Protein AF-A0A2E4Y2I3-F1 (afdb_monomer_lite)

Sequence (409 aa):
MLNNDLIQKSRNIIKKSTLSFYDRINLKLTRFQLDRVINIEKSDIIISEHAMLFPWLGIYRLPIMMASEFGENSTVLFIVNDQVHRREQIWTRDPNLYFRGVNSQLQKNPLIMKCDRRKPLFMADPPSKDYLEKFKKRLIGKVEQNIIWHNSINKRKLTKNVKSKILKNTNSLFDDFSLQIDYVTNYSDFLARFNIYIFQKSNPDLYDKVLFVPFTEIMKNSSEFFDIFVNKSVQINQSLNRTINFQKINSLVPYKDNEIELSDLPLWAYCSKCNRRVRPEIKGDSTIFWCCSDETAQIFDDSSDNFRAFDVITIETFTGFLNPTVRVVGNIKNYSLAVDNVLKEVFNFSPPKRIVLSSKPIFKGIATGDTGCEDATLFSSLIEIEPRVLGDQLLTKWNETPKIKSEFI

Secondary structure (DSSP, 8-state):
-HHHHHHHHHHHHHHHHHHHHHHHTT-PPPHHHHHHHHTGGGSEEEEEEE--SS-BHHHHHHHHHHHHHHTTTEEEEEEE----BTTT-GGGG-----BTTB-GGG-SS-------SSSBGGGSPPPPHHHHHHHHHHHHHHHHHHHHHHHHH-SSPPPHHHHHHHHHHHHHHHHHHHHGGGG-SSHHHHHHHHHHHHHHHH-HHHHTTEEEEEHHHHHHT-HHHHHHHHHHHHHHHHHHHHHHHHHHHTTPPPS-SSPPPTT--SEEEE-TTT--EE--EEETTEEEEE-TTT--EEE-STTSSSEEEE-HHHHHHHHHHT--SEEEESS--TTHHHHHHIIIIIS-PPPPEEEE-----EEE-TTS-TT-BS--BHHHHTTTS-HHHHHHHH-S-TTS--EEE-TT-

Structure (mmCIF, N/CA/C/O backbone):
data_AF-A0A2E4Y2I3-F1
#
_entry.id   AF-A0A2E4Y2I3-F1
#
loop_
_atom_site.group_PDB
_atom_site.id
_atom_site.type_symbol
_atom_site.label_atom_id
_atom_site.label_alt_id
_atom_site.label_comp_id
_atom_site.label_asym_id
_atom_site.label_entity_id
_atom_site.label_seq_id
_atom_site.pdbx_PDB_ins_code
_atom_site.Cartn_x
_atom_site.Cartn_y
_atom_site.Cartn_z
_atom_site.occupancy
_atom_site.B_iso_or_equiv
_atom_site.auth_seq_id
_atom_site.auth_comp_id
_atom_site.auth_asym_id
_atom_site.auth_atom_id
_atom_site.pdbx_PDB_model_num
ATOM 1 N N . MET A 1 1 ? 3.052 3.609 -32.322 1.00 49.75 1 MET A N 1
ATOM 2 C CA . MET A 1 1 ? 2.911 2.143 -32.173 1.00 49.75 1 MET A CA 1
ATOM 3 C C . MET A 1 1 ? 3.464 1.623 -30.843 1.00 49.75 1 MET A C 1
ATOM 5 O O . MET A 1 1 ? 2.754 0.843 -30.233 1.00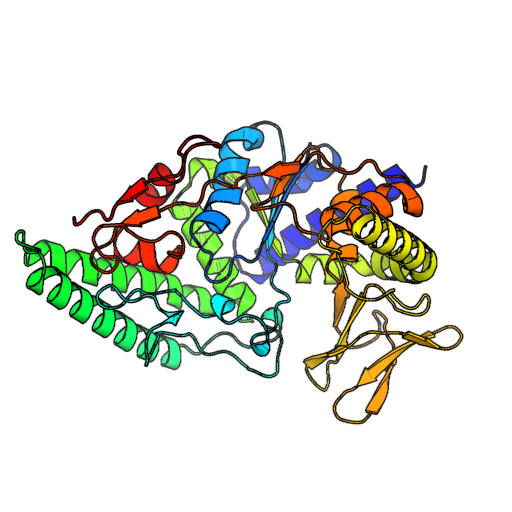 49.75 1 MET A O 1
ATOM 9 N N . LEU A 1 2 ? 4.621 2.086 -30.330 1.00 62.47 2 LEU A N 1
ATOM 10 C CA . LEU A 1 2 ? 5.165 1.620 -29.033 1.00 62.47 2 LEU A CA 1
ATOM 11 C C . LEU A 1 2 ? 4.269 1.877 -27.799 1.00 62.47 2 LEU A C 1
ATOM 13 O O . LEU A 1 2 ? 4.180 1.014 -26.934 1.00 62.47 2 LEU A O 1
ATOM 17 N N . ASN A 1 3 ? 3.577 3.020 -27.708 1.00 81.62 3 ASN A N 1
ATOM 18 C CA . ASN A 1 3 ? 2.829 3.358 -2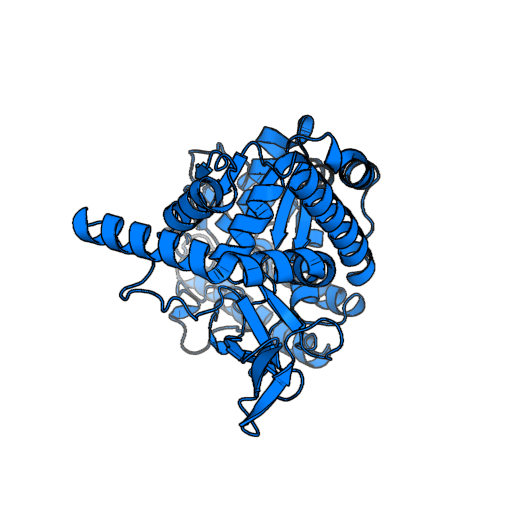6.486 1.00 81.62 3 ASN A CA 1
ATOM 19 C C . ASN A 1 3 ? 1.622 2.440 -26.237 1.00 81.62 3 ASN A C 1
ATOM 21 O O . ASN A 1 3 ? 1.393 2.037 -25.104 1.00 81.62 3 ASN A O 1
ATOM 25 N N . ASN A 1 4 ? 0.878 2.064 -27.283 1.00 88.50 4 ASN A N 1
ATOM 26 C CA . ASN A 1 4 ? -0.284 1.181 -27.127 1.00 88.50 4 ASN A CA 1
ATOM 27 C C . ASN A 1 4 ? 0.125 -0.232 -26.685 1.00 88.50 4 ASN A C 1
ATOM 29 O O . ASN A 1 4 ? -0.597 -0.844 -25.904 1.00 88.50 4 ASN A O 1
ATOM 33 N N . ASP A 1 5 ? 1.286 -0.722 -27.135 1.00 93.62 5 ASP A N 1
ATOM 34 C CA . ASP A 1 5 ? 1.832 -2.013 -26.695 1.00 93.62 5 ASP A CA 1
ATOM 35 C C . ASP A 1 5 ? 2.161 -1.994 -25.194 1.00 93.62 5 ASP A C 1
ATOM 37 O O . ASP A 1 5 ? 1.689 -2.846 -24.445 1.00 93.62 5 ASP A O 1
ATOM 41 N N . LEU A 1 6 ? 2.880 -0.966 -24.721 1.00 95.19 6 LEU A N 1
ATOM 42 C CA . LEU A 1 6 ? 3.217 -0.817 -23.298 1.00 95.19 6 LEU A CA 1
ATOM 43 C C . LEU A 1 6 ? 1.974 -0.644 -22.411 1.00 95.19 6 LEU A C 1
ATOM 45 O O . LEU A 1 6 ? 1.930 -1.187 -21.303 1.00 95.19 6 LEU A O 1
ATOM 49 N N . ILE A 1 7 ? 0.945 0.060 -22.897 1.00 95.88 7 ILE A N 1
ATOM 50 C CA . ILE A 1 7 ? -0.343 0.175 -22.198 1.00 95.88 7 ILE A CA 1
ATOM 51 C C . ILE A 1 7 ? -1.002 -1.195 -22.066 1.00 95.88 7 ILE A C 1
ATOM 53 O O . ILE A 1 7 ? -1.366 -1.602 -20.963 1.00 95.88 7 ILE A O 1
ATOM 57 N N . GLN A 1 8 ? -1.122 -1.932 -23.167 1.00 95.56 8 GLN A N 1
ATOM 58 C CA . GLN A 1 8 ? -1.775 -3.236 -23.159 1.00 95.56 8 GLN A CA 1
ATOM 59 C C . GLN A 1 8 ? -1.041 -4.231 -22.252 1.00 95.56 8 GLN A C 1
ATOM 61 O O . GLN A 1 8 ? -1.658 -4.918 -21.435 1.00 95.56 8 GLN A O 1
ATOM 66 N N . LYS A 1 9 ? 0.289 -4.271 -22.346 1.00 96.50 9 LYS A N 1
ATOM 67 C CA . LYS A 1 9 ? 1.146 -5.130 -21.524 1.00 96.50 9 LYS A CA 1
ATOM 68 C C . LYS A 1 9 ? 1.056 -4.798 -20.041 1.00 96.50 9 LYS A C 1
ATOM 70 O O . LYS A 1 9 ? 0.804 -5.689 -19.232 1.00 96.50 9 LYS A O 1
ATOM 75 N N . SER A 1 10 ? 1.177 -3.522 -19.673 1.00 97.06 10 SER A N 1
ATOM 76 C CA . SER A 1 10 ? 1.069 -3.104 -18.270 1.00 97.06 10 SER A CA 1
ATOM 77 C C . SER A 1 10 ? -0.319 -3.406 -17.687 1.00 97.06 10 SER A C 1
ATOM 79 O O . SER A 1 10 ? -0.413 -3.918 -16.571 1.00 97.06 10 SER A O 1
ATOM 81 N N . ARG A 1 11 ? -1.403 -3.203 -18.449 1.00 97.06 11 ARG A N 1
ATOM 82 C CA . ARG A 1 11 ? -2.769 -3.573 -18.026 1.00 97.06 11 ARG A CA 1
ATOM 83 C C . ARG A 1 11 ? -2.944 -5.088 -17.865 1.00 97.06 11 ARG A C 1
ATOM 85 O O . ARG A 1 11 ? -3.545 -5.525 -16.882 1.00 97.06 11 ARG A O 1
ATOM 92 N N . ASN A 1 12 ? -2.356 -5.892 -18.753 1.00 97.12 12 ASN A N 1
ATOM 93 C CA . ASN A 1 12 ? -2.328 -7.354 -18.626 1.00 97.12 12 ASN A CA 1
ATOM 94 C C . ASN A 1 12 ? -1.572 -7.825 -17.378 1.00 97.12 12 ASN A C 1
ATOM 96 O O . ASN A 1 12 ? -2.022 -8.751 -16.699 1.00 97.12 12 ASN A O 1
ATOM 100 N N . ILE A 1 13 ? -0.464 -7.163 -17.040 1.00 97.69 13 ILE A N 1
ATOM 101 C CA . ILE A 1 13 ? 0.265 -7.420 -15.795 1.00 97.69 13 ILE A CA 1
ATOM 102 C C . ILE A 1 13 ? -0.635 -7.138 -14.599 1.00 97.69 13 ILE A C 1
ATOM 104 O O . ILE A 1 13 ? -0.791 -8.017 -13.760 1.00 97.69 13 ILE A O 1
ATOM 108 N N . ILE A 1 14 ? -1.298 -5.977 -14.542 1.00 97.88 14 ILE A N 1
ATOM 109 C CA . ILE A 1 14 ? -2.215 -5.664 -13.434 1.00 97.88 14 ILE A CA 1
ATOM 110 C C . ILE A 1 14 ? -3.324 -6.709 -13.318 1.00 97.88 14 ILE A C 1
ATOM 112 O O . ILE A 1 14 ? -3.607 -7.170 -12.212 1.00 97.88 14 ILE A O 1
ATOM 116 N N . LYS A 1 15 ? -3.916 -7.138 -14.437 1.00 97.69 15 LYS A N 1
ATOM 117 C CA . LYS A 1 15 ? -4.924 -8.205 -14.456 1.00 97.69 15 LYS A CA 1
ATOM 118 C C . LYS A 1 15 ? -4.393 -9.498 -13.833 1.00 97.69 15 LYS A C 1
ATOM 120 O O . LYS A 1 15 ? -5.000 -10.016 -12.895 1.00 97.69 15 LYS A O 1
ATOM 125 N N . LYS A 1 16 ? -3.246 -9.994 -14.308 1.00 97.56 16 LYS A N 1
ATOM 126 C CA . LYS A 1 16 ? -2.616 -11.222 -13.797 1.00 97.56 16 LYS A CA 1
ATOM 127 C C . LYS A 1 16 ? -2.237 -11.086 -12.322 1.00 97.56 16 LYS A C 1
ATOM 129 O O . LYS A 1 16 ? -2.550 -11.972 -11.530 1.00 97.56 16 LYS A O 1
ATOM 134 N N . SER A 1 17 ? -1.628 -9.964 -11.946 1.00 97.88 17 SER A N 1
ATOM 135 C CA . SER A 1 17 ? -1.203 -9.689 -10.576 1.00 97.88 17 SER A CA 1
ATOM 136 C C . SER A 1 17 ? -2.380 -9.577 -9.614 1.00 97.88 17 SER A C 1
ATOM 138 O O . SER A 1 17 ? -2.285 -10.061 -8.493 1.00 97.88 17 SER A O 1
ATOM 140 N N . THR A 1 18 ? -3.504 -8.992 -10.039 1.00 98.19 18 THR A N 1
ATOM 141 C CA . THR A 1 18 ? -4.715 -8.908 -9.208 1.00 98.19 18 THR A CA 1
ATOM 142 C C . THR A 1 18 ? -5.277 -10.300 -8.936 1.00 98.19 18 THR A C 1
ATOM 144 O O . THR A 1 18 ? -5.504 -10.653 -7.783 1.00 98.19 18 THR A O 1
ATOM 147 N N . LEU A 1 19 ? -5.459 -11.115 -9.981 1.00 97.81 19 LEU A N 1
ATOM 148 C CA . LEU A 1 19 ? -5.995 -12.473 -9.840 1.00 97.81 19 LEU A CA 1
ATOM 149 C C . LEU A 1 19 ? -5.086 -13.349 -8.969 1.00 97.81 19 LEU A C 1
ATOM 151 O O . LEU A 1 19 ? -5.564 -13.975 -8.026 1.00 97.81 19 LEU A O 1
ATOM 155 N N . SER A 1 20 ? -3.778 -13.324 -9.244 1.00 97.31 20 SER A N 1
ATOM 156 C CA . SER A 1 20 ? -2.765 -14.053 -8.473 1.00 97.31 20 SER A CA 1
ATOM 157 C C . SER A 1 20 ? -2.745 -13.623 -7.006 1.00 97.31 20 SER A C 1
ATOM 159 O O . SER A 1 20 ? -2.721 -14.459 -6.109 1.00 97.31 20 SER A O 1
ATOM 161 N N . PHE A 1 21 ? -2.815 -12.316 -6.733 1.00 97.31 21 PHE A N 1
ATOM 162 C CA . PHE A 1 21 ? -2.814 -11.809 -5.366 1.00 97.31 21 PHE A CA 1
ATOM 163 C C . PHE A 1 21 ? -4.033 -12.270 -4.566 1.00 97.31 21 PHE A C 1
ATOM 165 O O . PHE A 1 21 ? -3.868 -12.737 -3.442 1.00 97.31 21 PHE A O 1
ATOM 172 N N . TYR A 1 22 ? -5.239 -12.156 -5.129 1.00 97.75 22 TYR A N 1
ATOM 173 C CA . TYR A 1 22 ? -6.470 -12.541 -4.433 1.00 97.75 22 TYR A CA 1
ATOM 174 C C . TYR A 1 22 ? -6.528 -14.0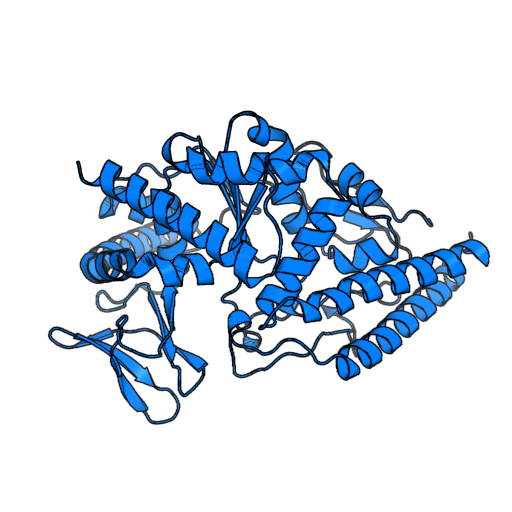49 -4.154 1.00 97.75 22 TYR A C 1
ATOM 176 O O . TYR A 1 22 ? -6.929 -14.445 -3.058 1.00 97.75 22 TYR A O 1
ATOM 184 N N . ASP A 1 23 ? -6.045 -14.874 -5.087 1.00 96.94 23 ASP A N 1
ATOM 185 C CA . ASP A 1 23 ? -5.854 -16.312 -4.866 1.00 96.94 23 ASP A CA 1
ATOM 186 C C . ASP A 1 23 ? -4.830 -16.578 -3.747 1.00 96.94 23 ASP A C 1
ATOM 188 O O . ASP A 1 23 ? -5.139 -17.253 -2.763 1.00 96.94 23 ASP A O 1
ATOM 192 N N . ARG A 1 24 ? -3.653 -15.937 -3.820 1.00 95.62 24 ARG A N 1
ATOM 193 C CA . ARG A 1 24 ? -2.554 -16.067 -2.845 1.00 95.62 24 ARG A CA 1
ATOM 194 C C . ARG A 1 24 ? -2.971 -15.734 -1.418 1.00 95.62 24 ARG A C 1
ATOM 196 O O . ARG A 1 24 ? -2.529 -16.401 -0.486 1.00 95.62 24 ARG A O 1
ATOM 203 N N . ILE A 1 25 ? -3.787 -14.696 -1.237 1.00 95.75 25 ILE A N 1
ATOM 204 C CA . ILE A 1 25 ? -4.283 -14.307 0.088 1.00 95.75 25 ILE A CA 1
ATOM 205 C C . ILE A 1 25 ? -5.600 -14.986 0.446 1.00 95.75 25 ILE A C 1
ATOM 207 O O . ILE A 1 25 ? -6.152 -14.640 1.484 1.00 95.75 25 ILE A O 1
ATOM 211 N N . ASN A 1 26 ? -6.130 -15.893 -0.381 1.00 96.19 26 ASN A N 1
ATOM 212 C CA . ASN A 1 26 ? -7.398 -16.601 -0.186 1.00 96.19 26 ASN A CA 1
ATOM 213 C C . ASN A 1 26 ? -8.604 -15.657 0.047 1.00 96.19 26 ASN A C 1
ATOM 215 O O . ASN A 1 26 ? -9.408 -15.839 0.972 1.00 96.19 26 ASN A O 1
ATOM 219 N N . LEU A 1 27 ? -8.703 -14.581 -0.743 1.00 95.50 27 LEU A N 1
ATOM 220 C CA . LEU A 1 27 ? -9.878 -13.701 -0.811 1.00 95.50 27 LEU A CA 1
ATOM 221 C C . LEU A 1 27 ? -10.544 -13.841 -2.177 1.00 95.50 27 LEU A C 1
ATOM 223 O O . LEU A 1 27 ? -9.895 -13.753 -3.213 1.00 95.50 27 LEU A O 1
ATOM 227 N N . LYS A 1 28 ? -11.869 -13.989 -2.191 1.00 95.12 28 LYS A N 1
ATOM 228 C CA . LYS A 1 28 ? -12.630 -13.991 -3.442 1.00 95.12 28 LYS A CA 1
ATOM 229 C C . LYS A 1 28 ? -12.900 -12.559 -3.887 1.00 95.12 28 LYS A C 1
ATOM 231 O O . LYS A 1 28 ? -13.414 -11.763 -3.105 1.00 95.12 28 LYS A O 1
ATOM 236 N N . LEU A 1 29 ? -12.596 -12.270 -5.149 1.00 97.38 29 LEU A N 1
ATOM 237 C CA . LEU A 1 29 ? -13.115 -11.085 -5.828 1.00 97.38 29 LEU A CA 1
ATOM 238 C C . LEU A 1 29 ? -14.641 -11.177 -5.900 1.00 97.38 29 LEU A C 1
ATOM 240 O O . LEU A 1 29 ? -15.197 -12.259 -6.121 1.00 97.38 29 LEU A O 1
ATOM 244 N N . THR A 1 30 ? -15.322 -10.046 -5.749 1.00 97.06 30 THR A N 1
ATOM 245 C CA . THR A 1 30 ? -16.752 -9.983 -6.065 1.00 97.06 30 THR A CA 1
ATOM 246 C C . THR A 1 30 ? -16.967 -10.030 -7.573 1.00 97.06 30 THR A C 1
ATOM 248 O O . THR A 1 30 ? -16.036 -9.839 -8.360 1.00 97.06 30 THR A O 1
ATOM 251 N N . ARG A 1 31 ? -18.212 -10.267 -7.999 1.00 96.69 31 ARG A N 1
ATOM 252 C CA . ARG A 1 31 ? -18.562 -10.257 -9.426 1.00 96.69 31 ARG A CA 1
ATOM 253 C C . ARG A 1 31 ? -18.165 -8.934 -10.089 1.00 96.69 31 ARG A C 1
ATOM 255 O O . ARG A 1 31 ? -17.546 -8.952 -11.144 1.00 96.69 31 ARG A O 1
ATOM 262 N N . PHE A 1 32 ? -18.444 -7.808 -9.436 1.00 95.94 32 PHE A N 1
ATOM 263 C CA . PHE A 1 32 ? -18.119 -6.482 -9.959 1.00 95.94 32 PHE A CA 1
ATOM 264 C C . PHE A 1 32 ? -16.610 -6.231 -10.045 1.00 95.94 32 PHE A C 1
ATOM 266 O O . PHE A 1 32 ? -16.133 -5.690 -11.041 1.00 95.94 32 PHE A O 1
ATOM 273 N N . GLN A 1 33 ? -15.836 -6.657 -9.044 1.00 97.44 33 GLN A N 1
ATOM 274 C CA . GLN A 1 33 ? -14.375 -6.563 -9.110 1.00 97.44 33 GLN A CA 1
ATOM 275 C C . GLN A 1 33 ? -13.805 -7.437 -10.231 1.00 97.44 33 GLN A C 1
ATOM 277 O O . GLN A 1 33 ? -12.918 -6.994 -10.961 1.00 97.44 33 GLN A O 1
ATOM 282 N N . LEU A 1 34 ? -14.328 -8.653 -10.405 1.00 97.44 34 LEU A N 1
ATOM 283 C CA . LEU A 1 34 ? -13.918 -9.541 -11.489 1.00 97.44 34 LEU A CA 1
ATOM 284 C C . LEU A 1 34 ? -14.220 -8.923 -12.862 1.00 97.44 34 LEU A C 1
ATOM 286 O O . LEU A 1 34 ? -13.347 -8.925 -13.730 1.00 97.44 34 LEU A O 1
ATOM 290 N N . ASP A 1 35 ? -15.400 -8.326 -13.035 1.00 95.56 35 ASP A N 1
ATOM 291 C CA . ASP A 1 35 ? -15.767 -7.620 -14.266 1.00 95.56 35 ASP A CA 1
ATOM 292 C C . ASP A 1 35 ? -14.796 -6.461 -14.558 1.00 95.56 35 ASP A C 1
ATOM 294 O O . ASP A 1 35 ? -14.368 -6.288 -15.703 1.00 95.56 35 ASP A O 1
ATOM 298 N N . ARG A 1 36 ? -14.365 -5.707 -13.535 1.00 95.50 36 ARG A N 1
ATOM 299 C CA . ARG A 1 36 ? -13.345 -4.647 -13.683 1.00 95.50 36 ARG A CA 1
ATOM 300 C C . ARG A 1 36 ? -11.979 -5.201 -14.080 1.00 95.50 36 ARG A C 1
ATOM 302 O O . ARG A 1 36 ? -11.336 -4.640 -14.962 1.00 95.50 36 ARG A O 1
ATOM 309 N N . VAL A 1 37 ? -11.548 -6.306 -13.472 1.00 96.75 37 VAL A N 1
ATOM 310 C CA . VAL A 1 37 ? -10.281 -6.981 -13.807 1.00 96.75 37 VAL A CA 1
ATOM 311 C C . VAL A 1 37 ? -10.292 -7.489 -15.251 1.00 96.75 37 VAL A C 1
ATOM 313 O O . VAL A 1 37 ? -9.307 -7.330 -15.971 1.00 96.75 37 VAL A O 1
ATOM 316 N N . ILE A 1 38 ? -11.402 -8.082 -15.697 1.00 94.81 38 ILE A N 1
ATOM 317 C CA . ILE A 1 38 ? -11.544 -8.605 -17.062 1.00 94.81 38 ILE A CA 1
ATOM 318 C C . ILE A 1 38 ? -11.526 -7.468 -18.088 1.00 94.81 38 ILE A C 1
ATOM 320 O O . ILE A 1 38 ? -10.875 -7.610 -19.124 1.00 94.81 38 ILE A O 1
ATOM 324 N N . ASN A 1 39 ? -12.194 -6.351 -17.789 1.00 93.88 39 ASN A N 1
ATOM 325 C CA . ASN A 1 39 ? -12.367 -5.225 -18.708 1.00 93.88 39 ASN A CA 1
ATOM 326 C C . ASN A 1 39 ? -11.332 -4.101 -18.536 1.00 93.88 39 ASN A C 1
ATOM 328 O O . ASN A 1 39 ? -11.462 -3.056 -19.174 1.00 93.88 39 ASN A O 1
ATOM 332 N N . ILE A 1 40 ? -10.292 -4.300 -17.718 1.00 94.69 40 ILE A N 1
ATOM 333 C CA . ILE A 1 40 ? -9.307 -3.262 -17.369 1.00 94.69 40 ILE A CA 1
ATOM 334 C C . ILE A 1 40 ? -8.649 -2.609 -18.595 1.00 94.69 40 ILE A C 1
ATOM 336 O O . ILE A 1 40 ? -8.315 -1.430 -18.566 1.00 94.69 40 ILE A O 1
ATOM 340 N N . GLU A 1 41 ? -8.523 -3.347 -19.698 1.00 91.00 41 GLU A N 1
ATOM 341 C CA . GLU A 1 41 ? -7.981 -2.876 -20.978 1.00 91.00 41 GLU A CA 1
ATOM 342 C C . GLU A 1 41 ? -8.767 -1.703 -21.574 1.00 91.00 41 GLU A C 1
ATOM 344 O O . GLU A 1 41 ? -8.174 -0.849 -22.228 1.00 91.00 41 GLU A O 1
ATOM 349 N N . LYS A 1 42 ? -10.074 -1.620 -21.307 1.00 89.94 42 LYS A N 1
ATOM 350 C CA . LYS A 1 42 ? -10.981 -0.590 -21.842 1.00 89.94 42 LYS A CA 1
ATOM 351 C C . LYS A 1 42 ? -11.384 0.458 -20.806 1.00 89.94 42 LYS A C 1
ATOM 353 O O . LYS A 1 42 ? -12.039 1.432 -21.157 1.00 89.94 42 LYS A O 1
ATOM 358 N N . SER A 1 43 ? -11.012 0.255 -19.548 1.00 91.69 43 SER A N 1
ATOM 359 C CA . SER A 1 43 ? -11.401 1.128 -18.447 1.00 91.69 43 SER A CA 1
ATOM 360 C C . SER A 1 43 ? -10.514 2.367 -18.355 1.00 91.69 43 SER A C 1
ATOM 362 O O . SER A 1 43 ? -9.301 2.305 -18.592 1.00 91.69 43 SER A O 1
ATOM 364 N N . ASP A 1 44 ? -11.111 3.466 -17.898 1.00 95.50 44 ASP A N 1
ATOM 365 C CA . ASP A 1 44 ? -10.365 4.545 -17.258 1.00 95.50 44 ASP A CA 1
ATOM 366 C C . ASP A 1 44 ? -9.754 4.027 -15.954 1.00 95.50 44 ASP A C 1
ATOM 368 O O . ASP A 1 44 ? -10.405 3.298 -15.196 1.00 95.50 44 ASP A O 1
ATOM 372 N N . ILE A 1 45 ? -8.502 4.397 -15.688 1.00 97.31 45 ILE A N 1
ATOM 373 C CA . ILE A 1 45 ? -7.771 3.960 -14.496 1.00 97.31 45 ILE A CA 1
ATOM 374 C C . ILE A 1 45 ? -7.566 5.147 -13.562 1.00 97.31 45 ILE A C 1
ATOM 376 O O . ILE A 1 45 ? -7.005 6.175 -13.952 1.00 97.31 45 ILE A O 1
ATOM 380 N N . ILE A 1 46 ? -7.976 4.969 -12.308 1.00 98.00 46 ILE A N 1
ATOM 381 C CA . ILE A 1 46 ? -7.686 5.889 -11.208 1.00 98.00 46 ILE A CA 1
ATOM 382 C C . ILE A 1 46 ? -6.776 5.155 -10.245 1.00 98.00 46 ILE A C 1
ATOM 384 O O . ILE A 1 46 ? -7.136 4.092 -9.744 1.00 98.00 46 ILE A O 1
ATOM 388 N N . ILE A 1 47 ? -5.598 5.709 -9.990 1.00 97.69 47 ILE A N 1
ATOM 389 C CA . ILE A 1 47 ? -4.543 4.989 -9.281 1.00 97.69 47 ILE A CA 1
ATOM 390 C C . ILE A 1 47 ? -4.054 5.743 -8.052 1.00 97.69 47 ILE A C 1
ATOM 392 O O . ILE A 1 47 ? -3.958 6.969 -8.059 1.00 97.69 47 ILE A O 1
ATOM 396 N N . SER A 1 48 ? -3.737 5.006 -6.996 1.00 96.50 48 SER A N 1
ATOM 397 C CA . SER A 1 48 ? -2.965 5.501 -5.859 1.00 96.50 48 SER A CA 1
ATOM 398 C C . SER A 1 48 ? -2.036 4.405 -5.367 1.00 96.50 48 SER A C 1
ATOM 400 O O . SER A 1 48 ? -2.398 3.229 -5.393 1.00 96.50 48 SER A O 1
ATOM 402 N N . GLU A 1 49 ? -0.842 4.782 -4.919 1.00 93.31 49 GLU A N 1
ATOM 403 C CA . GLU A 1 49 ? 0.165 3.846 -4.433 1.00 93.31 49 GLU A CA 1
ATOM 404 C C . GLU A 1 49 ? 0.636 4.240 -3.038 1.00 93.31 49 GLU A C 1
ATOM 406 O O . GLU A 1 49 ? 1.242 5.291 -2.838 1.00 93.31 49 GLU A O 1
ATOM 411 N N . HIS A 1 50 ? 0.384 3.386 -2.050 1.00 91.06 50 HIS A N 1
ATOM 412 C CA . HIS A 1 50 ? 0.799 3.634 -0.675 1.00 91.06 50 HIS A CA 1
ATOM 413 C C . HIS A 1 50 ? 0.966 2.325 0.093 1.00 91.06 50 HIS A C 1
ATOM 415 O O . HIS A 1 50 ? 0.484 1.261 -0.290 1.00 91.06 50 HIS A O 1
ATOM 421 N N . ALA A 1 51 ? 1.673 2.391 1.215 1.00 84.38 51 ALA A N 1
ATOM 422 C CA . ALA A 1 51 ? 1.800 1.240 2.088 1.00 84.38 51 ALA A CA 1
ATOM 423 C C . ALA A 1 51 ? 0.568 1.096 2.986 1.00 84.38 51 ALA A C 1
ATOM 425 O O . ALA A 1 51 ? 0.215 2.012 3.727 1.00 84.38 51 ALA A O 1
ATOM 426 N N . MET A 1 52 ? -0.050 -0.081 2.951 1.00 83.56 52 MET A N 1
ATOM 427 C CA . MET A 1 52 ? -1.282 -0.397 3.673 1.00 83.56 52 MET A CA 1
ATOM 428 C C . MET A 1 52 ? -1.032 -1.569 4.625 1.00 83.56 52 MET A C 1
ATOM 430 O O . MET A 1 52 ? -1.598 -2.644 4.469 1.00 83.56 52 MET A O 1
ATOM 434 N N . LEU A 1 53 ? -0.116 -1.361 5.580 1.00 85.69 53 LEU A N 1
ATOM 435 C CA . LEU A 1 53 ? 0.283 -2.357 6.584 1.00 85.69 53 LEU A CA 1
ATOM 436 C C . LEU A 1 53 ? -0.382 -2.074 7.940 1.00 85.69 53 LEU A C 1
ATOM 438 O O . LEU A 1 53 ? -1.385 -2.693 8.271 1.00 85.69 53 LEU A O 1
ATOM 442 N N . PHE A 1 54 ? 0.085 -1.064 8.676 1.00 91.00 54 PHE A N 1
ATOM 443 C CA . PHE A 1 54 ? -0.712 -0.379 9.702 1.00 91.00 54 PHE A CA 1
ATOM 444 C C . PHE A 1 54 ? -1.036 1.026 9.191 1.00 91.00 54 PHE A C 1
ATOM 446 O O . PHE A 1 54 ? -0.366 1.987 9.572 1.00 91.00 54 PHE A O 1
ATOM 453 N N . PRO A 1 55 ? -1.981 1.161 8.243 1.00 92.50 55 PRO A N 1
ATOM 454 C CA . PRO A 1 55 ? -2.198 2.432 7.575 1.00 92.50 55 PRO A CA 1
ATOM 455 C C . PRO A 1 55 ? -2.685 3.478 8.576 1.00 92.50 55 PRO A C 1
ATOM 457 O O . PRO A 1 55 ? -3.624 3.239 9.343 1.00 92.50 55 PRO A O 1
ATOM 460 N N . TRP A 1 56 ? -2.082 4.665 8.526 1.00 93.31 56 TRP A N 1
ATOM 461 C CA . TRP A 1 56 ? -2.717 5.861 9.071 1.00 93.31 56 TRP A CA 1
ATOM 462 C C . TRP A 1 56 ? -4.080 6.059 8.414 1.00 93.31 56 TRP A C 1
ATOM 464 O O . TRP A 1 56 ? -4.253 5.730 7.236 1.00 93.31 56 TRP A O 1
ATOM 474 N N . LEU A 1 57 ? -5.026 6.651 9.140 1.00 94.38 57 LEU A N 1
ATOM 475 C CA . LEU A 1 57 ? -6.365 6.912 8.609 1.00 94.38 57 LEU A CA 1
ATOM 476 C C . LEU A 1 57 ? -6.324 7.710 7.299 1.00 94.38 57 LEU A C 1
ATOM 478 O O . LEU A 1 57 ? -7.118 7.445 6.406 1.00 94.38 57 LEU A O 1
ATOM 482 N N . GLY A 1 58 ? -5.364 8.629 7.139 1.00 92.81 58 GLY A N 1
ATOM 483 C CA . GLY A 1 58 ? -5.180 9.369 5.887 1.00 92.81 58 GLY A CA 1
ATOM 484 C C . GLY A 1 58 ? -4.825 8.480 4.690 1.00 92.81 58 GLY A C 1
ATOM 485 O O . GLY A 1 58 ? -5.338 8.702 3.600 1.00 92.81 58 GLY A O 1
ATOM 486 N N . ILE A 1 59 ? -4.010 7.439 4.893 1.00 93.19 59 ILE A N 1
ATOM 487 C CA . ILE A 1 59 ? -3.697 6.461 3.839 1.00 93.19 59 ILE A CA 1
ATOM 488 C C . ILE A 1 59 ? -4.918 5.585 3.563 1.00 93.19 59 ILE A C 1
ATOM 490 O O . ILE A 1 59 ? -5.274 5.374 2.410 1.00 93.19 59 ILE A O 1
ATOM 494 N N . TYR A 1 60 ? -5.581 5.107 4.618 1.00 95.38 60 TYR A N 1
ATOM 495 C CA . TYR A 1 60 ? -6.774 4.269 4.494 1.00 95.38 60 TYR A CA 1
ATOM 496 C C . TYR A 1 60 ? -7.945 4.988 3.804 1.00 95.38 60 TYR A C 1
ATOM 498 O O . TYR A 1 60 ? -8.755 4.363 3.126 1.00 95.38 60 TYR A O 1
ATOM 506 N N . ARG A 1 61 ? -8.000 6.318 3.928 1.00 95.19 61 ARG A N 1
ATOM 507 C CA . ARG A 1 61 ? -8.995 7.178 3.285 1.00 95.19 61 ARG A CA 1
ATOM 508 C C . ARG A 1 61 ? -8.813 7.306 1.772 1.00 95.19 61 ARG A C 1
ATOM 510 O O . ARG A 1 61 ? -9.798 7.534 1.082 1.00 95.19 61 ARG A O 1
ATOM 517 N N . LEU A 1 62 ? -7.600 7.152 1.240 1.00 95.44 62 LEU A N 1
ATOM 518 C CA . LEU A 1 62 ? -7.341 7.279 -0.202 1.00 95.44 62 LEU A CA 1
ATOM 519 C C . LEU A 1 62 ? -8.244 6.364 -1.053 1.00 95.44 62 LEU A C 1
ATOM 521 O O . LEU A 1 62 ? -8.988 6.899 -1.876 1.00 95.44 62 LEU A O 1
ATOM 525 N N . PRO A 1 63 ? -8.267 5.029 -0.847 1.00 96.19 63 PRO A N 1
ATOM 526 C CA . PRO A 1 63 ? -9.124 4.150 -1.640 1.00 96.19 63 PRO A CA 1
ATOM 527 C C . PRO A 1 63 ? -10.619 4.421 -1.422 1.00 96.19 63 PRO A C 1
ATOM 529 O O . PRO A 1 63 ? -11.389 4.278 -2.366 1.00 96.19 63 PRO A O 1
ATOM 532 N N . ILE A 1 64 ? -11.031 4.873 -0.229 1.00 96.44 64 ILE A N 1
ATOM 533 C CA . ILE A 1 64 ? -12.420 5.278 0.058 1.00 96.44 64 ILE A CA 1
ATOM 534 C C . ILE A 1 64 ? -12.822 6.459 -0.836 1.00 96.44 64 ILE A C 1
ATOM 536 O O . ILE A 1 64 ? -13.813 6.391 -1.561 1.00 96.44 64 ILE A O 1
ATOM 540 N N . MET A 1 65 ? -12.022 7.529 -0.827 1.00 96.19 65 MET A N 1
ATOM 541 C CA . MET A 1 65 ? -12.318 8.744 -1.591 1.00 96.19 65 MET A CA 1
ATOM 542 C C . MET A 1 65 ? -12.260 8.497 -3.098 1.00 96.19 65 MET A C 1
ATOM 544 O O . MET A 1 65 ? -13.109 8.991 -3.833 1.00 96.19 65 MET A O 1
ATOM 548 N N . MET A 1 66 ? -11.298 7.696 -3.564 1.00 96.50 66 MET A N 1
ATOM 549 C CA . MET A 1 66 ? -11.208 7.321 -4.976 1.00 96.50 66 MET A CA 1
ATOM 550 C C . MET A 1 66 ? -12.431 6.521 -5.434 1.00 96.50 66 MET A C 1
ATOM 552 O O . MET A 1 66 ? -12.979 6.797 -6.498 1.00 96.50 66 MET A O 1
ATOM 556 N N . ALA A 1 67 ? -12.867 5.545 -4.634 1.00 96.69 67 ALA A N 1
ATOM 557 C CA . ALA A 1 67 ? -14.043 4.733 -4.929 1.00 96.69 67 ALA A CA 1
ATOM 558 C C . ALA A 1 67 ? -15.331 5.557 -4.943 1.00 96.69 67 ALA A C 1
ATOM 560 O O . ALA A 1 67 ? -16.173 5.358 -5.818 1.00 96.69 67 ALA A O 1
ATOM 561 N N . SER A 1 68 ? -15.474 6.475 -3.987 1.00 95.75 68 SER A N 1
ATOM 562 C CA . SER A 1 68 ? -16.641 7.349 -3.884 1.00 95.75 68 SER A CA 1
ATOM 563 C C . SER A 1 68 ? -16.738 8.322 -5.058 1.00 95.75 68 SER A C 1
ATOM 565 O O . SER A 1 68 ? -17.832 8.536 -5.565 1.00 95.75 68 SER A O 1
ATOM 567 N N . GLU A 1 69 ? -15.616 8.910 -5.480 1.00 94.44 69 GLU A N 1
ATOM 568 C CA . GLU A 1 69 ? -15.604 9.958 -6.508 1.00 94.44 69 GLU A CA 1
ATOM 569 C C . GLU A 1 69 ? -15.607 9.386 -7.933 1.00 94.44 69 GLU A C 1
ATOM 571 O O . GLU A 1 69 ? -16.276 9.913 -8.818 1.00 94.44 69 GLU A O 1
ATOM 576 N N . PHE A 1 70 ? -14.869 8.297 -8.170 1.00 95.38 70 PHE A N 1
ATOM 577 C CA . PHE A 1 70 ? -14.596 7.813 -9.529 1.00 95.38 70 PHE A CA 1
ATOM 578 C C . PHE A 1 70 ? -15.062 6.378 -9.797 1.00 95.38 70 PHE A C 1
ATOM 580 O O . PHE A 1 70 ? -15.049 5.924 -10.942 1.00 95.38 70 PHE A O 1
ATOM 587 N N . GLY A 1 71 ? -15.455 5.633 -8.762 1.00 91.12 71 GLY A N 1
ATOM 588 C CA . GLY A 1 71 ? -15.641 4.187 -8.862 1.00 91.12 71 GLY A CA 1
ATOM 589 C C . GLY A 1 71 ? -16.798 3.733 -9.756 1.00 91.12 71 GLY A C 1
ATOM 590 O O . GLY A 1 71 ? -16.799 2.581 -10.180 1.00 91.12 71 GLY A O 1
ATOM 591 N N . GLU A 1 72 ? -17.757 4.600 -10.089 1.00 90.31 72 GLU A N 1
ATOM 592 C CA . GLU A 1 72 ? -18.854 4.249 -11.009 1.00 90.31 72 GLU A CA 1
ATOM 593 C C . GLU A 1 72 ? -18.353 4.007 -12.441 1.00 90.31 72 GLU A C 1
ATOM 595 O O . GLU A 1 72 ? -18.705 3.005 -13.057 1.00 90.31 72 GLU A O 1
ATOM 600 N N . ASN A 1 73 ? -17.464 4.870 -12.942 1.00 88.38 73 ASN A N 1
ATOM 601 C CA . ASN A 1 73 ? -17.073 4.891 -14.359 1.00 88.38 73 ASN A CA 1
ATOM 602 C C . ASN A 1 73 ? -15.637 4.414 -14.613 1.00 88.38 73 ASN A C 1
ATOM 604 O O . ASN A 1 73 ? -15.221 4.276 -15.761 1.00 88.38 73 ASN A O 1
ATOM 608 N N . SER A 1 74 ? -14.858 4.178 -13.558 1.00 94.38 74 SER A N 1
ATOM 609 C CA . SER A 1 74 ? -13.431 3.881 -13.677 1.00 94.38 74 SER A CA 1
ATOM 610 C C . SER A 1 74 ? -13.023 2.689 -12.823 1.00 94.38 74 SER A C 1
ATOM 612 O O . SER A 1 74 ? -13.648 2.364 -11.815 1.00 94.38 74 SER A O 1
ATOM 614 N N . THR A 1 75 ? -11.933 2.031 -13.203 1.00 96.19 75 THR A N 1
ATOM 615 C CA . THR A 1 75 ? -11.279 1.035 -12.351 1.00 96.19 75 THR A CA 1
ATOM 616 C C . THR A 1 75 ? -10.390 1.757 -11.344 1.00 96.19 75 THR A C 1
ATOM 618 O O . THR A 1 75 ? -9.382 2.362 -11.716 1.00 96.19 75 THR A O 1
ATOM 621 N N . VAL A 1 76 ? -10.771 1.703 -10.065 1.00 98.00 76 VAL A N 1
ATOM 622 C CA . VAL A 1 76 ? -9.975 2.258 -8.966 1.00 98.00 76 VAL A CA 1
ATOM 623 C C . VAL A 1 76 ? -8.953 1.218 -8.527 1.00 98.00 76 VAL A C 1
ATOM 625 O O . VAL A 1 76 ? -9.306 0.159 -8.009 1.00 98.00 76 VAL A O 1
ATOM 628 N N . LEU A 1 77 ? -7.679 1.530 -8.735 1.00 98.00 77 LEU A N 1
ATOM 629 C CA . LEU A 1 77 ? -6.548 0.681 -8.397 1.00 98.00 77 LEU A CA 1
ATOM 630 C C . LEU A 1 77 ? -5.802 1.273 -7.201 1.00 98.00 77 LEU A C 1
ATOM 632 O O . LEU A 1 77 ? -5.237 2.366 -7.282 1.00 98.00 77 LEU A O 1
ATOM 636 N N . PHE A 1 78 ? -5.767 0.534 -6.097 1.00 97.75 78 PHE A N 1
ATOM 637 C CA . PHE A 1 78 ? -4.933 0.873 -4.953 1.00 97.75 78 PHE A CA 1
ATOM 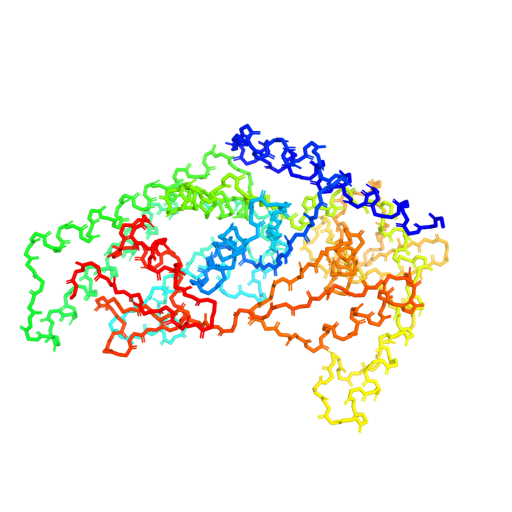638 C C . PHE A 1 78 ? -3.745 -0.082 -4.888 1.00 97.75 78 PHE A C 1
ATOM 640 O O . PHE A 1 78 ? -3.885 -1.259 -4.541 1.00 97.75 78 PHE A O 1
ATOM 647 N N . ILE A 1 79 ? -2.563 0.424 -5.233 1.00 96.25 79 ILE A N 1
ATOM 648 C CA . ILE A 1 79 ? -1.354 -0.385 -5.235 1.00 96.25 79 ILE A CA 1
ATOM 649 C C . ILE A 1 79 ? -0.705 -0.364 -3.852 1.00 96.25 79 ILE A C 1
ATOM 651 O O . ILE A 1 79 ? -0.291 0.679 -3.339 1.00 96.25 79 ILE A O 1
ATOM 655 N N . VAL A 1 80 ? -0.612 -1.544 -3.246 1.00 93.81 80 VAL A N 1
ATOM 656 C CA . VAL A 1 80 ? -0.078 -1.742 -1.902 1.00 93.81 80 VAL A CA 1
ATOM 657 C C . VAL A 1 80 ? 1.441 -1.859 -1.974 1.00 93.81 80 VAL A C 1
ATOM 659 O O . VAL A 1 80 ? 1.985 -2.822 -2.511 1.00 93.81 80 VAL A O 1
ATOM 662 N N . ASN A 1 81 ? 2.148 -0.889 -1.394 1.00 89.62 81 ASN A N 1
ATOM 663 C CA . ASN A 1 81 ? 3.603 -0.959 -1.274 1.00 89.62 81 ASN A CA 1
ATOM 664 C C . ASN A 1 81 ? 4.009 -1.946 -0.166 1.00 89.62 81 ASN A C 1
ATOM 666 O O . ASN A 1 81 ? 4.058 -1.591 1.015 1.00 89.62 81 ASN A O 1
ATOM 670 N N . ASP A 1 82 ? 4.294 -3.182 -0.566 1.00 88.88 82 ASP A N 1
ATOM 671 C CA . ASP A 1 82 ? 4.540 -4.339 0.299 1.00 88.88 82 ASP A CA 1
ATOM 672 C C . ASP A 1 82 ? 6.009 -4.822 0.285 1.00 88.88 82 ASP A C 1
ATOM 674 O O . ASP A 1 82 ? 6.386 -5.704 1.058 1.00 88.88 82 ASP A O 1
ATOM 678 N N . GLN A 1 83 ? 6.861 -4.195 -0.534 1.00 83.00 83 GLN A N 1
ATOM 679 C CA . GLN A 1 83 ? 8.295 -4.501 -0.694 1.00 83.00 83 GLN A CA 1
ATOM 680 C C . GLN A 1 83 ? 9.213 -3.875 0.380 1.00 83.00 83 GLN A C 1
ATOM 682 O O . GLN A 1 83 ? 10.445 -3.913 0.289 1.00 83.00 83 GLN A O 1
ATOM 687 N N . VAL A 1 84 ? 8.625 -3.269 1.411 1.00 75.50 84 VAL A N 1
ATOM 688 C CA . VAL A 1 84 ? 9.333 -2.507 2.444 1.00 75.50 84 VAL A CA 1
ATOM 689 C C . VAL A 1 84 ? 10.227 -3.403 3.313 1.00 75.50 84 VAL A C 1
ATOM 691 O O . VAL A 1 84 ? 9.874 -4.537 3.645 1.00 75.50 84 VAL A O 1
ATOM 694 N N . HIS A 1 85 ? 11.374 -2.871 3.754 1.00 70.75 85 HIS A N 1
ATOM 695 C CA . HIS A 1 85 ? 12.222 -3.515 4.753 1.00 70.75 85 HIS A CA 1
ATOM 696 C C . HIS A 1 85 ? 11.970 -2.962 6.165 1.00 70.75 85 HIS A C 1
ATOM 698 O O . HIS A 1 85 ? 11.968 -1.750 6.396 1.00 70.75 85 HIS A O 1
ATOM 704 N N . ARG A 1 86 ? 11.864 -3.852 7.164 1.00 66.19 86 ARG A N 1
ATOM 705 C CA . ARG A 1 86 ? 11.637 -3.472 8.574 1.00 66.19 86 ARG A CA 1
ATOM 706 C C . ARG A 1 86 ? 12.639 -2.435 9.096 1.00 66.19 86 ARG A C 1
ATOM 708 O O . ARG A 1 86 ? 12.281 -1.607 9.933 1.00 66.19 86 ARG A O 1
ATOM 715 N N . ARG A 1 87 ? 13.915 -2.547 8.703 1.00 59.59 87 ARG A N 1
ATOM 716 C CA . ARG A 1 87 ? 14.992 -1.664 9.203 1.00 59.59 87 ARG A CA 1
ATOM 717 C C . ARG A 1 87 ? 14.789 -0.205 8.809 1.00 59.59 87 ARG A C 1
ATOM 719 O O . ARG A 1 87 ? 15.315 0.660 9.493 1.00 59.59 87 ARG A O 1
ATOM 726 N N . GLU A 1 88 ? 14.030 0.041 7.750 1.00 61.00 88 GLU A N 1
ATOM 727 C CA . GLU A 1 88 ? 13.887 1.365 7.156 1.00 61.00 88 GLU A CA 1
ATOM 728 C C . GLU A 1 88 ? 12.634 2.086 7.683 1.00 61.00 88 GLU A C 1
ATOM 730 O O . GLU A 1 88 ? 12.587 3.311 7.671 1.00 61.00 88 GLU A O 1
ATOM 735 N N . GLN A 1 89 ? 11.604 1.354 8.142 1.00 73.44 89 GLN A N 1
ATOM 736 C CA . GLN A 1 89 ? 10.266 1.927 8.348 1.00 73.44 89 GLN A CA 1
ATOM 737 C C . GLN A 1 89 ? 9.533 1.310 9.556 1.00 73.44 89 GLN A C 1
ATOM 739 O O . GLN A 1 89 ? 8.888 0.266 9.452 1.00 73.44 89 GLN A O 1
ATOM 744 N N . ILE A 1 90 ? 9.609 1.958 10.730 1.00 71.88 90 ILE A N 1
ATOM 745 C CA . ILE A 1 90 ? 8.959 1.499 11.982 1.00 71.88 90 ILE A CA 1
ATOM 746 C C . ILE A 1 90 ? 7.434 1.396 11.861 1.00 71.88 90 ILE A C 1
ATOM 748 O O . ILE A 1 90 ? 6.857 0.448 12.396 1.00 71.88 90 ILE A O 1
ATOM 752 N N . TRP A 1 91 ? 6.806 2.314 11.123 1.00 74.75 91 TRP A N 1
ATOM 753 C CA . TRP A 1 91 ? 5.352 2.389 10.951 1.00 74.75 91 TRP A CA 1
ATOM 754 C C . TRP A 1 91 ? 4.745 1.132 10.308 1.00 74.75 91 TRP A C 1
ATOM 756 O O . TRP A 1 91 ? 3.569 0.853 10.493 1.00 74.75 91 TRP A O 1
ATOM 766 N N . THR A 1 92 ? 5.545 0.299 9.636 1.00 79.38 92 THR A N 1
ATOM 767 C CA . THR A 1 92 ? 5.097 -0.995 9.082 1.00 79.38 92 THR A CA 1
ATOM 768 C C . THR A 1 92 ? 4.664 -2.012 10.141 1.00 79.38 92 THR A C 1
ATOM 770 O O . THR A 1 92 ? 4.092 -3.045 9.807 1.00 79.38 92 THR A O 1
ATOM 773 N N . ARG A 1 93 ? 4.961 -1.749 11.421 1.00 85.44 93 ARG A N 1
ATOM 774 C CA . ARG A 1 93 ? 4.726 -2.664 12.551 1.00 85.44 93 ARG A CA 1
ATOM 775 C C . ARG A 1 93 ? 4.077 -1.980 13.750 1.00 85.44 93 ARG A C 1
ATOM 777 O O . ARG A 1 93 ? 3.933 -2.606 14.804 1.00 85.44 93 ARG A O 1
ATOM 784 N N . ASP A 1 94 ? 3.811 -0.688 13.625 1.00 90.06 94 ASP A N 1
ATOM 785 C CA . ASP A 1 94 ? 3.316 0.143 14.705 1.00 90.06 94 ASP A CA 1
ATOM 786 C C . ASP A 1 94 ? 1.814 0.370 14.502 1.00 90.06 94 ASP A C 1
ATOM 788 O O . ASP A 1 94 ? 1.443 1.149 13.626 1.00 90.06 94 ASP A O 1
ATOM 792 N N . PRO A 1 95 ? 0.933 -0.259 15.302 1.00 90.75 95 PRO A N 1
ATOM 793 C CA . PRO A 1 95 ? -0.484 0.090 15.322 1.00 90.75 95 PRO A CA 1
ATOM 794 C C . PRO A 1 95 ? -0.722 1.517 15.853 1.00 90.75 95 PRO A C 1
ATOM 796 O O . PRO A 1 95 ? -1.863 1.951 15.924 1.00 90.75 95 PRO A O 1
ATOM 799 N N . ASN A 1 96 ? 0.322 2.246 16.253 1.00 89.88 96 ASN A N 1
ATOM 800 C CA . ASN A 1 96 ? 0.305 3.609 16.770 1.00 89.88 96 ASN A CA 1
ATOM 801 C C . ASN A 1 96 ? -0.690 3.823 17.916 1.00 89.88 96 ASN A C 1
ATOM 803 O O . ASN A 1 96 ? -1.440 4.799 17.964 1.00 89.88 96 ASN A O 1
ATOM 807 N N . LEU A 1 97 ? -0.718 2.876 18.856 1.00 91.31 97 LEU A N 1
ATOM 808 C CA . LEU A 1 97 ? -1.606 2.963 20.005 1.00 91.31 97 LEU A CA 1
ATOM 809 C C . LEU A 1 97 ? -1.114 4.048 20.967 1.00 91.31 97 LEU A C 1
ATOM 811 O O . LEU A 1 97 ? -0.091 3.882 21.639 1.00 91.31 97 LEU A O 1
ATOM 815 N N . TYR A 1 98 ? -1.884 5.126 21.079 1.00 91.06 98 TYR A N 1
ATOM 816 C CA . TYR A 1 98 ? -1.675 6.150 22.096 1.00 91.06 98 TYR A CA 1
ATOM 817 C C . TYR A 1 98 ? -1.770 5.556 23.503 1.00 91.06 98 TYR A C 1
ATOM 819 O O . TYR A 1 98 ? -2.577 4.665 23.782 1.00 91.06 98 TYR A O 1
ATOM 827 N N . PHE A 1 99 ? -0.947 6.070 24.410 1.00 91.81 99 PHE A N 1
ATOM 828 C CA . PHE A 1 99 ? -0.923 5.639 25.797 1.00 91.81 99 PHE A CA 1
ATOM 829 C C . PHE A 1 99 ? -0.943 6.854 26.710 1.00 91.81 99 PHE A C 1
ATOM 831 O O . PHE A 1 99 ? 0.048 7.575 26.809 1.00 91.81 99 PHE A O 1
ATOM 838 N N . ARG A 1 100 ? -2.075 7.071 27.384 1.00 90.56 100 ARG A N 1
ATOM 839 C CA . ARG A 1 100 ? -2.263 8.168 28.345 1.00 90.56 100 ARG A CA 1
ATOM 840 C C . ARG A 1 100 ? -1.917 9.554 27.775 1.00 90.56 100 ARG A C 1
ATOM 842 O O . ARG A 1 100 ? -1.169 10.307 28.392 1.00 90.56 100 ARG A O 1
ATOM 849 N N . GLY A 1 101 ? -2.403 9.861 26.572 1.00 87.38 101 GLY A N 1
ATOM 850 C CA . GLY A 1 101 ? -2.114 11.118 25.870 1.00 87.38 101 GLY A CA 1
ATOM 851 C C . GLY A 1 101 ? -0.784 11.134 25.114 1.00 87.38 101 GLY A C 1
ATOM 852 O O . GLY A 1 101 ? -0.518 12.080 24.381 1.00 87.38 101 GLY A O 1
ATOM 853 N N . VAL A 1 102 ? 0.046 10.094 25.248 1.00 89.81 102 VAL A N 1
ATOM 854 C CA . VAL A 1 102 ? 1.374 10.034 24.627 1.00 89.81 102 VAL A CA 1
ATOM 855 C C . VAL A 1 102 ? 1.343 9.194 23.353 1.00 89.81 102 VAL A C 1
ATOM 857 O O . VAL A 1 102 ? 0.956 8.020 23.366 1.00 89.81 102 VAL A O 1
ATOM 860 N N . ASN A 1 103 ? 1.810 9.790 22.259 1.00 87.88 103 ASN A N 1
ATOM 861 C CA . ASN A 1 103 ? 2.000 9.140 20.964 1.00 87.88 103 ASN A CA 1
ATOM 862 C C . ASN A 1 103 ? 2.937 7.916 21.060 1.00 87.88 103 ASN A C 1
ATOM 864 O O . ASN A 1 103 ? 3.895 7.951 21.832 1.00 87.88 103 ASN A O 1
ATOM 868 N N . SER A 1 104 ? 2.699 6.856 20.272 1.00 86.31 104 SER A N 1
ATOM 869 C CA . SER A 1 104 ? 3.523 5.628 20.268 1.00 86.31 104 SER A CA 1
ATOM 870 C C . SER A 1 104 ? 5.020 5.911 20.112 1.00 86.31 104 SER A C 1
ATOM 872 O O . SER A 1 104 ? 5.834 5.354 20.850 1.00 86.31 104 SER A O 1
ATOM 874 N N . GLN A 1 105 ? 5.387 6.852 19.242 1.00 85.81 105 GLN A N 1
ATOM 875 C CA . GLN A 1 105 ? 6.782 7.209 18.964 1.00 85.81 105 GLN A CA 1
ATOM 876 C C . GLN A 1 105 ? 7.501 7.842 20.165 1.00 85.81 105 GLN A C 1
ATOM 878 O O . GLN A 1 105 ? 8.724 7.770 20.255 1.00 85.81 105 GLN A O 1
ATOM 883 N N . LEU A 1 106 ? 6.749 8.432 21.099 1.00 89.12 106 LEU A N 1
ATOM 884 C CA . LEU A 1 106 ? 7.268 9.084 22.306 1.00 89.12 106 LEU A CA 1
ATOM 885 C C . LEU A 1 106 ? 7.161 8.191 23.555 1.00 89.12 106 LEU A C 1
ATOM 887 O O . LEU A 1 106 ? 7.587 8.578 24.644 1.00 89.12 106 LEU A O 1
ATOM 891 N N . GLN A 1 107 ? 6.584 6.993 23.436 1.00 90.19 107 GLN A N 1
ATOM 892 C CA . GLN A 1 107 ? 6.466 6.062 24.555 1.00 90.19 107 GLN A CA 1
ATOM 893 C C . GLN A 1 107 ? 7.794 5.346 24.819 1.00 90.19 107 GLN A C 1
ATOM 895 O O . GLN A 1 107 ? 8.461 4.876 23.904 1.00 90.19 107 GLN A O 1
ATOM 900 N N . LYS A 1 108 ? 8.125 5.128 26.100 1.00 88.00 108 LYS A N 1
ATOM 901 C CA . LYS A 1 108 ? 9.273 4.289 26.499 1.00 88.00 108 LYS A CA 1
ATOM 902 C C . LYS A 1 108 ? 9.124 2.831 26.042 1.00 88.00 108 LYS A C 1
ATOM 904 O O . LYS A 1 108 ? 10.102 2.190 25.686 1.00 88.00 108 LYS A O 1
ATOM 909 N N . ASN A 1 109 ? 7.895 2.307 26.077 1.00 87.69 109 ASN A N 1
ATOM 910 C CA . ASN A 1 109 ? 7.565 0.918 25.743 1.00 87.69 109 ASN A CA 1
ATOM 911 C C . ASN A 1 109 ? 6.318 0.857 24.835 1.00 87.69 109 ASN A C 1
ATOM 913 O O . ASN A 1 109 ? 5.222 0.508 25.310 1.00 87.69 109 ASN A O 1
ATOM 917 N N . PRO A 1 110 ? 6.446 1.218 23.545 1.00 91.12 110 PRO A N 1
ATOM 918 C CA . PRO A 1 110 ? 5.333 1.171 22.608 1.00 91.12 110 PRO A CA 1
ATOM 919 C C . PRO A 1 110 ? 4.922 -0.271 22.288 1.00 91.12 110 PRO A C 1
ATOM 921 O O . PRO A 1 110 ? 5.695 -1.231 22.424 1.00 91.12 110 PRO A O 1
ATOM 924 N N . LEU A 1 111 ? 3.665 -0.442 21.878 1.00 91.88 111 LEU A N 1
ATOM 925 C CA . LEU A 1 111 ? 3.159 -1.736 21.433 1.00 91.88 111 LEU A CA 1
ATOM 926 C C . LEU A 1 111 ? 3.510 -1.938 19.960 1.00 91.88 111 LEU A C 1
ATOM 928 O O . LEU A 1 111 ? 2.730 -1.595 19.090 1.00 91.88 111 LEU A O 1
ATOM 932 N N . ILE A 1 112 ? 4.681 -2.512 19.692 1.00 91.06 112 ILE A N 1
ATOM 933 C CA . ILE A 1 112 ? 5.168 -2.742 18.327 1.00 91.06 112 ILE A CA 1
ATOM 934 C C . ILE A 1 112 ? 5.126 -4.230 17.984 1.00 91.06 112 ILE A C 1
ATOM 936 O O . ILE A 1 112 ? 5.602 -5.066 18.767 1.00 91.06 112 ILE A O 1
ATOM 940 N N . MET A 1 113 ? 4.618 -4.560 16.796 1.00 90.81 113 MET A N 1
ATOM 941 C CA . MET A 1 113 ? 4.640 -5.923 16.278 1.00 90.81 113 MET A CA 1
ATOM 942 C C . MET A 1 113 ? 6.062 -6.333 15.859 1.00 90.81 113 MET A C 1
ATOM 944 O O . MET A 1 113 ? 6.855 -5.559 15.305 1.00 90.81 113 MET A O 1
ATOM 948 N N . LYS A 1 114 ? 6.436 -7.571 16.171 1.00 88.06 114 LYS A N 1
ATOM 949 C CA . LYS A 1 114 ? 7.713 -8.155 15.763 1.00 88.06 114 LYS A CA 1
ATOM 950 C C . LYS A 1 114 ? 7.526 -8.864 14.422 1.00 88.06 114 LYS A C 1
ATOM 952 O O . LYS A 1 114 ? 6.532 -9.542 14.215 1.00 88.06 114 LYS A O 1
ATOM 957 N N . CYS A 1 115 ? 8.515 -8.712 13.553 1.00 87.19 115 CYS A N 1
ATOM 958 C CA . CYS A 1 115 ? 8.715 -9.505 12.342 1.00 87.19 115 CYS A CA 1
ATOM 959 C C . CYS A 1 115 ? 10.226 -9.648 12.100 1.00 87.19 115 CYS A C 1
ATOM 961 O O . CYS A 1 115 ? 11.023 -9.006 12.807 1.00 87.19 115 CYS A O 1
ATOM 963 N N . ASP A 1 116 ? 10.635 -10.472 11.139 1.00 85.56 116 ASP A N 1
ATOM 964 C CA . ASP A 1 116 ? 12.050 -10.675 10.820 1.00 85.56 116 ASP A CA 1
ATOM 965 C C . ASP A 1 116 ? 12.759 -9.337 10.484 1.00 85.56 116 ASP A C 1
ATOM 967 O O . ASP A 1 116 ? 12.214 -8.444 9.840 1.00 85.56 116 ASP A O 1
ATOM 971 N N . ARG A 1 117 ? 13.983 -9.152 10.997 1.00 80.19 117 ARG A N 1
ATOM 972 C CA . ARG A 1 117 ? 14.822 -7.954 10.764 1.00 80.19 117 ARG A CA 1
ATOM 973 C C . ARG A 1 117 ? 15.728 -8.078 9.547 1.00 80.19 117 ARG A C 1
ATOM 975 O O . ARG A 1 117 ? 16.416 -7.102 9.230 1.00 80.19 117 ARG A O 1
ATOM 982 N N . ARG A 1 118 ? 15.858 -9.278 8.994 1.00 80.31 118 ARG A N 1
ATOM 983 C CA . ARG A 1 118 ? 16.808 -9.613 7.931 1.00 80.31 118 ARG A CA 1
ATOM 984 C C . ARG A 1 118 ? 16.124 -9.818 6.586 1.00 80.31 118 ARG A C 1
ATOM 986 O O . ARG A 1 118 ? 16.836 -9.872 5.596 1.00 80.31 118 ARG A O 1
ATOM 993 N N . LYS A 1 119 ? 14.795 -9.916 6.567 1.00 85.88 119 LYS A N 1
ATOM 994 C CA . LYS A 1 119 ? 14.000 -10.116 5.360 1.00 85.88 119 LYS A CA 1
ATOM 995 C C . LYS A 1 119 ? 13.109 -8.898 5.090 1.00 85.88 119 LYS A C 1
ATOM 997 O O . LYS A 1 119 ? 12.642 -8.266 6.048 1.00 85.88 119 LYS A O 1
ATOM 1002 N N . PRO A 1 120 ? 12.842 -8.560 3.817 1.00 87.38 120 PRO A N 1
ATOM 1003 C CA . PRO A 1 120 ? 11.730 -7.679 3.482 1.00 87.38 120 PRO A CA 1
ATOM 1004 C C . PRO A 1 120 ? 10.401 -8.329 3.890 1.00 87.38 120 PRO A C 1
ATOM 1006 O O . PRO A 1 120 ? 10.310 -9.548 4.031 1.00 87.38 120 PRO A O 1
ATOM 1009 N N . LEU A 1 121 ? 9.365 -7.518 4.105 1.00 89.31 121 LEU A N 1
ATOM 1010 C CA . LEU A 1 121 ? 8.130 -7.985 4.748 1.00 89.31 121 LEU A CA 1
ATOM 1011 C C . LEU A 1 121 ? 7.371 -9.046 3.939 1.00 89.31 121 LEU A C 1
ATOM 1013 O O . LEU A 1 121 ? 6.777 -9.939 4.533 1.00 89.31 121 LEU A O 1
ATOM 1017 N N . PHE A 1 122 ? 7.443 -9.003 2.609 1.00 90.31 122 PHE A N 1
ATOM 1018 C CA . PHE A 1 122 ? 6.852 -10.024 1.733 1.00 90.31 122 PHE A CA 1
ATOM 1019 C C . PHE A 1 122 ? 7.607 -11.365 1.729 1.00 90.31 122 PHE A C 1
ATOM 1021 O O . PHE A 1 122 ? 7.066 -12.363 1.269 1.00 90.31 122 PHE A O 1
ATOM 1028 N N . MET A 1 123 ? 8.842 -11.401 2.244 1.00 91.00 123 MET A N 1
ATOM 1029 C CA . MET A 1 123 ? 9.631 -12.629 2.440 1.00 91.00 123 MET A CA 1
ATOM 1030 C C . MET A 1 123 ? 9.671 -13.070 3.912 1.00 91.00 123 MET A C 1
ATOM 1032 O O . MET A 1 123 ? 10.241 -14.111 4.237 1.00 91.00 123 MET A O 1
ATOM 1036 N N . ALA A 1 124 ? 9.150 -12.251 4.829 1.00 91.56 124 ALA A N 1
ATOM 1037 C CA . ALA A 1 124 ? 9.120 -12.560 6.249 1.00 91.56 124 ALA A CA 1
ATOM 1038 C C . ALA A 1 124 ? 7.902 -13.425 6.573 1.00 91.56 124 ALA A C 1
ATOM 1040 O O . ALA A 1 124 ? 6.793 -13.108 6.146 1.00 91.56 124 ALA A O 1
ATOM 1041 N N . ASP A 1 125 ? 8.100 -14.461 7.384 1.00 93.69 125 ASP A N 1
ATOM 1042 C CA . ASP A 1 125 ? 7.009 -15.313 7.854 1.00 93.69 125 ASP A CA 1
ATOM 1043 C C . ASP A 1 125 ? 5.986 -14.488 8.658 1.00 93.69 125 ASP A C 1
ATOM 1045 O O . ASP A 1 125 ? 6.357 -13.514 9.338 1.00 93.69 125 ASP A O 1
ATOM 1049 N N . PRO A 1 126 ? 4.694 -14.850 8.611 1.00 94.38 126 PRO A N 1
ATOM 1050 C CA . PRO A 1 126 ? 3.692 -14.190 9.425 1.00 94.38 126 PRO A CA 1
ATOM 1051 C C . PRO A 1 126 ? 3.914 -14.506 10.923 1.00 94.38 126 PRO A C 1
ATOM 1053 O O . PRO A 1 126 ? 4.587 -15.476 11.285 1.00 94.38 126 PRO A O 1
ATOM 1056 N N . PRO A 1 127 ? 3.395 -13.672 11.839 1.00 94.56 127 PRO A N 1
ATOM 1057 C CA . PRO A 1 127 ? 3.661 -13.812 13.273 1.00 94.56 127 PRO A CA 1
ATOM 1058 C C . PRO A 1 127 ? 2.957 -15.033 13.884 1.00 94.56 127 PRO A C 1
ATOM 1060 O O . PRO A 1 127 ? 1.748 -15.122 13.798 1.00 94.56 127 PRO A O 1
ATOM 1063 N N . SER A 1 128 ? 3.643 -15.927 14.602 1.00 95.38 128 SER A N 1
ATOM 1064 C CA . SER A 1 128 ? 2.987 -17.129 15.161 1.00 95.38 128 SER A CA 1
ATOM 1065 C C . SER A 1 128 ? 1.754 -16.841 16.042 1.00 95.38 128 SER A C 1
ATOM 1067 O O . SER A 1 128 ? 1.691 -15.821 16.735 1.00 95.38 128 SER A O 1
ATOM 1069 N N . LYS A 1 129 ? 0.798 -17.784 16.091 1.00 95.12 129 LYS A N 1
ATOM 1070 C CA . LYS A 1 129 ? -0.415 -17.683 16.934 1.00 95.12 129 LYS A CA 1
ATOM 1071 C C . LYS A 1 129 ? -0.085 -17.406 18.405 1.00 95.12 129 LYS A C 1
ATOM 1073 O O . LYS A 1 129 ? -0.620 -16.473 18.996 1.00 95.12 129 LYS A O 1
ATOM 1078 N N . ASP A 1 130 ? 0.889 -18.121 18.966 1.00 96.25 130 ASP A N 1
ATOM 1079 C CA . ASP A 1 130 ? 1.382 -17.893 20.332 1.00 96.25 130 ASP A CA 1
ATOM 1080 C C . ASP A 1 130 ? 1.898 -16.468 20.563 1.00 96.25 130 ASP A C 1
ATOM 1082 O O . ASP A 1 130 ? 1.735 -15.888 21.644 1.00 96.25 130 ASP A O 1
ATOM 1086 N N . TYR A 1 131 ? 2.574 -15.898 19.562 1.00 97.06 131 TYR A N 1
ATOM 1087 C CA . TYR A 1 131 ? 3.032 -14.519 19.629 1.00 97.06 131 TYR A CA 1
ATOM 1088 C C . TYR A 1 131 ? 1.848 -13.548 19.599 1.00 97.06 131 TYR A C 1
ATOM 1090 O O . TYR A 1 131 ? 1.832 -12.602 20.395 1.00 97.06 131 TYR A O 1
ATOM 1098 N N . LEU A 1 132 ? 0.864 -13.786 18.729 1.00 96.94 132 LEU A N 1
ATOM 1099 C CA . LEU A 1 132 ? -0.342 -12.965 18.625 1.00 96.94 132 LEU A CA 1
ATOM 1100 C C . LEU A 1 132 ? -1.147 -12.978 19.930 1.00 96.94 132 LEU A C 1
ATOM 1102 O O . LEU A 1 132 ? -1.504 -11.908 20.414 1.00 96.94 132 LEU A O 1
ATOM 1106 N N . GLU A 1 133 ? -1.304 -14.121 20.596 1.00 96.25 133 GLU A N 1
ATOM 1107 C CA . GLU A 1 133 ? -1.974 -14.189 21.905 1.00 96.25 133 GLU A CA 1
ATOM 1108 C C . GLU A 1 133 ? -1.245 -13.384 22.992 1.00 96.25 133 GLU A C 1
ATOM 1110 O O . GLU A 1 133 ? -1.850 -12.659 23.791 1.00 96.25 133 GLU A O 1
ATOM 1115 N N . LYS A 1 134 ? 0.092 -13.433 23.012 1.00 97.12 134 LYS A N 1
ATOM 1116 C CA . LYS A 1 134 ? 0.891 -12.585 23.916 1.00 97.12 134 LYS A CA 1
ATOM 1117 C C . LYS A 1 134 ? 0.748 -11.104 23.564 1.00 97.12 134 LYS A C 1
ATOM 1119 O O . LYS A 1 134 ? 0.730 -10.255 24.460 1.00 97.12 134 LYS A O 1
ATOM 1124 N N . PHE A 1 135 ? 0.654 -10.776 22.278 1.00 96.75 135 PHE A N 1
ATOM 1125 C CA . PHE A 1 135 ? 0.430 -9.413 21.810 1.00 96.75 135 PHE A CA 1
ATOM 1126 C C . PHE A 1 135 ? -0.962 -8.904 22.214 1.00 96.75 135 PHE A C 1
ATOM 1128 O O . PHE A 1 135 ? -1.050 -7.800 22.754 1.00 96.75 135 PHE A O 1
ATOM 1135 N N . LYS A 1 136 ? -2.008 -9.730 22.077 1.00 97.06 136 LYS A N 1
ATOM 1136 C CA . LYS A 1 136 ? -3.384 -9.464 22.528 1.00 97.06 136 LYS A CA 1
ATOM 1137 C C . LYS A 1 136 ? -3.433 -9.073 23.999 1.00 97.06 136 LYS A C 1
ATOM 1139 O O . LYS A 1 136 ? -3.968 -8.024 24.346 1.00 97.06 136 LYS A O 1
ATOM 1144 N N . LYS A 1 137 ? -2.792 -9.857 24.873 1.00 97.00 137 LYS A N 1
ATOM 1145 C CA . LYS A 1 137 ? -2.732 -9.563 26.319 1.00 97.00 137 LYS A CA 1
ATOM 1146 C C . LYS A 1 137 ? -2.104 -8.195 26.606 1.00 97.00 137 LYS A C 1
ATOM 1148 O O . LYS A 1 137 ? -2.602 -7.443 27.440 1.00 97.00 137 LYS A O 1
ATOM 1153 N N . ARG A 1 138 ? -1.031 -7.840 25.887 1.00 96.31 138 ARG A N 1
ATOM 1154 C CA . ARG A 1 138 ? -0.377 -6.524 26.016 1.00 96.31 138 ARG A CA 1
ATOM 1155 C C . ARG A 1 138 ? -1.248 -5.384 25.487 1.00 96.31 138 ARG A C 1
ATOM 1157 O O . ARG A 1 138 ? -1.234 -4.306 26.078 1.00 96.31 138 ARG A O 1
ATOM 1164 N N . LEU A 1 139 ? -1.973 -5.615 24.392 1.00 96.69 139 LEU A N 1
ATOM 1165 C CA . LEU A 1 139 ? -2.936 -4.669 23.834 1.00 96.69 139 LEU A CA 1
ATOM 1166 C C . LEU A 1 139 ? -4.046 -4.371 24.845 1.00 96.69 139 LEU A C 1
ATOM 1168 O O . LEU A 1 139 ? -4.229 -3.211 25.208 1.00 96.69 139 LEU A O 1
ATOM 1172 N N . ILE A 1 140 ? -4.707 -5.412 25.359 1.00 97.06 140 ILE A N 1
ATOM 1173 C CA . ILE A 1 140 ? -5.782 -5.295 26.354 1.00 97.06 140 ILE A CA 1
ATOM 1174 C C . ILE A 1 140 ? -5.293 -4.524 27.582 1.00 97.06 140 ILE A C 1
ATOM 1176 O O . ILE A 1 140 ? -5.908 -3.528 27.952 1.00 97.06 140 ILE A O 1
ATOM 1180 N N . GLY A 1 141 ? -4.135 -4.890 28.142 1.00 96.19 141 GLY A N 1
ATOM 1181 C CA . GLY A 1 141 ? -3.583 -4.185 29.302 1.00 96.19 141 GLY A CA 1
ATOM 1182 C C . GLY A 1 141 ? -3.305 -2.696 29.042 1.00 96.19 141 GLY A C 1
ATOM 1183 O O . GLY A 1 141 ? -3.521 -1.862 29.922 1.00 96.19 141 GLY A O 1
ATOM 1184 N N . LYS A 1 142 ? -2.871 -2.317 27.828 1.00 95.44 142 LYS A N 1
ATOM 1185 C CA . LYS A 1 142 ? -2.723 -0.897 27.454 1.00 95.44 142 LYS A CA 1
ATOM 1186 C C . LYS A 1 142 ? -4.076 -0.190 27.334 1.00 95.44 142 LYS A C 1
ATOM 1188 O O . LYS A 1 142 ? -4.197 0.938 27.808 1.00 95.44 142 LYS A O 1
ATOM 1193 N N . VAL A 1 143 ? -5.082 -0.838 26.746 1.00 96.44 143 VAL A N 1
ATOM 1194 C CA . VAL A 1 143 ? -6.443 -0.286 26.628 1.00 96.44 143 VAL A CA 1
ATOM 1195 C C . VAL A 1 143 ? -7.072 -0.074 28.009 1.00 96.44 143 VAL A C 1
ATOM 1197 O O . VAL A 1 143 ? -7.581 1.010 28.287 1.00 96.44 143 VAL A O 1
ATOM 1200 N N . GLU A 1 144 ? -6.958 -1.040 28.921 1.00 96.62 144 GLU A N 1
ATOM 1201 C CA . GLU A 1 144 ? -7.426 -0.906 30.309 1.00 96.62 144 GLU A CA 1
ATOM 1202 C C . GLU A 1 144 ? -6.764 0.276 31.026 1.00 96.62 144 GLU A C 1
ATOM 1204 O O . GLU A 1 144 ? -7.426 1.076 31.691 1.00 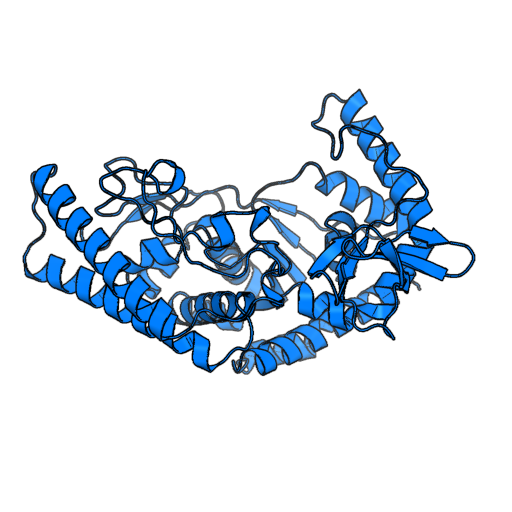96.62 144 GLU A O 1
ATOM 1209 N N . GLN A 1 145 ? -5.455 0.445 30.845 1.00 95.75 145 GLN A N 1
ATOM 1210 C CA . GLN A 1 145 ? -4.724 1.573 31.418 1.00 95.75 145 GLN A CA 1
ATOM 1211 C C . GLN A 1 145 ? -5.138 2.921 30.812 1.00 95.75 145 GLN A C 1
ATOM 1213 O O . GLN A 1 145 ? -5.151 3.920 31.536 1.00 95.75 145 GLN A O 1
ATOM 1218 N N . ASN A 1 146 ? -5.502 2.963 29.528 1.00 95.56 146 ASN A N 1
ATOM 1219 C CA . ASN A 1 146 ? -6.071 4.155 28.898 1.00 95.56 146 ASN A CA 1
ATOM 1220 C C . ASN A 1 146 ? -7.465 4.478 29.450 1.00 95.56 146 ASN A C 1
ATOM 1222 O O . ASN A 1 146 ? -7.743 5.640 29.729 1.00 95.56 146 ASN A O 1
ATOM 1226 N N . ILE A 1 147 ? -8.308 3.472 29.698 1.00 95.88 147 ILE A N 1
ATOM 1227 C CA . ILE A 1 147 ? -9.615 3.645 30.355 1.00 95.88 147 ILE A CA 1
ATOM 1228 C C . ILE A 1 147 ? -9.452 4.232 31.766 1.00 95.88 147 ILE A C 1
ATOM 1230 O O . ILE A 1 147 ? -10.216 5.116 32.168 1.00 95.88 147 ILE A O 1
ATOM 1234 N N . ILE A 1 148 ? -8.478 3.739 32.538 1.00 95.50 148 ILE A N 1
ATOM 1235 C CA . ILE A 1 148 ? -8.182 4.255 33.884 1.00 95.50 148 ILE A CA 1
ATOM 1236 C C . ILE A 1 148 ? -7.733 5.714 33.798 1.00 95.50 148 ILE A C 1
ATOM 1238 O O . ILE A 1 148 ? -8.269 6.557 34.513 1.00 95.50 148 ILE A O 1
ATOM 1242 N N . TRP A 1 149 ? -6.798 6.017 32.897 1.00 94.94 149 TRP A N 1
ATOM 1243 C CA . TRP A 1 149 ? -6.285 7.372 32.705 1.00 94.94 149 TRP A CA 1
ATOM 1244 C C . TRP A 1 149 ? -7.359 8.353 32.231 1.00 94.94 149 TRP A C 1
ATOM 1246 O O . TRP A 1 149 ? -7.506 9.426 32.807 1.00 94.94 149 TRP A O 1
ATOM 1256 N N . HIS A 1 150 ? -8.178 7.973 31.248 1.00 94.12 150 HIS A N 1
ATOM 1257 C CA . HIS A 1 150 ? -9.294 8.798 30.790 1.00 94.12 150 HIS A CA 1
ATOM 1258 C C . HIS A 1 150 ? -10.215 9.168 31.963 1.00 94.12 150 HIS A C 1
ATOM 1260 O O . HIS A 1 150 ? -10.581 10.330 32.143 1.00 94.12 150 HIS A O 1
ATOM 1266 N N . ASN A 1 151 ? -10.531 8.189 32.813 1.00 94.50 151 ASN A N 1
ATOM 1267 C CA . ASN A 1 151 ? -11.305 8.410 34.026 1.00 94.50 151 ASN A CA 1
ATOM 1268 C C . ASN A 1 151 ? -10.550 9.160 35.123 1.00 94.50 151 ASN A C 1
ATOM 1270 O O . ASN A 1 151 ? -11.211 9.619 36.040 1.00 94.50 151 ASN A O 1
ATOM 1274 N N . SER A 1 152 ? -9.226 9.300 35.118 1.00 93.75 152 SER A N 1
ATOM 1275 C CA . SER A 1 152 ? -8.554 10.126 36.130 1.00 93.75 152 SER A CA 1
ATOM 1276 C C . SER A 1 152 ? -8.592 11.606 35.752 1.00 93.75 152 SER A C 1
ATOM 1278 O O . SER A 1 152 ? -8.792 12.442 36.628 1.00 93.75 152 SER A O 1
ATOM 1280 N N . ILE A 1 153 ? -8.496 11.928 34.460 1.00 92.00 153 ILE A N 1
ATOM 1281 C CA . ILE A 1 153 ? -8.375 13.318 33.991 1.00 92.00 153 ILE A CA 1
ATOM 1282 C C . ILE A 1 153 ? -9.699 13.969 33.560 1.00 92.00 153 ILE A C 1
ATOM 1284 O O . ILE A 1 153 ? -9.798 15.190 33.572 1.00 92.00 153 ILE A O 1
ATOM 1288 N N . ASN A 1 154 ? -10.731 13.196 33.198 1.00 87.81 154 ASN A N 1
ATOM 1289 C CA . ASN A 1 154 ? -12.004 13.753 32.716 1.00 87.81 154 ASN A CA 1
ATOM 1290 C C . ASN A 1 154 ? -13.056 13.842 33.823 1.00 87.81 154 ASN A C 1
ATOM 1292 O O . ASN A 1 154 ? -13.165 12.943 34.657 1.00 87.81 154 ASN A O 1
ATOM 1296 N N . LYS A 1 155 ? -13.890 14.892 33.813 1.00 86.12 155 LYS A N 1
ATOM 1297 C CA . LYS A 1 155 ? -15.024 15.019 34.753 1.00 86.12 155 LYS A CA 1
ATOM 1298 C C . LYS A 1 155 ? -16.074 13.930 34.516 1.00 86.12 155 LYS A C 1
ATOM 1300 O O . LYS A 1 155 ? -16.502 13.270 35.460 1.00 86.12 155 LYS A O 1
ATOM 1305 N N . ARG A 1 156 ? -16.454 13.713 33.253 1.00 87.25 156 ARG A N 1
ATOM 1306 C CA . ARG A 1 156 ? -17.382 12.651 32.851 1.00 87.25 156 ARG A CA 1
ATOM 1307 C C . ARG A 1 156 ? -16.624 11.331 32.764 1.00 87.25 156 ARG A C 1
ATOM 1309 O O . ARG A 1 156 ? -15.747 11.175 31.924 1.00 87.25 156 ARG A O 1
ATOM 1316 N N . LYS A 1 157 ? -16.951 10.394 33.652 1.00 92.06 157 LYS A N 1
ATOM 1317 C CA . LYS A 1 157 ? -16.327 9.067 33.681 1.00 92.06 157 LYS A CA 1
ATOM 1318 C C . LYS A 1 157 ? -17.046 8.107 32.731 1.00 92.06 157 LYS A C 1
ATOM 1320 O O . LYS A 1 157 ? -18.270 8.148 32.603 1.00 92.06 157 LYS A O 1
ATOM 1325 N N . LEU A 1 158 ? -16.295 7.189 32.133 1.00 94.00 158 LEU A N 1
ATOM 1326 C CA . LEU A 1 158 ? -16.824 6.052 31.385 1.00 94.00 158 LEU A CA 1
ATOM 1327 C C . LEU A 1 158 ? -17.555 5.103 32.344 1.00 94.00 158 LEU A C 1
ATOM 1329 O O . LEU A 1 158 ? -17.010 4.692 33.374 1.00 94.00 158 LEU A O 1
ATOM 1333 N N . THR A 1 159 ? -18.780 4.719 31.992 1.00 94.50 159 THR A N 1
ATOM 1334 C CA . THR A 1 159 ? -19.583 3.771 32.780 1.00 94.50 159 THR A CA 1
ATOM 1335 C C . THR A 1 159 ? -19.027 2.347 32.675 1.00 94.50 159 THR A C 1
ATOM 1337 O O . THR A 1 159 ? -18.284 2.025 31.747 1.00 94.50 159 THR A O 1
ATOM 1340 N N . LYS A 1 160 ? -19.409 1.450 33.597 1.00 94.25 160 LYS A N 1
ATOM 1341 C CA . LYS A 1 160 ? -19.014 0.027 33.544 1.00 94.25 160 LYS A CA 1
ATOM 1342 C C . LYS A 1 160 ? -19.377 -0.624 32.200 1.00 94.25 160 LYS A C 1
ATOM 1344 O O . LYS A 1 160 ? -18.566 -1.359 31.642 1.00 94.25 160 LYS A O 1
ATOM 1349 N N . ASN A 1 161 ? -20.548 -0.289 31.656 1.00 95.62 161 ASN A N 1
ATOM 1350 C CA . ASN A 1 161 ? -21.010 -0.804 30.366 1.00 95.62 161 ASN A CA 1
ATOM 1351 C C . ASN A 1 161 ? -20.132 -0.315 29.207 1.00 95.62 161 ASN A C 1
ATOM 1353 O O . ASN A 1 161 ? -19.761 -1.115 28.354 1.00 95.62 161 ASN A O 1
ATOM 1357 N N . VAL A 1 162 ? -19.745 0.965 29.194 1.00 94.69 162 VAL A N 1
ATOM 1358 C CA . VAL A 1 162 ? -18.847 1.519 28.163 1.00 94.69 162 VAL A CA 1
ATOM 1359 C C . VAL A 1 162 ? -17.467 0.863 28.220 1.00 94.69 162 VAL A C 1
ATOM 1361 O O . VAL A 1 162 ? -16.951 0.433 27.193 1.00 94.69 162 VAL A O 1
ATOM 1364 N N . LYS A 1 163 ? -16.902 0.691 29.422 1.00 95.56 163 LYS A N 1
ATOM 1365 C CA . LYS A 1 163 ? -15.623 -0.019 29.607 1.00 95.56 163 LYS A CA 1
ATOM 1366 C C . LYS A 1 163 ? -15.679 -1.439 29.042 1.00 95.56 163 LYS A C 1
ATOM 1368 O O . LYS A 1 163 ? -14.779 -1.851 28.319 1.00 95.56 163 LYS A O 1
ATOM 1373 N N . SER A 1 164 ? -16.752 -2.171 29.353 1.00 95.44 164 SER A N 1
ATOM 1374 C CA . SER A 1 164 ? -16.958 -3.531 28.851 1.00 95.44 164 SER A CA 1
ATOM 1375 C C . SER A 1 164 ? -17.085 -3.569 27.326 1.00 95.44 164 SER A C 1
ATOM 1377 O O . SER A 1 164 ? -16.510 -4.464 26.711 1.00 95.44 164 SER A O 1
ATOM 1379 N N . LYS A 1 165 ? -17.762 -2.588 26.712 1.00 95.31 165 LYS A N 1
ATOM 1380 C CA . LYS A 1 165 ? -17.854 -2.465 25.250 1.00 95.31 165 LYS A CA 1
ATOM 1381 C C . LYS A 1 165 ? -16.490 -2.227 24.599 1.00 95.31 165 LYS A C 1
ATOM 1383 O O . LYS A 1 165 ? -16.142 -2.979 23.703 1.00 95.31 165 LYS A O 1
ATOM 1388 N N . ILE A 1 166 ? -15.682 -1.285 25.095 1.00 95.88 166 ILE A N 1
ATOM 1389 C CA . ILE A 1 166 ? -14.333 -1.022 24.550 1.00 95.88 166 ILE A CA 1
ATOM 1390 C C . ILE A 1 166 ? -13.468 -2.291 24.580 1.00 95.88 166 ILE A C 1
ATOM 1392 O O . ILE A 1 166 ? -12.824 -2.644 23.593 1.00 95.88 166 ILE A O 1
ATOM 1396 N N . LEU A 1 167 ? -13.469 -3.018 25.703 1.00 96.56 167 LEU A N 1
ATOM 1397 C CA . LEU A 1 167 ? -12.703 -4.263 25.821 1.00 96.56 167 LEU A CA 1
ATOM 1398 C C . LEU A 1 167 ? -13.261 -5.374 24.923 1.00 96.56 167 LEU A C 1
ATOM 1400 O O . LEU A 1 167 ? -12.485 -6.145 24.359 1.00 96.56 167 LEU A O 1
ATOM 1404 N N . LYS A 1 168 ? -14.585 -5.454 24.752 1.00 95.31 168 LYS A N 1
ATOM 1405 C CA . LYS A 1 168 ? -15.213 -6.382 23.804 1.00 95.31 168 LYS A CA 1
ATOM 1406 C C . LYS A 1 168 ? -14.802 -6.060 22.364 1.00 95.31 168 LYS A C 1
ATOM 1408 O O . LYS A 1 168 ? -14.385 -6.974 21.659 1.00 95.31 168 LYS A O 1
ATOM 1413 N N . ASN A 1 169 ? -14.834 -4.788 21.966 1.00 95.19 169 ASN A N 1
ATOM 1414 C CA . ASN A 1 169 ? -14.428 -4.333 20.634 1.00 95.19 169 ASN A CA 1
ATOM 1415 C C . ASN A 1 169 ? -12.941 -4.612 20.390 1.00 95.19 169 ASN A C 1
ATOM 1417 O O . ASN A 1 169 ? -12.585 -5.174 19.360 1.00 95.19 169 ASN A O 1
ATOM 1421 N N . THR A 1 170 ? -12.086 -4.349 21.384 1.00 96.75 170 THR A N 1
ATOM 1422 C CA . THR A 1 170 ? -10.652 -4.688 21.330 1.00 96.75 170 THR A CA 1
ATOM 1423 C C . THR A 1 170 ? -10.431 -6.183 21.094 1.00 96.75 170 THR A C 1
ATOM 1425 O O . THR A 1 170 ? -9.609 -6.560 20.262 1.00 96.75 170 THR A O 1
ATOM 1428 N N . ASN A 1 171 ? -11.152 -7.042 21.826 1.00 97.06 171 ASN A N 1
ATOM 1429 C CA . ASN A 1 171 ? -11.049 -8.490 21.658 1.00 97.06 171 ASN A CA 1
ATOM 1430 C C . ASN A 1 171 ? -11.532 -8.925 20.273 1.00 97.06 171 ASN A C 1
ATOM 1432 O O . ASN A 1 171 ? -10.788 -9.608 19.582 1.00 97.06 171 ASN A O 1
ATOM 1436 N N . SER A 1 172 ? -12.714 -8.470 19.851 1.00 96.12 172 SER A N 1
ATOM 1437 C CA . SER A 1 172 ? -13.292 -8.821 18.551 1.00 96.12 172 SER A CA 1
ATOM 1438 C C . SER A 1 172 ? -12.404 -8.382 17.385 1.00 96.12 172 SER A C 1
ATOM 1440 O O . SER A 1 172 ? -12.182 -9.162 16.464 1.00 96.12 172 SER A O 1
ATOM 1442 N N . LEU A 1 173 ? -11.858 -7.161 17.435 1.00 96.88 173 LEU A N 1
ATOM 1443 C CA . LEU A 1 173 ? -10.907 -6.656 16.444 1.00 96.88 173 LEU A CA 1
ATOM 1444 C C . LEU A 1 173 ? -9.652 -7.527 16.389 1.00 96.88 173 LEU A C 1
ATOM 1446 O O . LEU A 1 173 ? -9.149 -7.820 15.308 1.00 96.88 173 LEU A O 1
ATOM 1450 N N . PHE A 1 174 ? -9.125 -7.921 17.552 1.00 97.38 174 PHE A N 1
ATOM 1451 C CA . PHE A 1 174 ? -7.927 -8.748 17.598 1.00 97.38 174 PHE A CA 1
ATOM 1452 C C . PHE A 1 174 ? -8.191 -10.182 17.134 1.00 97.38 174 PHE A C 1
ATOM 1454 O O . PHE A 1 174 ? -7.321 -10.773 16.505 1.00 97.38 174 PHE A O 1
ATOM 1461 N N . ASP A 1 175 ? -9.368 -10.735 17.413 1.00 96.62 175 ASP A N 1
ATOM 1462 C CA . ASP A 1 175 ? -9.762 -12.055 16.920 1.00 96.62 175 ASP A CA 1
ATOM 1463 C C . ASP A 1 175 ? -9.855 -12.033 15.390 1.00 96.62 175 ASP A C 1
ATOM 1465 O O . ASP A 1 175 ? -9.215 -12.848 14.727 1.00 96.62 175 ASP A O 1
ATOM 1469 N N . ASP A 1 176 ? -10.522 -11.019 14.827 1.00 96.56 176 ASP A N 1
ATOM 1470 C CA . ASP A 1 176 ? -10.540 -10.753 13.386 1.00 96.56 176 ASP A CA 1
ATOM 1471 C C . ASP A 1 176 ? -9.122 -10.609 12.809 1.00 96.56 176 ASP A C 1
ATOM 1473 O O . ASP A 1 176 ? -8.823 -11.188 11.767 1.00 96.56 176 ASP A O 1
ATOM 1477 N N . PHE A 1 177 ? -8.245 -9.856 13.479 1.00 96.88 177 PHE A N 1
ATOM 1478 C CA . PHE A 1 177 ? -6.851 -9.656 13.079 1.00 96.88 177 PHE A CA 1
ATOM 1479 C C . PHE A 1 177 ? -6.055 -10.962 13.094 1.00 96.88 177 PHE A C 1
ATOM 1481 O O . PHE A 1 177 ? -5.391 -11.287 12.115 1.00 96.88 177 PHE A O 1
ATOM 1488 N N . SER A 1 178 ? -6.145 -11.729 14.180 1.00 97.12 178 SER A N 1
ATOM 1489 C CA . SER A 1 178 ? -5.410 -12.978 14.380 1.00 97.12 178 SER A CA 1
ATOM 1490 C C . SER A 1 178 ? -5.828 -14.043 13.372 1.00 97.12 178 SER A C 1
ATOM 1492 O O . SER A 1 178 ? -4.967 -14.691 12.784 1.00 97.12 178 SER A O 1
ATOM 1494 N N . LEU A 1 179 ? -7.129 -14.157 13.083 1.00 96.62 179 LEU A N 1
ATOM 1495 C CA . LEU A 1 179 ? -7.666 -15.110 12.107 1.00 96.62 179 LEU A CA 1
ATOM 1496 C C . LEU A 1 179 ? -7.078 -14.941 10.701 1.00 96.62 179 LEU A C 1
ATOM 1498 O O . LEU A 1 179 ? -7.034 -15.910 9.947 1.00 96.62 179 LEU A O 1
ATOM 1502 N N . GLN A 1 180 ? -6.601 -13.747 10.331 1.00 96.31 180 GLN A N 1
ATOM 1503 C CA . GLN A 1 180 ? -6.062 -13.519 8.987 1.00 96.31 180 GLN A CA 1
ATOM 1504 C C . GLN A 1 180 ? -4.784 -14.307 8.707 1.00 96.31 180 GLN A C 1
ATOM 1506 O O . GLN A 1 180 ? -4.474 -14.543 7.540 1.00 96.31 180 GLN A O 1
ATOM 1511 N N . ILE A 1 181 ? -4.055 -14.737 9.743 1.00 96.00 181 ILE A N 1
ATOM 1512 C CA . ILE A 1 181 ? -2.821 -15.499 9.548 1.00 96.00 181 ILE A CA 1
ATOM 1513 C C . ILE A 1 181 ? -3.049 -16.852 8.877 1.00 96.00 181 ILE A C 1
ATOM 1515 O O . ILE A 1 181 ? -2.187 -17.319 8.143 1.00 96.00 181 ILE A O 1
ATOM 1519 N N . ASP A 1 182 ? -4.219 -17.455 9.086 1.00 95.50 182 ASP A N 1
ATOM 1520 C CA . ASP A 1 182 ? -4.531 -18.798 8.591 1.00 95.50 182 ASP A CA 1
ATOM 1521 C C . ASP A 1 182 ? -4.716 -18.848 7.064 1.00 95.50 182 ASP A C 1
ATOM 1523 O O . ASP A 1 182 ? -4.879 -19.920 6.488 1.00 95.50 182 ASP A O 1
ATOM 1527 N N . TYR A 1 183 ? -4.675 -17.691 6.401 1.00 96.12 183 TYR A N 1
ATOM 1528 C CA . TYR A 1 183 ? -4.953 -17.530 4.975 1.00 96.12 183 TYR A CA 1
ATOM 1529 C C . TYR A 1 183 ? -3.738 -17.095 4.152 1.00 96.12 183 TYR A C 1
ATOM 1531 O O . TYR A 1 183 ? -3.876 -16.855 2.955 1.00 96.12 183 TYR A O 1
ATOM 1539 N N . VAL A 1 184 ? -2.572 -16.917 4.777 1.00 96.31 184 VAL A N 1
ATOM 1540 C CA . VAL A 1 184 ? -1.421 -16.252 4.152 1.00 96.31 184 VAL A CA 1
ATOM 1541 C C . VAL A 1 184 ? -0.105 -16.917 4.537 1.00 96.31 184 VAL A C 1
ATOM 1543 O O . VAL A 1 184 ? -0.000 -17.601 5.552 1.00 96.31 184 VAL A O 1
ATOM 1546 N N . THR A 1 185 ? 0.935 -16.665 3.745 1.00 94.81 185 THR A N 1
ATOM 1547 C CA . THR A 1 185 ? 2.263 -17.276 3.925 1.00 94.81 185 THR A CA 1
ATOM 1548 C C . THR A 1 185 ? 3.360 -16.280 4.292 1.00 94.81 185 THR A C 1
ATOM 1550 O O . THR A 1 185 ? 4.472 -16.692 4.604 1.00 94.81 185 THR A O 1
ATOM 1553 N N . ASN A 1 186 ? 3.074 -14.974 4.290 1.00 94.25 186 ASN A N 1
ATOM 1554 C CA . ASN A 1 186 ? 4.033 -13.937 4.668 1.00 94.25 186 ASN A CA 1
ATOM 1555 C C . ASN A 1 186 ? 3.375 -12.783 5.441 1.00 94.25 186 ASN A C 1
ATOM 1557 O O . ASN A 1 186 ? 2.156 -12.605 5.457 1.00 94.25 186 ASN A O 1
ATOM 1561 N N . TYR A 1 187 ? 4.216 -11.986 6.094 1.00 94.00 187 TYR A N 1
ATOM 1562 C CA . TYR A 1 187 ? 3.820 -10.881 6.960 1.00 94.00 187 TYR A CA 1
ATOM 1563 C C . TYR A 1 187 ? 3.119 -9.736 6.217 1.00 94.00 187 TYR A C 1
ATOM 1565 O O . TYR A 1 187 ? 2.213 -9.107 6.765 1.00 94.00 187 TYR A O 1
ATOM 1573 N N . SER A 1 188 ? 3.548 -9.436 4.991 1.00 93.56 188 SER A N 1
ATOM 1574 C CA . SER A 1 188 ? 2.939 -8.367 4.193 1.00 93.56 188 SER A CA 1
ATOM 1575 C C . SER A 1 188 ? 1.508 -8.722 3.800 1.00 93.56 188 SER A C 1
ATOM 1577 O O . SER A 1 188 ? 0.595 -7.925 4.014 1.00 93.56 188 SER A O 1
ATOM 1579 N N . ASP A 1 189 ? 1.300 -9.952 3.327 1.00 95.19 189 ASP A N 1
ATOM 1580 C CA . ASP A 1 189 ? -0.019 -10.477 2.972 1.00 95.19 189 ASP A CA 1
ATOM 1581 C C . ASP A 1 189 ? -0.946 -10.557 4.182 1.00 95.19 189 ASP A C 1
ATOM 1583 O O . ASP A 1 189 ? -2.116 -10.203 4.071 1.00 95.19 189 ASP A O 1
ATOM 1587 N N . PHE A 1 190 ? -0.425 -10.938 5.352 1.00 95.62 190 PHE A N 1
ATOM 1588 C CA . PHE A 1 190 ? -1.176 -10.914 6.610 1.00 95.62 190 PHE A CA 1
ATOM 1589 C C . PHE A 1 190 ? -1.812 -9.547 6.884 1.00 95.62 190 PHE A C 1
ATOM 1591 O O . PHE A 1 190 ? -3.013 -9.451 7.149 1.00 95.62 190 PHE A O 1
ATOM 1598 N N . LEU A 1 191 ? -1.022 -8.478 6.775 1.00 94.88 191 LEU A N 1
ATOM 1599 C CA . LEU A 1 191 ? -1.510 -7.124 7.019 1.00 94.88 191 LEU A CA 1
ATOM 1600 C C . LEU A 1 191 ? -2.398 -6.608 5.886 1.00 94.88 191 LEU A C 1
ATOM 1602 O O . LEU A 1 191 ? -3.441 -6.011 6.158 1.00 94.88 191 LEU A O 1
ATOM 1606 N N . ALA A 1 192 ? -2.024 -6.856 4.630 1.00 95.06 192 ALA A N 1
ATOM 1607 C CA . ALA A 1 192 ? -2.830 -6.459 3.481 1.00 95.06 192 ALA A CA 1
ATOM 1608 C C . ALA A 1 192 ? -4.219 -7.113 3.536 1.00 95.06 192 ALA A C 1
ATOM 1610 O O . ALA A 1 192 ? -5.228 -6.416 3.432 1.00 95.06 192 ALA A O 1
ATOM 1611 N N . ARG A 1 193 ? -4.280 -8.425 3.801 1.00 96.00 193 ARG A N 1
ATOM 1612 C CA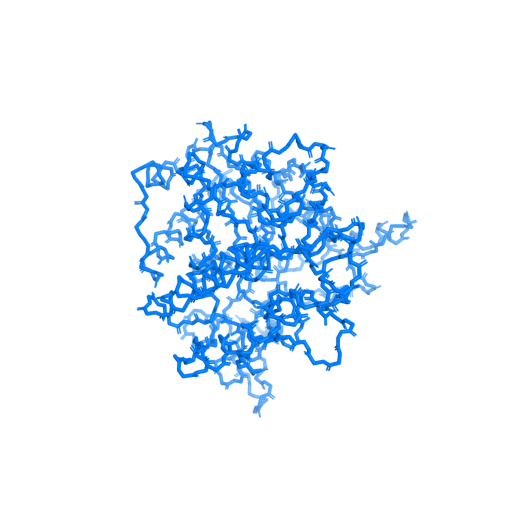 . ARG A 1 193 ? -5.533 -9.171 3.944 1.00 96.00 193 ARG A CA 1
ATOM 1613 C C . ARG A 1 193 ? -6.399 -8.602 5.063 1.00 96.00 193 ARG A C 1
ATOM 1615 O O . ARG A 1 193 ? -7.580 -8.356 4.829 1.00 96.00 193 ARG A O 1
ATOM 1622 N N . PHE A 1 194 ? -5.827 -8.340 6.242 1.00 97.19 194 PHE A N 1
ATOM 1623 C CA . PHE A 1 194 ? -6.567 -7.704 7.333 1.00 97.19 194 PHE A CA 1
ATOM 1624 C C . PHE A 1 194 ? -7.159 -6.354 6.919 1.00 97.19 194 PHE A C 1
ATOM 1626 O O . PHE A 1 194 ? -8.344 -6.111 7.132 1.00 97.19 194 PHE A O 1
ATOM 1633 N N . ASN A 1 195 ? -6.373 -5.487 6.281 1.00 96.81 195 ASN A N 1
ATOM 1634 C CA . ASN A 1 195 ? -6.857 -4.164 5.896 1.00 96.81 195 ASN A CA 1
ATOM 1635 C C . ASN A 1 195 ? -7.936 -4.222 4.803 1.00 96.81 195 ASN A C 1
ATOM 1637 O O . ASN A 1 195 ? -8.873 -3.426 4.848 1.00 96.81 195 ASN A O 1
ATOM 1641 N N . ILE A 1 196 ? -7.845 -5.171 3.865 1.00 97.12 196 ILE A N 1
ATOM 1642 C CA . ILE A 1 196 ? -8.878 -5.416 2.843 1.00 97.12 196 ILE A CA 1
ATOM 1643 C C . ILE A 1 196 ? -10.156 -5.965 3.491 1.00 97.12 196 ILE A C 1
ATOM 1645 O O . ILE A 1 196 ? -11.247 -5.483 3.193 1.00 97.12 196 ILE A O 1
ATOM 1649 N N . TYR A 1 197 ? -10.036 -6.908 4.427 1.00 97.12 197 TYR A N 1
ATOM 1650 C CA . TYR A 1 197 ? -11.164 -7.433 5.202 1.00 97.12 197 TYR A CA 1
ATOM 1651 C C . TYR A 1 197 ? -11.883 -6.329 5.991 1.00 97.12 197 TYR A C 1
ATOM 1653 O O . TYR A 1 197 ? -13.109 -6.219 5.967 1.00 97.12 197 TYR A O 1
ATOM 1661 N N . ILE A 1 198 ? -11.129 -5.443 6.643 1.00 97.69 198 ILE A N 1
ATOM 1662 C CA . ILE A 1 198 ? -11.705 -4.280 7.321 1.00 97.69 198 ILE A CA 1
ATOM 1663 C C . ILE A 1 198 ? -12.308 -3.287 6.316 1.00 97.69 198 ILE A C 1
ATOM 1665 O O . ILE A 1 198 ? -13.315 -2.658 6.633 1.00 97.69 198 ILE A O 1
ATOM 1669 N N . PHE A 1 199 ? -11.757 -3.152 5.104 1.00 97.88 199 PHE A N 1
ATOM 1670 C CA . PHE A 1 199 ? -12.344 -2.311 4.049 1.00 97.88 199 PHE A CA 1
ATOM 1671 C C . PHE A 1 199 ? -13.715 -2.820 3.614 1.00 97.88 199 PHE A C 1
ATOM 1673 O O . PHE A 1 199 ? -14.650 -2.029 3.539 1.00 97.88 199 PHE A O 1
ATOM 1680 N N . GLN A 1 200 ? -13.871 -4.134 3.440 1.00 97.19 200 GLN A N 1
ATOM 1681 C CA . GLN A 1 200 ? -15.174 -4.754 3.176 1.00 97.19 200 GLN A CA 1
ATOM 1682 C C . GLN A 1 200 ? -16.192 -4.437 4.280 1.00 97.19 200 GLN A C 1
ATOM 1684 O O . GLN A 1 200 ? -17.340 -4.112 3.991 1.00 97.19 200 GLN A O 1
ATOM 1689 N N . LYS A 1 201 ? -15.774 -4.505 5.552 1.00 97.12 201 LYS A N 1
ATOM 1690 C CA . LYS A 1 201 ? -16.654 -4.224 6.699 1.00 97.12 201 LYS A CA 1
ATOM 1691 C C . LYS A 1 201 ? -16.995 -2.744 6.863 1.00 97.12 201 LYS A C 1
ATOM 1693 O O . LYS A 1 201 ? -18.108 -2.418 7.268 1.00 97.12 201 LYS A O 1
ATOM 1698 N N . SER A 1 202 ? -16.029 -1.862 6.625 1.00 97.62 202 SER A N 1
ATOM 1699 C CA . SER A 1 202 ? -16.183 -0.423 6.854 1.00 97.62 202 SER A CA 1
ATOM 1700 C C . SER A 1 202 ? -16.840 0.301 5.685 1.00 97.62 202 SER A C 1
ATOM 1702 O O . SER A 1 202 ? -17.552 1.270 5.910 1.00 97.62 202 SER A O 1
ATOM 1704 N N . ASN A 1 203 ? -16.628 -0.173 4.455 1.00 97.50 203 ASN A N 1
ATOM 1705 C CA . ASN A 1 203 ? -17.081 0.475 3.227 1.00 97.50 203 ASN A CA 1
ATOM 1706 C C . ASN A 1 203 ? -17.664 -0.555 2.232 1.00 97.50 203 ASN A C 1
ATOM 1708 O O . ASN A 1 203 ? -17.151 -0.680 1.115 1.00 97.50 203 ASN A O 1
ATOM 1712 N N . PRO A 1 204 ? -18.717 -1.314 2.601 1.00 96.00 204 PRO A N 1
ATOM 1713 C CA . PRO A 1 204 ? -19.242 -2.398 1.766 1.00 96.00 204 PRO A CA 1
ATOM 1714 C C . PRO A 1 204 ? -19.687 -1.917 0.377 1.00 96.00 204 PRO A C 1
ATOM 1716 O O . PRO A 1 204 ? -19.359 -2.552 -0.620 1.00 96.00 204 PRO A O 1
ATOM 1719 N N . ASP A 1 205 ? -20.329 -0.749 0.299 1.00 94.69 205 ASP A N 1
ATOM 1720 C CA . ASP A 1 205 ? -20.853 -0.183 -0.956 1.00 94.69 205 ASP A CA 1
ATOM 1721 C C . ASP A 1 205 ? -19.748 0.350 -1.892 1.00 94.69 205 ASP A C 1
ATOM 1723 O O . ASP A 1 205 ? -19.972 0.600 -3.079 1.00 94.69 205 ASP A O 1
ATOM 1727 N N . LEU A 1 206 ? -18.533 0.537 -1.366 1.00 96.88 206 LEU A N 1
ATOM 1728 C CA . LEU A 1 206 ? -17.368 1.000 -2.125 1.00 96.88 206 LEU A CA 1
ATOM 1729 C C . LEU A 1 206 ? -16.372 -0.120 -2.419 1.00 96.88 206 LEU A C 1
ATOM 1731 O O . LEU A 1 206 ? -15.540 0.031 -3.312 1.00 96.88 206 LEU A O 1
ATOM 1735 N N . TYR A 1 207 ? -16.439 -1.236 -1.693 1.00 96.88 207 TYR A N 1
ATOM 1736 C CA . TYR A 1 207 ? -15.498 -2.343 -1.841 1.00 96.88 207 TYR A CA 1
ATOM 1737 C C . TYR A 1 207 ? -15.440 -2.876 -3.274 1.00 96.88 207 TYR A C 1
ATOM 1739 O O . TYR A 1 207 ? -14.354 -3.047 -3.830 1.00 96.88 207 TYR A O 1
ATOM 1747 N N . ASP A 1 208 ? -16.601 -3.022 -3.909 1.00 95.62 208 ASP A N 1
ATOM 1748 C CA . ASP A 1 208 ? -16.738 -3.516 -5.283 1.00 95.62 208 ASP A CA 1
ATOM 1749 C C . ASP A 1 208 ? -16.106 -2.607 -6.349 1.00 95.62 208 ASP A C 1
ATOM 1751 O O . ASP A 1 208 ? -15.941 -2.996 -7.510 1.00 95.62 208 ASP A O 1
ATOM 1755 N N . LYS A 1 209 ? -15.746 -1.381 -5.963 1.00 96.12 209 LYS A N 1
ATOM 1756 C CA . LYS A 1 209 ? -15.173 -0.370 -6.851 1.00 96.12 209 LYS A CA 1
ATOM 1757 C C . LYS A 1 209 ? -13.646 -0.370 -6.830 1.00 96.12 209 LYS A C 1
ATOM 1759 O O . LYS A 1 209 ? -13.052 0.155 -7.767 1.00 96.12 209 LYS A O 1
ATOM 1764 N N . VAL A 1 210 ? -13.017 -0.962 -5.809 1.00 97.69 210 VAL A N 1
ATOM 1765 C CA . VAL A 1 210 ? -11.562 -0.915 -5.589 1.00 97.69 210 VAL A CA 1
ATOM 1766 C C . VAL A 1 210 ? -10.918 -2.269 -5.853 1.00 97.69 210 VAL A C 1
ATOM 1768 O O . VAL A 1 210 ? -11.379 -3.295 -5.356 1.00 97.69 210 VAL A O 1
ATOM 1771 N N . LEU A 1 211 ? -9.801 -2.256 -6.577 1.00 98.12 211 LEU A N 1
ATOM 1772 C CA . LEU A 1 211 ? -8.885 -3.383 -6.713 1.00 98.12 211 LEU A CA 1
ATOM 1773 C C . LEU A 1 211 ? -7.602 -3.091 -5.934 1.00 98.12 211 LEU A C 1
ATOM 1775 O O . LEU A 1 211 ? -6.924 -2.094 -6.193 1.00 98.12 211 LEU A O 1
ATOM 1779 N N . PHE A 1 212 ? -7.262 -3.968 -4.992 1.00 97.75 212 PHE A N 1
ATOM 1780 C CA . PHE A 1 212 ? -5.999 -3.903 -4.258 1.00 97.75 212 PHE A CA 1
ATOM 1781 C C . PHE A 1 212 ? -4.964 -4.799 -4.929 1.00 97.75 212 PHE A C 1
ATOM 1783 O O . PHE A 1 212 ? -5.228 -5.977 -5.156 1.00 97.75 212 PHE A O 1
ATOM 1790 N N . VAL A 1 213 ? -3.779 -4.267 -5.229 1.00 96.44 213 VAL A N 1
ATOM 1791 C CA . VAL A 1 213 ? -2.714 -5.039 -5.892 1.00 96.44 213 VAL A CA 1
ATOM 1792 C C . VAL A 1 213 ? -1.369 -4.717 -5.250 1.00 96.44 213 VAL A C 1
ATOM 1794 O O . VAL A 1 213 ? -1.022 -3.546 -5.164 1.00 96.44 213 VAL A O 1
ATOM 1797 N N . PRO A 1 214 ? -0.582 -5.689 -4.777 1.00 95.19 214 PRO A N 1
ATOM 1798 C CA . PRO A 1 214 ? 0.717 -5.405 -4.182 1.00 95.19 214 PRO A CA 1
ATOM 1799 C C . PRO A 1 214 ? 1.800 -5.158 -5.238 1.00 95.19 214 PRO A C 1
ATOM 1801 O O . PRO A 1 214 ? 1.807 -5.786 -6.300 1.00 95.19 214 PRO A O 1
ATOM 1804 N N . PHE A 1 215 ? 2.774 -4.304 -4.914 1.00 94.19 215 PHE A N 1
ATOM 1805 C CA . PHE A 1 215 ? 3.951 -4.069 -5.758 1.00 94.19 215 PHE A CA 1
ATOM 1806 C C . PHE A 1 215 ? 4.705 -5.355 -6.077 1.00 94.19 215 PHE A C 1
ATOM 1808 O O . PHE A 1 215 ? 5.108 -5.549 -7.224 1.00 94.19 215 PHE A O 1
ATOM 1815 N N . THR A 1 216 ? 4.878 -6.245 -5.101 1.00 93.50 216 THR A N 1
ATOM 1816 C CA . THR A 1 216 ? 5.651 -7.471 -5.328 1.00 93.50 216 THR A CA 1
ATOM 1817 C C . THR A 1 216 ? 5.020 -8.370 -6.384 1.00 93.50 216 THR A C 1
ATOM 1819 O O . THR A 1 216 ? 5.736 -8.965 -7.185 1.00 93.50 216 THR A O 1
ATOM 1822 N N . GLU A 1 217 ? 3.690 -8.442 -6.437 1.00 95.19 217 GLU A N 1
ATOM 1823 C CA . GLU A 1 217 ? 2.988 -9.260 -7.425 1.00 95.19 217 GLU A CA 1
ATOM 1824 C C . GLU A 1 217 ? 2.987 -8.605 -8.809 1.00 95.19 217 GLU A C 1
ATOM 1826 O O . GLU A 1 217 ? 2.994 -9.305 -9.819 1.00 95.19 217 GLU A O 1
ATOM 1831 N N . ILE A 1 218 ? 3.031 -7.274 -8.883 1.00 96.25 218 ILE A N 1
ATOM 1832 C CA . ILE A 1 218 ? 3.288 -6.560 -10.141 1.00 96.25 218 ILE A CA 1
ATOM 1833 C C . ILE A 1 218 ? 4.685 -6.922 -10.647 1.00 96.25 218 ILE A C 1
ATOM 1835 O O . ILE A 1 218 ? 4.826 -7.404 -11.768 1.00 96.25 218 ILE A O 1
ATOM 1839 N N . MET A 1 219 ? 5.709 -6.778 -9.804 1.00 94.31 219 MET A N 1
ATOM 1840 C CA . MET A 1 219 ? 7.108 -7.023 -10.172 1.00 94.31 219 MET A CA 1
ATOM 1841 C C . MET A 1 219 ? 7.348 -8.460 -10.647 1.00 94.31 219 MET A C 1
ATOM 1843 O O . MET A 1 219 ? 7.946 -8.643 -11.702 1.00 94.31 219 MET A O 1
ATOM 1847 N N . LYS A 1 220 ? 6.798 -9.474 -9.960 1.00 92.94 220 LYS A N 1
ATOM 1848 C CA . LYS A 1 220 ? 6.878 -10.888 -10.395 1.00 92.94 220 LYS A CA 1
ATOM 1849 C C . LYS A 1 220 ? 6.378 -11.120 -11.816 1.00 92.94 220 LYS A C 1
ATOM 1851 O O . LYS A 1 220 ? 6.836 -12.029 -12.494 1.00 92.94 220 LYS A O 1
ATOM 1856 N N . ASN A 1 221 ? 5.409 -10.321 -12.249 1.00 94.44 221 ASN A N 1
ATOM 1857 C CA . ASN A 1 221 ? 4.777 -10.455 -13.552 1.00 94.44 221 ASN A CA 1
ATOM 1858 C C . ASN A 1 221 ? 5.325 -9.452 -14.583 1.00 94.44 221 ASN A C 1
ATOM 1860 O O . ASN A 1 221 ? 4.840 -9.439 -15.707 1.00 94.44 221 ASN A O 1
ATOM 1864 N N . SER A 1 222 ? 6.338 -8.649 -14.233 1.00 95.19 222 SER A N 1
ATOM 1865 C CA . SER A 1 222 ? 6.843 -7.531 -15.047 1.00 95.19 222 SER A CA 1
ATOM 1866 C C . SER A 1 222 ? 8.208 -7.788 -15.688 1.00 95.19 222 SER A C 1
ATOM 1868 O O . SER A 1 222 ? 8.978 -6.847 -15.868 1.00 95.19 222 SER A O 1
ATOM 1870 N N . SER A 1 223 ? 8.527 -9.041 -16.023 1.00 91.31 223 SER A N 1
ATOM 1871 C CA . SER A 1 223 ? 9.854 -9.403 -16.535 1.00 91.31 223 SER A CA 1
ATOM 1872 C C . SER A 1 223 ? 10.320 -8.532 -17.705 1.00 91.31 223 SER A C 1
ATOM 1874 O O . SER A 1 223 ? 11.357 -7.880 -17.611 1.00 91.31 223 SER A O 1
ATOM 1876 N N . GLU A 1 224 ? 9.495 -8.419 -18.747 1.00 92.38 224 GLU A N 1
ATOM 1877 C CA . GLU A 1 224 ? 9.817 -7.618 -19.933 1.00 92.38 224 GLU A CA 1
ATOM 1878 C C . GLU A 1 224 ? 10.068 -6.136 -19.605 1.00 92.38 224 GLU A C 1
ATOM 1880 O O . GLU A 1 224 ? 10.862 -5.466 -20.265 1.00 92.38 224 GLU A O 1
ATOM 1885 N N . PHE A 1 225 ? 9.424 -5.607 -18.559 1.00 95.62 225 PHE A N 1
ATOM 1886 C CA . PHE A 1 225 ? 9.616 -4.222 -18.148 1.00 95.62 225 PHE A CA 1
ATOM 1887 C C . PHE A 1 225 ? 10.963 -4.025 -17.458 1.00 95.62 225 PHE A C 1
ATOM 1889 O O . PHE A 1 225 ? 11.569 -2.976 -17.660 1.00 95.62 225 PHE A O 1
ATOM 1896 N N . PHE A 1 226 ? 11.477 -5.012 -16.713 1.00 95.06 226 PHE A N 1
ATOM 1897 C CA . PHE A 1 226 ? 12.848 -4.936 -16.196 1.00 95.06 226 PHE A CA 1
ATOM 1898 C C . PHE A 1 226 ? 13.850 -4.740 -17.331 1.00 95.06 226 PHE A C 1
ATOM 1900 O O . PHE A 1 226 ? 14.668 -3.826 -17.251 1.00 95.06 226 PHE A O 1
ATOM 1907 N N . ASP A 1 227 ? 13.723 -5.508 -18.410 1.00 92.50 227 ASP A N 1
ATOM 1908 C CA . ASP A 1 227 ? 14.631 -5.420 -19.556 1.00 92.50 227 ASP A CA 1
ATOM 1909 C C . ASP A 1 227 ? 14.498 -4.070 -20.273 1.00 92.50 227 ASP A C 1
ATOM 1911 O O . ASP A 1 227 ? 15.498 -3.441 -20.622 1.00 92.50 227 ASP A O 1
ATOM 1915 N N . ILE A 1 228 ? 13.270 -3.558 -20.423 1.00 95.19 228 ILE A N 1
ATOM 1916 C CA . ILE A 1 228 ? 13.025 -2.205 -20.945 1.00 95.19 228 ILE A CA 1
ATOM 1917 C C . ILE A 1 228 ? 13.753 -1.152 -20.095 1.00 95.19 228 ILE A C 1
ATOM 1919 O O . ILE A 1 228 ? 14.419 -0.275 -20.650 1.00 95.19 228 ILE A O 1
ATOM 1923 N N . PHE A 1 229 ? 13.654 -1.226 -18.766 1.00 96.00 229 PHE A N 1
ATOM 1924 C CA . PHE A 1 229 ? 14.297 -0.262 -17.871 1.00 96.00 229 PHE A CA 1
ATOM 1925 C C . PHE A 1 229 ? 15.823 -0.396 -17.845 1.00 96.00 229 PHE A C 1
ATOM 1927 O O . PHE A 1 229 ? 16.503 0.630 -17.808 1.00 96.00 229 PHE A O 1
ATOM 1934 N N . VAL A 1 230 ? 16.373 -1.612 -17.934 1.00 94.50 230 VAL A N 1
ATOM 1935 C CA . VAL A 1 230 ? 17.821 -1.832 -18.104 1.00 94.50 230 VAL A CA 1
ATOM 1936 C C . VAL A 1 230 ? 18.300 -1.184 -19.404 1.00 94.50 230 VAL A C 1
ATOM 1938 O O . VAL A 1 230 ? 19.203 -0.346 -19.372 1.00 94.50 230 VAL A O 1
ATOM 1941 N N . ASN A 1 231 ? 17.629 -1.464 -20.525 1.00 93.50 231 ASN A N 1
ATOM 1942 C CA . ASN A 1 231 ? 17.979 -0.929 -21.847 1.00 93.50 231 ASN A CA 1
ATOM 1943 C C . ASN A 1 231 ? 17.847 0.601 -21.945 1.00 93.50 231 ASN A C 1
ATOM 1945 O O . ASN A 1 231 ? 18.477 1.238 -22.791 1.00 93.50 231 ASN A O 1
ATOM 1949 N N . LYS A 1 232 ? 17.015 1.208 -21.092 1.00 96.00 232 LYS A N 1
ATOM 1950 C CA . LYS A 1 232 ? 16.777 2.657 -21.038 1.00 96.00 232 LYS A CA 1
ATOM 1951 C C . LYS A 1 232 ? 17.491 3.364 -19.888 1.00 96.00 232 LYS A C 1
ATOM 1953 O O . LYS A 1 232 ? 17.390 4.586 -19.798 1.00 96.00 232 LYS A O 1
ATOM 1958 N N . SER A 1 233 ? 18.235 2.643 -19.052 1.00 95.44 233 SER A N 1
ATOM 1959 C CA . SER A 1 233 ? 18.871 3.151 -17.825 1.00 95.44 233 SER A CA 1
ATOM 1960 C C . SER A 1 233 ? 19.674 4.438 -18.034 1.00 95.44 233 SER A C 1
ATOM 1962 O O . SER A 1 233 ? 19.420 5.425 -17.349 1.00 95.44 233 SER A O 1
ATOM 1964 N N . VAL A 1 234 ? 20.548 4.490 -19.045 1.00 95.69 234 VAL A N 1
ATOM 1965 C CA . VAL A 1 234 ? 21.339 5.694 -19.365 1.00 95.69 234 VAL A CA 1
ATOM 1966 C C . VAL A 1 234 ? 20.440 6.898 -19.674 1.00 95.69 234 VAL A C 1
ATOM 1968 O O . VAL A 1 234 ? 20.669 7.990 -19.157 1.00 95.69 234 VAL A O 1
ATOM 1971 N N . GLN A 1 235 ? 19.392 6.709 -20.483 1.00 97.88 235 GLN A N 1
ATOM 1972 C CA . GLN A 1 235 ? 18.452 7.780 -20.851 1.00 97.88 235 GLN A CA 1
ATOM 1973 C C . GLN A 1 235 ? 17.634 8.248 -19.639 1.00 97.88 235 GLN A C 1
ATOM 1975 O O . GLN A 1 235 ? 17.399 9.446 -19.471 1.00 97.88 235 GLN A O 1
ATOM 1980 N N . ILE A 1 236 ? 17.245 7.311 -18.770 1.00 97.81 236 ILE A N 1
ATOM 1981 C CA . ILE A 1 236 ? 16.576 7.599 -17.498 1.00 97.81 236 ILE A CA 1
ATOM 1982 C C . ILE A 1 236 ? 17.495 8.442 -16.615 1.00 97.81 236 ILE A C 1
ATOM 1984 O O . ILE A 1 236 ? 17.102 9.534 -16.215 1.00 97.81 236 ILE A O 1
ATOM 1988 N N . ASN A 1 237 ? 18.732 8.007 -16.374 1.00 96.56 237 ASN A N 1
ATOM 1989 C CA . ASN A 1 237 ? 19.681 8.720 -15.515 1.00 96.56 237 ASN A CA 1
ATOM 1990 C C . ASN A 1 237 ? 20.010 10.120 -16.044 1.00 96.56 237 ASN A C 1
ATOM 1992 O O . ASN A 1 237 ? 20.073 11.069 -15.265 1.00 96.56 237 ASN A O 1
ATOM 1996 N N . GLN A 1 238 ? 20.127 10.288 -17.365 1.00 98.00 238 GLN A N 1
ATOM 1997 C CA . GLN A 1 238 ? 20.260 11.609 -17.986 1.00 98.00 238 GLN A CA 1
ATOM 1998 C C . GLN A 1 238 ? 19.053 12.512 -17.681 1.00 98.00 238 GLN A C 1
ATOM 2000 O O . GLN A 1 238 ? 19.237 13.664 -17.283 1.00 98.00 238 GLN A O 1
ATOM 2005 N N . SER A 1 239 ? 17.824 12.002 -17.821 1.00 98.19 239 SER A N 1
ATOM 2006 C CA . SER A 1 239 ? 16.600 12.746 -17.483 1.00 98.19 239 SER A CA 1
ATOM 2007 C C . SER A 1 239 ? 16.527 13.095 -15.986 1.00 98.19 239 SER A C 1
ATOM 2009 O O . SER A 1 239 ? 16.201 14.230 -15.615 1.00 98.19 239 SER A O 1
ATOM 2011 N N . LEU A 1 240 ? 16.922 12.162 -15.113 1.00 97.75 240 LEU A N 1
ATOM 2012 C CA . LEU A 1 240 ? 16.995 12.382 -13.668 1.00 97.75 240 LEU A CA 1
ATOM 2013 C C . LEU A 1 240 ? 18.015 13.473 -13.312 1.00 97.75 240 LEU A C 1
ATOM 2015 O O . LEU A 1 240 ? 17.668 14.388 -12.569 1.00 97.75 240 LEU A O 1
ATOM 2019 N N . ASN A 1 241 ? 19.224 13.439 -13.879 1.00 97.81 241 ASN A N 1
ATOM 2020 C CA . ASN A 1 241 ? 20.259 14.450 -13.627 1.00 97.81 241 ASN A CA 1
ATOM 2021 C C . ASN A 1 241 ? 19.844 15.837 -14.124 1.00 97.81 241 ASN A C 1
ATOM 2023 O O . ASN A 1 241 ? 20.014 16.821 -13.403 1.00 97.81 241 ASN A O 1
ATOM 2027 N N . ARG A 1 242 ? 19.200 15.929 -15.298 1.00 97.50 242 ARG A N 1
ATOM 2028 C CA . ARG A 1 242 ? 18.593 17.190 -15.761 1.00 97.50 242 ARG A CA 1
ATOM 2029 C C . ARG A 1 242 ? 17.557 17.716 -14.771 1.00 97.50 242 ARG A C 1
ATOM 2031 O O . ARG A 1 242 ? 17.564 18.905 -14.462 1.00 97.50 242 ARG A O 1
ATOM 2038 N N . THR A 1 243 ? 16.704 16.838 -14.242 1.00 97.44 243 THR A N 1
ATOM 2039 C CA . THR A 1 243 ? 15.681 17.219 -13.257 1.00 97.44 243 THR A CA 1
ATOM 2040 C C . THR A 1 243 ? 16.301 17.673 -11.936 1.00 97.44 243 THR A C 1
ATOM 2042 O O . THR A 1 243 ? 15.892 18.700 -11.400 1.00 97.44 243 THR A O 1
ATOM 2045 N N . ILE A 1 244 ? 17.308 16.956 -11.429 1.00 97.00 244 ILE A N 1
ATOM 2046 C CA . ILE A 1 244 ? 18.046 17.323 -10.211 1.00 97.00 244 ILE A CA 1
ATOM 2047 C C . ILE A 1 244 ? 18.682 18.708 -10.381 1.00 97.00 244 ILE A C 1
ATOM 2049 O O . ILE A 1 244 ? 18.514 19.569 -9.516 1.00 97.00 244 ILE A O 1
ATOM 2053 N N . ASN A 1 245 ? 19.347 18.955 -11.512 1.00 97.12 245 ASN A N 1
ATOM 2054 C CA . ASN A 1 245 ? 19.979 20.241 -11.801 1.00 97.12 245 ASN A CA 1
ATOM 2055 C C . ASN A 1 245 ? 18.947 21.366 -11.946 1.00 97.12 245 ASN A C 1
ATOM 2057 O O . ASN A 1 245 ? 19.121 22.431 -11.355 1.00 97.12 245 ASN A O 1
ATOM 2061 N N . PHE A 1 246 ? 17.825 21.116 -12.628 1.00 97.19 246 PHE A N 1
ATOM 2062 C CA . PHE A 1 246 ? 16.708 22.060 -12.686 1.00 97.19 246 PHE A CA 1
ATOM 2063 C C . PHE A 1 246 ? 16.168 22.398 -11.288 1.00 97.19 246 PHE A C 1
ATOM 2065 O O . PHE A 1 246 ? 16.001 23.574 -10.968 1.00 97.19 246 PHE A O 1
ATOM 2072 N N . GLN A 1 247 ? 15.925 21.395 -10.439 1.00 96.19 247 GLN A N 1
ATOM 2073 C CA . GLN A 1 247 ? 15.419 21.604 -9.079 1.00 96.19 247 GLN A CA 1
ATOM 2074 C C . GLN A 1 247 ? 16.388 22.450 -8.246 1.00 96.19 247 GLN A C 1
ATOM 2076 O O . GLN A 1 247 ? 15.956 23.418 -7.624 1.00 96.19 247 GLN A O 1
ATOM 2081 N N . LYS A 1 248 ? 17.692 22.150 -8.302 1.00 95.88 248 LYS A N 1
ATOM 2082 C CA . LYS A 1 248 ? 18.735 22.917 -7.604 1.00 95.88 248 LYS A CA 1
ATOM 2083 C C . LYS A 1 248 ? 18.799 24.374 -8.068 1.00 95.88 248 LYS A C 1
ATOM 2085 O O . LYS A 1 248 ? 18.765 25.273 -7.232 1.00 95.88 248 LYS A O 1
ATOM 2090 N N . ILE A 1 249 ? 18.843 24.616 -9.382 1.00 96.94 249 ILE A N 1
ATOM 2091 C CA . ILE A 1 249 ? 18.916 25.972 -9.960 1.00 96.94 249 ILE A CA 1
ATOM 2092 C C . ILE A 1 249 ? 17.686 26.806 -9.571 1.00 96.94 249 ILE A C 1
ATOM 2094 O O . ILE A 1 249 ? 17.806 28.001 -9.315 1.00 96.94 249 ILE A O 1
ATOM 2098 N N . ASN A 1 250 ? 16.514 26.175 -9.470 1.00 96.12 250 ASN A N 1
ATOM 2099 C CA . ASN A 1 250 ? 15.259 26.844 -9.121 1.00 96.12 250 ASN A CA 1
ATOM 2100 C C . ASN A 1 250 ? 14.945 26.828 -7.615 1.00 96.12 250 ASN A C 1
ATOM 2102 O O . ASN A 1 250 ? 13.813 27.114 -7.230 1.00 96.12 250 ASN A O 1
ATOM 2106 N N . SER A 1 251 ? 15.916 26.497 -6.752 1.00 93.81 251 SER A N 1
ATOM 2107 C CA . SER A 1 251 ? 15.735 26.453 -5.288 1.00 93.81 251 SER A CA 1
ATOM 2108 C C . SER A 1 251 ? 14.571 25.559 -4.822 1.00 93.81 251 SER A C 1
ATOM 2110 O O . SER A 1 251 ? 13.951 25.801 -3.786 1.00 93.81 251 SER A O 1
ATOM 2112 N N . LEU A 1 252 ? 14.271 24.505 -5.584 1.00 93.94 252 LEU A N 1
ATOM 2113 C CA . LEU A 1 252 ? 13.355 23.436 -5.191 1.00 93.94 252 LEU A CA 1
ATOM 2114 C C . LEU A 1 252 ? 14.126 22.365 -4.413 1.00 93.94 252 LEU A C 1
ATOM 2116 O O . LEU A 1 252 ? 15.320 22.164 -4.634 1.00 93.94 252 LEU A O 1
ATOM 2120 N N . VAL A 1 253 ? 13.441 21.623 -3.538 1.00 92.38 253 VAL A N 1
ATOM 2121 C CA . VAL A 1 253 ? 14.068 20.486 -2.848 1.00 92.38 253 VAL A CA 1
ATOM 2122 C C . VAL A 1 253 ? 14.353 19.386 -3.879 1.00 92.38 253 VAL A C 1
ATOM 2124 O O . VAL A 1 253 ? 13.403 18.873 -4.482 1.00 92.38 253 VAL A O 1
ATOM 2127 N N . PRO A 1 254 ? 15.625 19.017 -4.112 1.00 93.25 254 PRO A N 1
ATOM 2128 C CA . PRO A 1 254 ? 15.959 18.085 -5.174 1.00 93.25 254 PRO A CA 1
ATOM 2129 C C . PRO A 1 254 ? 15.502 16.661 -4.836 1.00 93.25 254 PRO A C 1
ATOM 2131 O O . PRO A 1 254 ? 15.336 16.286 -3.672 1.00 93.25 254 PRO A O 1
ATOM 2134 N N . TYR A 1 255 ? 15.294 15.849 -5.874 1.00 91.25 255 TYR A N 1
ATOM 2135 C CA . TYR A 1 255 ? 15.043 14.413 -5.725 1.00 91.25 255 TYR A CA 1
ATOM 2136 C C . TYR A 1 255 ? 16.215 13.697 -5.030 1.00 91.25 255 TYR A C 1
ATOM 2138 O O . TYR A 1 255 ? 15.993 12.868 -4.145 1.00 91.25 255 TYR A O 1
ATOM 2146 N N . LYS A 1 256 ? 17.448 14.030 -5.423 1.00 92.69 256 LYS A N 1
ATOM 2147 C CA . LYS A 1 256 ? 18.694 13.560 -4.812 1.00 92.69 256 LYS A CA 1
ATOM 2148 C C . LYS A 1 256 ? 19.682 14.713 -4.684 1.00 92.69 256 LYS A C 1
ATOM 2150 O O . LYS A 1 256 ? 19.719 15.599 -5.536 1.00 92.69 256 LYS A O 1
ATOM 2155 N N . ASP A 1 257 ? 20.513 14.654 -3.649 1.00 90.56 257 ASP A N 1
ATOM 2156 C CA . ASP A 1 257 ? 21.530 15.676 -3.386 1.00 90.56 257 ASP A CA 1
ATOM 2157 C C . ASP A 1 257 ? 22.652 15.660 -4.427 1.00 90.56 257 ASP A C 1
ATOM 2159 O O . ASP A 1 257 ? 23.157 16.714 -4.808 1.00 90.56 257 ASP A O 1
ATOM 2163 N N . ASN A 1 258 ? 22.997 14.480 -4.945 1.00 92.69 258 ASN A N 1
ATOM 2164 C CA . ASN A 1 258 ? 24.057 14.283 -5.930 1.00 92.69 258 ASN A CA 1
ATOM 2165 C C . ASN A 1 258 ? 23.490 13.839 -7.280 1.00 92.69 258 ASN A C 1
ATOM 2167 O O . ASN A 1 258 ? 22.383 13.296 -7.353 1.00 92.69 258 ASN A O 1
ATOM 2171 N N . GLU A 1 259 ? 24.272 14.066 -8.337 1.00 91.81 259 GLU A N 1
ATOM 2172 C CA . GLU A 1 259 ? 24.018 13.448 -9.637 1.00 91.81 259 GLU A CA 1
ATOM 2173 C C . GLU A 1 259 ? 24.100 11.919 -9.522 1.00 91.81 259 GLU A C 1
ATOM 2175 O O . GLU A 1 259 ? 24.785 11.365 -8.662 1.00 91.81 259 GLU A O 1
ATOM 2180 N N . ILE A 1 260 ? 23.336 11.248 -10.371 1.00 91.62 260 ILE A N 1
ATOM 2181 C CA . ILE A 1 260 ? 23.266 9.796 -10.488 1.00 91.62 260 ILE A CA 1
ATOM 2182 C C . ILE A 1 260 ? 24.265 9.369 -11.557 1.00 91.62 260 ILE A C 1
ATOM 2184 O O . ILE A 1 260 ? 24.295 9.959 -12.643 1.00 91.62 260 ILE A O 1
ATOM 2188 N N . GLU A 1 261 ? 25.066 8.346 -11.272 1.00 90.56 261 GLU A N 1
ATOM 2189 C CA . GLU A 1 261 ? 25.996 7.806 -12.260 1.00 90.56 261 GLU A CA 1
ATOM 2190 C C . GLU A 1 261 ? 25.224 7.222 -13.447 1.00 90.56 261 GLU A C 1
ATOM 2192 O O . GLU A 1 261 ? 24.192 6.576 -13.283 1.00 90.56 261 GLU A O 1
ATOM 2197 N N . LEU A 1 262 ? 25.711 7.427 -14.673 1.00 87.88 262 LEU A N 1
ATOM 2198 C CA . LEU A 1 262 ? 25.004 6.929 -15.860 1.00 87.88 262 LEU A CA 1
ATOM 2199 C C . LEU A 1 262 ? 24.958 5.396 -15.922 1.00 87.88 262 LEU A C 1
ATOM 2201 O O . LEU A 1 262 ? 24.047 4.856 -16.546 1.00 87.88 262 LEU A O 1
ATOM 2205 N N . SER A 1 263 ? 25.903 4.730 -15.259 1.00 83.94 263 SER A N 1
ATOM 2206 C CA . SER A 1 263 ? 25.983 3.279 -15.080 1.00 83.94 263 SER A CA 1
ATOM 2207 C C . SER A 1 263 ? 25.015 2.718 -14.035 1.00 83.94 263 SER A C 1
ATOM 2209 O O . SER A 1 263 ? 24.815 1.504 -14.011 1.00 83.94 263 SER A O 1
ATOM 2211 N N . ASP A 1 264 ? 24.407 3.556 -13.187 1.00 87.50 264 ASP A N 1
ATOM 2212 C CA . ASP A 1 264 ? 23.473 3.085 -12.163 1.00 87.50 264 ASP A CA 1
ATOM 2213 C C . ASP A 1 264 ? 22.196 2.530 -12.797 1.00 87.50 264 ASP A C 1
ATOM 2215 O O . ASP A 1 264 ? 21.588 3.139 -13.677 1.00 87.50 264 ASP A O 1
ATOM 2219 N N . LEU A 1 265 ? 21.698 1.406 -12.290 1.00 91.94 265 LEU A N 1
ATOM 2220 C CA . LEU A 1 265 ? 20.390 0.905 -12.700 1.00 91.94 265 LEU A CA 1
ATOM 2221 C C . LEU A 1 265 ? 19.285 1.442 -11.778 1.00 91.94 265 LEU A C 1
ATOM 2223 O O . LEU A 1 265 ? 19.394 1.310 -10.551 1.00 91.94 265 LEU A O 1
ATOM 2227 N N . PRO A 1 266 ? 18.156 1.954 -12.320 1.00 92.44 266 PRO A N 1
ATOM 2228 C CA . PRO A 1 266 ? 16.995 2.390 -11.535 1.00 92.44 266 PRO A CA 1
ATOM 2229 C C . PRO A 1 266 ? 16.171 1.191 -11.010 1.00 92.44 266 PRO A C 1
ATOM 2231 O O . PRO A 1 266 ? 14.944 1.206 -10.931 1.00 92.44 266 PRO A O 1
ATOM 2234 N N . LEU A 1 267 ? 16.854 0.107 -10.656 1.00 94.50 267 LEU A N 1
ATOM 2235 C CA . LEU A 1 267 ? 16.301 -1.173 -10.243 1.00 94.50 267 LEU A CA 1
ATOM 2236 C C . LEU A 1 267 ? 16.960 -1.634 -8.946 1.00 94.50 267 LEU A C 1
ATOM 2238 O O . LEU A 1 267 ? 18.005 -1.132 -8.532 1.00 94.50 267 LEU A O 1
ATOM 2242 N N . TRP A 1 268 ? 16.339 -2.619 -8.319 1.00 93.12 268 TRP A N 1
ATOM 2243 C CA . TRP A 1 268 ? 16.832 -3.294 -7.135 1.00 93.12 268 TRP A CA 1
ATOM 2244 C C . TRP A 1 268 ? 16.824 -4.804 -7.354 1.00 93.12 268 TRP A C 1
ATOM 2246 O O . TRP A 1 268 ? 15.929 -5.344 -8.002 1.00 93.12 268 TRP A O 1
ATOM 2256 N N . ALA A 1 269 ? 17.776 -5.492 -6.734 1.00 91.88 269 ALA A N 1
ATOM 2257 C CA . ALA A 1 269 ? 17.754 -6.937 -6.567 1.00 91.88 269 ALA A CA 1
ATOM 2258 C C . ALA A 1 269 ? 17.655 -7.275 -5.078 1.00 91.88 269 ALA A C 1
ATOM 2260 O O . ALA A 1 269 ? 18.336 -6.659 -4.255 1.00 91.88 269 ALA A O 1
ATOM 2261 N N . TYR A 1 270 ? 16.831 -8.254 -4.722 1.00 90.56 270 TYR A N 1
ATOM 2262 C CA . TYR A 1 270 ? 16.867 -8.895 -3.412 1.00 90.56 270 TYR A CA 1
ATOM 2263 C C . TYR A 1 270 ? 17.538 -10.251 -3.568 1.00 90.56 270 TYR A C 1
ATOM 2265 O O . TYR A 1 270 ? 16.996 -11.166 -4.189 1.00 90.56 270 TYR A O 1
ATOM 2273 N N . CYS A 1 271 ? 18.728 -10.359 -2.989 1.00 88.94 271 CYS A N 1
ATOM 2274 C CA . CYS A 1 271 ? 19.516 -11.580 -3.031 1.00 88.94 271 CYS A CA 1
ATOM 2275 C C . CYS A 1 271 ? 18.837 -12.690 -2.217 1.00 88.94 271 CYS A C 1
ATOM 2277 O O . CYS A 1 271 ? 18.584 -12.493 -1.026 1.00 88.94 271 CYS A O 1
ATOM 2279 N N . SER A 1 272 ? 18.621 -13.863 -2.811 1.00 87.88 272 SER A N 1
ATOM 2280 C CA . SER A 1 272 ? 18.003 -15.016 -2.136 1.00 87.88 272 SER A CA 1
ATOM 2281 C C . SER A 1 272 ? 18.819 -15.523 -0.938 1.00 87.88 272 SER A C 1
ATOM 2283 O O . SER A 1 272 ? 18.255 -15.936 0.075 1.00 87.88 272 SER A O 1
ATOM 2285 N N . LYS A 1 273 ? 20.155 -15.414 -0.998 1.00 87.81 273 LYS A N 1
ATOM 2286 C CA . LYS A 1 273 ? 21.062 -15.845 0.081 1.00 87.81 273 LYS A CA 1
ATOM 2287 C C . LYS A 1 273 ? 20.993 -14.940 1.311 1.00 87.81 273 LYS A C 1
ATOM 2289 O O . LYS A 1 273 ? 20.881 -15.416 2.440 1.00 87.81 273 LYS A O 1
ATOM 2294 N N . CYS A 1 274 ? 21.094 -13.623 1.113 1.00 87.25 274 CYS A N 1
ATOM 2295 C CA . CYS A 1 274 ? 21.237 -12.671 2.221 1.00 87.25 274 CYS A CA 1
ATOM 2296 C C . CYS A 1 274 ? 19.981 -11.834 2.509 1.00 87.25 274 CYS A C 1
ATOM 2298 O O . CYS A 1 274 ? 19.957 -11.118 3.514 1.00 87.25 274 CYS A O 1
ATOM 2300 N N . ASN A 1 275 ? 18.950 -11.926 1.660 1.00 85.50 275 ASN A N 1
ATOM 2301 C CA . ASN A 1 275 ? 17.689 -11.174 1.716 1.00 85.50 275 ASN A CA 1
ATOM 2302 C C . ASN A 1 275 ? 17.865 -9.646 1.766 1.00 85.50 275 ASN A C 1
ATOM 2304 O O . ASN A 1 275 ? 16.968 -8.914 2.195 1.00 85.50 275 ASN A O 1
ATOM 2308 N N . ARG A 1 276 ? 19.030 -9.144 1.337 1.00 85.75 276 ARG A N 1
ATOM 2309 C CA . ARG A 1 276 ? 19.314 -7.710 1.265 1.00 85.75 276 ARG A CA 1
ATOM 2310 C C . ARG A 1 276 ? 19.036 -7.178 -0.125 1.00 85.75 276 ARG A C 1
ATOM 2312 O O . ARG A 1 276 ? 19.290 -7.846 -1.125 1.00 85.75 276 ARG A O 1
ATOM 2319 N N . ARG A 1 277 ? 18.549 -5.941 -0.135 1.00 87.88 277 ARG A N 1
ATOM 2320 C CA . ARG A 1 277 ? 18.361 -5.143 -1.334 1.00 87.88 277 ARG A CA 1
ATOM 2321 C C . ARG A 1 277 ? 19.698 -4.544 -1.767 1.00 87.88 277 ARG A C 1
ATOM 2323 O O . ARG A 1 277 ? 20.357 -3.899 -0.953 1.00 87.88 277 ARG A O 1
ATOM 2330 N N . VAL A 1 278 ? 20.063 -4.734 -3.027 1.00 89.62 278 VAL A N 1
ATOM 2331 C CA . VAL A 1 278 ? 21.304 -4.239 -3.640 1.00 89.62 278 VAL A CA 1
ATOM 2332 C C . VAL A 1 278 ? 21.017 -3.638 -5.012 1.00 89.62 278 VAL A C 1
ATOM 2334 O O . VAL A 1 278 ? 20.029 -4.005 -5.654 1.00 89.62 278 VAL A O 1
ATOM 2337 N N . ARG A 1 279 ? 21.847 -2.682 -5.444 1.00 90.31 279 ARG A N 1
ATOM 2338 C CA . ARG A 1 279 ? 21.774 -2.140 -6.805 1.00 90.31 279 ARG A CA 1
ATOM 2339 C C . ARG A 1 279 ? 22.459 -3.118 -7.765 1.00 90.31 279 ARG A C 1
ATOM 2341 O O . ARG A 1 279 ? 23.595 -3.502 -7.485 1.00 90.31 279 ARG A O 1
ATOM 2348 N N . PRO A 1 280 ? 21.784 -3.546 -8.842 1.00 92.38 280 PRO A N 1
ATOM 2349 C CA . PRO A 1 280 ? 22.449 -4.244 -9.923 1.00 92.38 280 PRO A CA 1
ATOM 2350 C C . PRO A 1 280 ? 23.268 -3.269 -10.781 1.00 92.38 280 PRO A C 1
ATOM 2352 O O . PRO A 1 280 ? 23.013 -2.064 -10.786 1.00 92.38 280 PRO A O 1
ATOM 2355 N N . GLU A 1 281 ? 24.220 -3.816 -11.525 1.00 90.88 281 GLU A N 1
ATOM 2356 C CA . GLU A 1 281 ? 25.106 -3.120 -12.458 1.00 90.88 281 GLU A CA 1
ATOM 2357 C C . GLU A 1 281 ? 25.244 -3.921 -13.761 1.00 90.88 281 GLU A C 1
ATOM 2359 O O . GLU A 1 281 ? 25.059 -5.142 -13.781 1.00 90.88 281 GLU A O 1
ATOM 2364 N N . ILE A 1 282 ? 25.590 -3.241 -14.853 1.00 88.31 282 ILE A N 1
ATOM 2365 C CA . ILE A 1 282 ? 25.889 -3.888 -16.136 1.00 88.31 282 ILE A CA 1
ATOM 2366 C C . ILE A 1 282 ? 27.384 -4.233 -16.176 1.00 88.31 282 ILE A C 1
ATOM 2368 O O . ILE A 1 282 ? 28.230 -3.351 -16.015 1.00 88.31 282 ILE A O 1
ATOM 2372 N N . LYS A 1 283 ? 27.720 -5.504 -16.424 1.00 85.56 283 LYS A N 1
ATOM 2373 C CA . LYS A 1 283 ? 29.090 -5.973 -16.683 1.00 85.56 283 LYS A CA 1
ATOM 2374 C C . LYS A 1 283 ? 29.146 -6.791 -17.969 1.00 85.56 283 LYS A C 1
ATOM 2376 O O . LYS A 1 283 ? 28.680 -7.928 -18.010 1.00 85.56 283 LYS A O 1
ATOM 2381 N N . GLY A 1 284 ? 29.760 -6.214 -19.005 1.00 85.12 284 GLY A N 1
ATOM 2382 C CA . GLY A 1 284 ? 29.734 -6.791 -20.350 1.00 85.12 284 GLY A CA 1
ATOM 2383 C C . GLY A 1 284 ? 28.294 -6.892 -20.852 1.00 85.12 284 GLY A C 1
ATOM 2384 O O . GLY A 1 284 ? 27.545 -5.924 -20.744 1.00 85.12 284 GLY A O 1
ATOM 2385 N N . ASP A 1 285 ? 27.900 -8.077 -21.315 1.00 83.25 285 ASP A N 1
ATOM 2386 C CA . ASP A 1 285 ? 26.546 -8.352 -21.823 1.00 83.25 285 ASP A CA 1
ATOM 2387 C C . ASP A 1 285 ? 25.555 -8.797 -20.731 1.00 83.25 285 ASP A C 1
ATOM 2389 O O . ASP A 1 285 ? 24.417 -9.158 -21.022 1.00 83.25 285 ASP A O 1
ATOM 2393 N N . SER A 1 286 ? 25.974 -8.824 -19.461 1.00 86.19 286 SER A N 1
ATOM 2394 C CA . SER A 1 286 ? 25.158 -9.312 -18.344 1.00 86.19 286 SER A CA 1
ATOM 2395 C C . SER A 1 286 ? 24.823 -8.205 -17.351 1.00 86.19 286 SER A C 1
ATOM 2397 O O . SER A 1 286 ? 25.639 -7.330 -17.067 1.00 86.19 286 SER A O 1
ATOM 2399 N N . THR A 1 287 ? 23.632 -8.289 -16.756 1.00 90.56 287 THR A N 1
ATOM 2400 C CA . THR A 1 287 ? 23.300 -7.510 -15.558 1.00 90.56 287 THR A CA 1
ATOM 2401 C C . THR A 1 287 ? 23.551 -8.379 -14.333 1.00 90.56 287 THR A C 1
ATOM 2403 O O . THR A 1 287 ? 23.014 -9.483 -14.234 1.00 90.56 287 THR A O 1
ATOM 2406 N N . ILE A 1 288 ? 24.375 -7.899 -13.406 1.00 92.62 288 ILE A N 1
ATOM 2407 C CA . ILE A 1 288 ? 24.744 -8.632 -12.193 1.00 92.62 288 ILE A CA 1
ATOM 2408 C C . ILE A 1 288 ? 24.510 -7.787 -10.944 1.00 92.62 288 ILE A C 1
ATOM 2410 O O . ILE A 1 288 ? 24.317 -6.577 -11.011 1.00 92.62 288 ILE A O 1
ATOM 2414 N N . PHE A 1 289 ? 24.575 -8.413 -9.778 1.00 92.31 289 PHE A N 1
ATOM 2415 C CA . PHE A 1 289 ? 24.714 -7.720 -8.503 1.00 92.31 289 PHE A CA 1
ATOM 2416 C C . PHE A 1 289 ? 25.604 -8.528 -7.555 1.00 92.31 289 PHE A C 1
ATOM 2418 O O . PHE A 1 289 ? 25.804 -9.727 -7.741 1.00 92.31 289 PHE A O 1
ATOM 2425 N N . TRP A 1 290 ? 26.113 -7.885 -6.506 1.00 91.81 290 TRP A N 1
ATOM 2426 C CA . TRP A 1 290 ? 26.994 -8.524 -5.527 1.00 91.81 290 TRP A CA 1
ATOM 2427 C C . TRP A 1 290 ? 26.233 -8.899 -4.259 1.00 91.81 290 TRP A C 1
ATOM 2429 O O . TRP A 1 290 ? 25.560 -8.072 -3.638 1.00 91.81 290 TRP A O 1
ATOM 2439 N N . CYS A 1 291 ? 26.330 -10.165 -3.863 1.00 90.81 291 CYS A N 1
ATOM 2440 C CA . CYS A 1 291 ? 25.728 -10.648 -2.631 1.00 90.81 291 CYS A CA 1
ATOM 2441 C C . CYS A 1 291 ? 26.460 -10.076 -1.406 1.00 90.81 291 CYS A C 1
ATOM 2443 O O . CYS A 1 291 ? 27.666 -10.241 -1.249 1.00 90.81 291 CYS A O 1
ATOM 2445 N N . CYS A 1 292 ? 25.729 -9.453 -0.477 1.00 87.06 292 CYS A N 1
ATOM 2446 C CA . CYS A 1 292 ? 26.340 -8.813 0.694 1.00 87.06 292 CYS A CA 1
ATOM 2447 C C . CYS A 1 292 ? 26.928 -9.778 1.740 1.00 87.06 292 CYS A C 1
ATOM 2449 O O . CYS A 1 292 ? 27.465 -9.298 2.736 1.00 87.06 292 CYS A O 1
ATOM 2451 N N . SER A 1 293 ? 26.705 -11.092 1.631 1.00 87.75 293 SER A N 1
ATOM 2452 C CA . SER A 1 293 ? 27.191 -12.058 2.630 1.00 87.75 293 SER A CA 1
ATOM 2453 C C . SER A 1 293 ? 28.484 -12.753 2.235 1.00 87.75 293 SER A C 1
ATOM 2455 O O . SER A 1 293 ? 29.257 -13.093 3.121 1.00 87.75 293 SER A O 1
ATOM 2457 N N . ASP A 1 294 ? 28.681 -13.007 0.943 1.00 89.75 294 ASP A N 1
ATOM 2458 C CA . ASP A 1 294 ? 29.815 -13.775 0.419 1.00 89.75 294 ASP A CA 1
ATOM 2459 C C . ASP A 1 294 ? 30.564 -13.043 -0.705 1.00 89.75 294 ASP A C 1
ATOM 2461 O O . ASP A 1 294 ? 31.504 -13.602 -1.257 1.00 89.75 294 ASP A O 1
ATOM 2465 N N . GLU A 1 295 ? 30.144 -11.819 -1.051 1.00 89.06 295 GLU A N 1
ATOM 2466 C CA . GLU A 1 295 ? 30.739 -10.988 -2.107 1.00 89.06 295 GLU A CA 1
ATOM 2467 C C . GLU A 1 295 ? 30.823 -11.705 -3.462 1.00 89.06 295 GLU A C 1
ATOM 2469 O O . GLU A 1 295 ? 31.658 -11.392 -4.305 1.00 89.06 295 GLU A O 1
ATOM 2474 N N . THR A 1 296 ? 29.926 -12.665 -3.702 1.00 91.50 296 THR A N 1
ATOM 2475 C CA . THR A 1 296 ? 29.828 -13.337 -4.998 1.00 91.50 296 THR A CA 1
ATOM 2476 C C . THR A 1 296 ? 28.928 -12.553 -5.946 1.00 91.50 296 THR A C 1
ATOM 2478 O O . THR A 1 296 ? 27.863 -12.061 -5.551 1.00 91.50 296 THR A O 1
ATOM 2481 N N . ALA A 1 297 ? 29.338 -12.464 -7.212 1.00 91.69 297 ALA A N 1
ATOM 2482 C CA . ALA A 1 297 ? 28.494 -11.949 -8.282 1.00 91.69 297 ALA A CA 1
ATOM 2483 C C . ALA A 1 297 ? 27.316 -12.904 -8.531 1.00 91.69 297 ALA A C 1
ATOM 2485 O O . ALA A 1 297 ? 27.477 -14.125 -8.556 1.00 91.69 297 ALA A O 1
ATOM 2486 N N . GLN A 1 298 ? 26.131 -12.336 -8.704 1.00 91.94 298 GLN A N 1
ATOM 2487 C CA . GLN A 1 298 ? 24.877 -13.030 -8.975 1.00 91.94 298 GLN A CA 1
ATOM 2488 C C . GLN A 1 298 ? 24.240 -12.421 -10.225 1.00 91.94 298 GLN A C 1
ATOM 2490 O O . GLN A 1 298 ? 24.321 -11.209 -10.423 1.00 91.94 298 GLN A O 1
ATOM 2495 N N . ILE A 1 299 ? 23.602 -13.244 -11.054 1.00 89.69 299 ILE A N 1
ATOM 2496 C CA . ILE A 1 299 ? 22.931 -12.778 -12.272 1.00 89.69 299 ILE A CA 1
ATOM 2497 C C . ILE A 1 299 ? 21.588 -12.130 -11.904 1.00 89.69 299 ILE A C 1
ATOM 2499 O O . ILE A 1 299 ? 20.863 -12.619 -11.034 1.00 89.69 299 ILE A O 1
ATOM 2503 N N . PHE A 1 300 ? 21.276 -11.006 -12.549 1.00 88.56 300 PHE A N 1
ATOM 2504 C CA . PHE A 1 300 ? 20.010 -10.288 -12.421 1.00 88.56 300 PHE A CA 1
ATOM 2505 C C . PHE A 1 300 ? 19.066 -10.653 -13.574 1.00 88.56 300 PHE A C 1
ATOM 2507 O O . PHE A 1 300 ? 18.865 -9.876 -14.506 1.00 88.56 300 PHE A O 1
ATOM 2514 N N . ASP A 1 301 ? 18.470 -11.839 -13.510 1.00 86.00 301 ASP A N 1
ATOM 2515 C CA . ASP A 1 301 ? 17.481 -12.302 -14.487 1.00 86.00 301 ASP A CA 1
ATOM 2516 C C . ASP A 1 301 ? 16.393 -13.177 -13.836 1.00 86.00 301 ASP A C 1
ATOM 2518 O O . ASP A 1 301 ? 16.417 -13.427 -12.626 1.00 86.00 301 ASP A O 1
ATOM 2522 N N . ASP A 1 302 ? 15.423 -13.617 -14.644 1.00 79.31 302 ASP A N 1
ATOM 2523 C CA . ASP A 1 302 ? 14.327 -14.504 -14.218 1.00 79.31 302 ASP A CA 1
ATOM 2524 C C . ASP A 1 302 ? 14.739 -15.943 -13.925 1.00 79.31 302 ASP A C 1
ATOM 2526 O O . ASP A 1 302 ? 13.966 -16.681 -13.316 1.00 79.31 302 ASP A O 1
ATOM 2530 N N . SER A 1 303 ? 15.910 -16.372 -14.394 1.00 74.94 303 SER A N 1
ATOM 2531 C CA . SER A 1 303 ? 16.383 -17.739 -14.169 1.00 74.94 303 SER A CA 1
ATOM 2532 C C . SER A 1 303 ? 16.922 -17.930 -12.750 1.00 74.94 303 SER A C 1
ATOM 2534 O O . SER A 1 303 ? 17.065 -19.058 -12.281 1.00 74.94 303 SER A O 1
ATOM 2536 N N . SER A 1 304 ? 17.214 -16.824 -12.062 1.00 77.44 304 SER A N 1
ATOM 2537 C CA . SER A 1 304 ? 17.741 -16.823 -10.707 1.00 77.44 304 SER A CA 1
ATOM 2538 C C . SER A 1 304 ? 16.645 -16.897 -9.635 1.00 77.44 304 SER A C 1
ATOM 2540 O O . SER A 1 304 ? 15.562 -16.340 -9.788 1.00 77.44 304 SER A O 1
ATOM 2542 N N . ASP A 1 305 ? 16.970 -17.468 -8.470 1.00 81.50 305 ASP A N 1
ATOM 2543 C CA . ASP A 1 305 ? 16.103 -17.430 -7.274 1.00 81.50 305 ASP A CA 1
ATOM 2544 C C . ASP A 1 305 ? 15.968 -16.016 -6.660 1.00 81.50 305 ASP A C 1
ATOM 2546 O O . ASP A 1 305 ? 15.372 -15.833 -5.594 1.00 81.50 305 ASP A O 1
ATOM 2550 N N . ASN A 1 306 ? 16.580 -15.000 -7.273 1.00 88.00 306 ASN A N 1
ATOM 2551 C CA . ASN A 1 306 ? 16.604 -13.641 -6.753 1.00 88.00 306 ASN A CA 1
ATOM 2552 C C . ASN A 1 306 ? 15.339 -12.883 -7.139 1.00 88.00 306 ASN A C 1
ATOM 2554 O O . ASN A 1 306 ? 14.789 -13.035 -8.226 1.00 88.00 306 ASN A O 1
ATOM 2558 N N . PHE A 1 307 ? 14.908 -11.980 -6.264 1.00 90.62 307 PHE A N 1
ATOM 2559 C CA . PHE A 1 307 ? 13.740 -11.160 -6.550 1.00 90.62 307 PHE A CA 1
ATOM 2560 C C . PHE A 1 307 ? 14.157 -9.826 -7.171 1.00 90.62 307 PHE A C 1
ATOM 2562 O O . PHE A 1 307 ? 14.836 -9.014 -6.534 1.00 90.62 307 PHE A O 1
ATOM 2569 N N . ARG A 1 308 ? 13.727 -9.587 -8.412 1.00 92.88 308 ARG A N 1
ATOM 2570 C CA . ARG A 1 308 ? 13.908 -8.313 -9.117 1.00 92.88 308 ARG A CA 1
ATOM 2571 C C . ARG A 1 308 ? 12.834 -7.325 -8.668 1.00 92.88 308 ARG A C 1
ATOM 2573 O O . ARG A 1 308 ? 11.662 -7.678 -8.565 1.00 92.88 308 ARG A O 1
ATOM 2580 N N . ALA A 1 309 ? 13.227 -6.089 -8.382 1.00 93.06 309 ALA A N 1
ATOM 2581 C CA . ALA A 1 309 ? 12.326 -5.068 -7.867 1.00 93.06 309 ALA A CA 1
ATOM 2582 C C . ALA A 1 309 ? 12.543 -3.715 -8.541 1.00 93.06 309 ALA A C 1
ATOM 2584 O O . ALA A 1 309 ? 13.668 -3.302 -8.821 1.00 93.06 309 ALA A O 1
ATOM 2585 N N . PHE A 1 310 ? 11.450 -3.000 -8.782 1.00 93.75 310 PHE A N 1
ATOM 2586 C CA . PHE A 1 310 ? 11.513 -1.622 -9.247 1.00 93.75 310 PHE A CA 1
ATOM 2587 C C . PHE A 1 310 ? 11.879 -0.690 -8.094 1.00 93.75 310 PHE A C 1
ATOM 2589 O O . PHE A 1 310 ? 11.384 -0.836 -6.971 1.00 93.75 310 PHE A O 1
ATOM 2596 N N . ASP A 1 311 ? 12.729 0.301 -8.363 1.00 92.44 311 ASP A N 1
ATOM 2597 C CA . ASP A 1 311 ? 12.844 1.436 -7.456 1.00 92.44 311 ASP A CA 1
ATOM 2598 C C . ASP A 1 311 ? 11.659 2.400 -7.609 1.00 92.44 311 ASP A C 1
ATOM 2600 O O . ASP A 1 311 ? 10.731 2.150 -8.377 1.00 92.44 311 ASP A O 1
ATOM 2604 N N . VAL A 1 312 ? 11.666 3.490 -6.837 1.00 90.88 312 VAL A N 1
ATOM 2605 C CA . VAL A 1 312 ? 10.557 4.454 -6.821 1.00 90.88 312 VAL A CA 1
ATOM 2606 C C . VAL A 1 312 ? 10.323 5.129 -8.178 1.00 90.88 312 VAL A C 1
ATOM 2608 O O . VAL A 1 312 ? 9.172 5.356 -8.537 1.00 90.88 312 VAL A O 1
ATOM 2611 N N . ILE A 1 313 ? 11.380 5.415 -8.946 1.00 95.12 313 ILE A N 1
ATOM 2612 C CA . ILE A 1 313 ? 11.247 6.027 -10.273 1.00 95.12 313 ILE A CA 1
ATOM 2613 C C . ILE A 1 313 ? 10.633 5.008 -11.221 1.00 95.12 313 ILE A C 1
ATOM 2615 O O . ILE A 1 313 ? 9.667 5.305 -11.925 1.00 95.12 313 ILE A O 1
ATOM 2619 N N . THR A 1 314 ? 11.163 3.790 -11.196 1.00 95.81 314 THR A N 1
ATOM 2620 C CA . THR A 1 314 ? 10.752 2.737 -12.114 1.00 95.81 314 THR A CA 1
ATOM 2621 C C . THR A 1 314 ? 9.322 2.272 -11.864 1.00 95.81 314 THR A C 1
ATOM 2623 O O . THR A 1 314 ? 8.569 2.118 -12.822 1.00 95.81 314 THR A O 1
ATOM 2626 N N . ILE A 1 315 ? 8.899 2.107 -10.606 1.00 95.19 315 ILE A N 1
ATOM 2627 C CA . ILE A 1 315 ? 7.527 1.677 -10.311 1.00 95.19 315 ILE A CA 1
ATOM 2628 C C . ILE A 1 315 ? 6.505 2.755 -10.679 1.00 95.19 315 ILE A C 1
ATOM 2630 O O . ILE A 1 315 ? 5.491 2.420 -11.283 1.00 95.19 315 ILE A O 1
ATOM 2634 N N . GLU A 1 316 ? 6.763 4.037 -10.390 1.00 95.06 316 GLU A N 1
ATOM 2635 C CA . GLU A 1 316 ? 5.822 5.095 -10.780 1.00 95.06 316 GLU A CA 1
ATOM 2636 C C . GLU A 1 316 ? 5.799 5.323 -12.296 1.00 95.06 316 GLU A C 1
ATOM 2638 O O . GLU A 1 316 ? 4.744 5.632 -12.854 1.00 95.06 316 GLU A O 1
ATOM 2643 N N . THR A 1 317 ? 6.932 5.116 -12.977 1.00 97.12 317 THR A N 1
ATOM 2644 C CA . THR A 1 317 ? 6.990 5.125 -14.446 1.00 97.12 317 THR A CA 1
ATOM 2645 C C . THR A 1 317 ? 6.197 3.949 -15.019 1.00 97.12 317 THR A C 1
ATOM 2647 O O . THR A 1 317 ? 5.352 4.151 -15.888 1.00 97.12 317 THR A O 1
ATOM 2650 N N . PHE A 1 318 ? 6.386 2.737 -14.484 1.00 97.25 318 PHE A N 1
ATOM 2651 C CA . PHE A 1 318 ? 5.615 1.553 -14.871 1.00 97.25 318 PHE A CA 1
ATOM 2652 C C . PHE A 1 318 ? 4.111 1.786 -14.706 1.00 97.25 318 PHE A C 1
ATOM 2654 O O . PHE A 1 318 ? 3.338 1.528 -15.627 1.00 97.25 318 PHE A O 1
ATOM 2661 N N . THR A 1 319 ? 3.676 2.326 -13.565 1.00 96.38 319 THR A N 1
ATOM 2662 C CA . THR A 1 319 ? 2.251 2.599 -13.349 1.00 96.38 319 THR A CA 1
ATOM 2663 C C . THR A 1 319 ? 1.735 3.762 -14.202 1.00 96.38 319 THR A C 1
ATOM 2665 O O . THR A 1 319 ? 0.536 3.841 -14.464 1.00 96.38 319 THR A O 1
ATOM 2668 N N . GLY A 1 320 ? 2.619 4.624 -14.716 1.00 96.62 320 GLY A N 1
ATOM 2669 C CA . GLY A 1 320 ? 2.308 5.583 -15.778 1.00 96.62 320 GLY A CA 1
ATOM 2670 C C . GLY A 1 320 ? 1.959 4.919 -17.116 1.00 96.62 320 GLY A C 1
ATOM 2671 O O . GLY A 1 320 ? 1.088 5.423 -17.825 1.00 96.62 320 GLY A O 1
ATOM 2672 N N . PHE A 1 321 ? 2.536 3.753 -17.431 1.00 96.94 321 PHE A N 1
ATOM 2673 C CA . PHE A 1 321 ? 2.190 2.997 -18.643 1.00 96.94 321 PHE A CA 1
ATOM 2674 C C . PHE A 1 321 ? 0.766 2.449 -18.625 1.00 96.94 321 PHE A C 1
ATOM 2676 O O . PHE A 1 321 ? 0.211 2.213 -19.689 1.00 96.94 321 PHE A O 1
ATOM 2683 N N . LEU A 1 322 ? 0.115 2.358 -17.460 1.00 96.12 322 LEU A N 1
ATOM 2684 C CA . LEU A 1 322 ? -1.318 2.035 -17.374 1.00 96.12 322 LEU A CA 1
ATOM 2685 C C . LEU A 1 322 ? -2.210 3.102 -18.032 1.00 96.12 322 LEU A C 1
ATOM 2687 O O . LEU A 1 322 ? -3.410 2.869 -18.220 1.00 96.12 322 LEU A O 1
ATOM 2691 N N . ASN A 1 323 ? -1.616 4.250 -18.377 1.00 95.56 323 ASN A N 1
ATOM 2692 C CA . ASN A 1 323 ? -2.263 5.450 -18.880 1.00 95.56 323 ASN A CA 1
ATOM 2693 C C . ASN A 1 323 ? -3.408 5.902 -17.954 1.00 95.56 323 ASN A C 1
ATOM 2695 O O . ASN A 1 323 ? -4.569 5.898 -18.369 1.00 95.56 323 ASN A O 1
ATOM 2699 N N . PRO A 1 324 ? -3.118 6.204 -16.670 1.00 96.56 324 PRO A N 1
ATOM 2700 C CA . PRO A 1 324 ? -4.162 6.561 -15.727 1.00 96.56 324 PRO A CA 1
ATOM 2701 C C . PRO A 1 324 ? -4.689 7.971 -15.989 1.00 96.56 324 PRO A C 1
ATOM 2703 O O . PRO A 1 324 ? -3.922 8.917 -16.168 1.00 96.56 324 PRO A O 1
ATOM 2706 N N . THR A 1 325 ? -6.011 8.120 -15.928 1.00 95.38 325 THR A N 1
ATOM 2707 C CA . THR A 1 325 ? -6.693 9.414 -16.048 1.00 95.38 325 THR A CA 1
ATOM 2708 C C . THR A 1 325 ? -6.306 10.325 -14.885 1.00 95.38 325 THR A C 1
ATOM 2710 O O . THR A 1 325 ? -6.069 11.523 -15.058 1.00 95.38 325 THR A O 1
ATOM 2713 N N . VAL A 1 326 ? -6.210 9.742 -13.686 1.00 96.00 326 VAL A N 1
ATOM 2714 C CA . VAL A 1 326 ? -5.835 10.441 -12.457 1.00 96.00 326 VAL A CA 1
ATOM 2715 C C . VAL A 1 326 ? -4.940 9.560 -11.594 1.00 96.00 326 VAL A C 1
ATOM 2717 O O . VAL A 1 326 ? -5.230 8.385 -11.364 1.00 96.00 326 VAL A O 1
ATOM 2720 N N . ARG A 1 327 ? -3.897 10.175 -11.032 1.00 96.88 327 ARG A N 1
ATOM 2721 C CA . ARG A 1 327 ? -3.118 9.644 -9.912 1.00 96.88 327 ARG A CA 1
ATOM 2722 C C . ARG A 1 327 ? -3.460 10.409 -8.634 1.00 96.88 327 ARG A C 1
ATOM 2724 O O . ARG A 1 327 ? -3.208 11.610 -8.530 1.00 96.88 327 ARG A O 1
ATOM 2731 N N . VAL A 1 328 ? -4.028 9.723 -7.653 1.00 96.00 328 VAL A N 1
ATOM 2732 C CA . VAL A 1 328 ? -4.377 10.294 -6.350 1.00 96.00 328 VAL A CA 1
ATOM 2733 C C . VAL A 1 328 ? -3.231 10.067 -5.370 1.00 96.00 328 VAL A C 1
ATOM 2735 O O . VAL A 1 328 ? -2.805 8.934 -5.149 1.00 96.00 328 VAL A O 1
ATOM 2738 N N . VAL A 1 329 ? -2.729 11.143 -4.764 1.00 92.75 329 VAL A N 1
ATOM 2739 C CA . VAL A 1 329 ? -1.574 11.105 -3.852 1.00 92.75 329 VAL A CA 1
ATOM 2740 C C . VAL A 1 329 ? -1.878 11.811 -2.534 1.00 92.75 329 VAL A C 1
ATOM 2742 O O . VAL A 1 329 ? -2.611 12.797 -2.503 1.00 92.75 329 VAL A O 1
ATOM 2745 N N . GLY A 1 330 ? -1.269 11.362 -1.432 1.00 87.44 330 GLY A N 1
ATOM 2746 C CA . GLY A 1 330 ? -1.346 12.095 -0.159 1.00 87.44 330 GLY A CA 1
ATOM 2747 C C . GLY A 1 330 ? -0.506 13.383 -0.139 1.00 87.44 330 GLY A C 1
ATOM 2748 O O . GLY A 1 330 ? -0.798 14.312 0.608 1.00 87.44 330 GLY A O 1
ATOM 2749 N N . ASN A 1 331 ? 0.555 13.446 -0.950 1.00 89.00 331 ASN A N 1
ATOM 2750 C CA . ASN A 1 331 ? 1.378 14.637 -1.175 1.00 89.00 331 ASN A CA 1
ATOM 2751 C C . ASN A 1 331 ? 2.191 14.470 -2.472 1.00 89.00 331 ASN A C 1
ATOM 2753 O O . ASN A 1 331 ? 2.516 13.342 -2.844 1.00 89.00 331 ASN A O 1
ATOM 2757 N N . ILE A 1 332 ? 2.578 15.575 -3.109 1.00 91.31 332 ILE A N 1
ATOM 2758 C CA . ILE A 1 332 ? 3.532 15.580 -4.223 1.00 91.31 332 ILE A CA 1
ATOM 2759 C C . ILE A 1 332 ? 4.944 15.438 -3.644 1.00 91.31 332 ILE A C 1
ATOM 2761 O O . ILE A 1 332 ? 5.333 16.171 -2.734 1.00 91.31 332 ILE A O 1
ATOM 2765 N N . LYS A 1 333 ? 5.702 14.452 -4.127 1.00 91.50 333 LYS A N 1
ATOM 2766 C CA . LYS A 1 333 ? 7.060 14.165 -3.651 1.00 91.50 333 LYS A CA 1
ATOM 2767 C C . LYS A 1 333 ? 8.087 14.814 -4.571 1.00 91.50 333 LYS A C 1
ATOM 2769 O O . LYS A 1 333 ? 7.818 15.049 -5.744 1.00 91.50 333 LYS A O 1
ATOM 2774 N N . ASN A 1 334 ? 9.301 15.027 -4.069 1.00 91.44 334 ASN A N 1
ATOM 2775 C CA . ASN A 1 334 ? 10.379 15.640 -4.856 1.00 91.44 334 ASN A CA 1
ATOM 2776 C C . ASN A 1 334 ? 10.744 14.815 -6.104 1.00 91.44 334 ASN A C 1
ATOM 2778 O O . ASN A 1 334 ? 11.185 15.374 -7.104 1.00 91.44 334 ASN A O 1
ATOM 2782 N N . TYR A 1 335 ? 10.526 13.494 -6.065 1.00 93.75 335 TYR A N 1
ATOM 2783 C CA . TYR A 1 335 ? 10.716 12.611 -7.218 1.00 93.75 335 TYR A CA 1
ATOM 2784 C C . TYR A 1 335 ? 9.569 12.657 -8.236 1.00 93.75 335 TYR A C 1
ATOM 2786 O O . TYR A 1 335 ? 9.745 12.158 -9.340 1.00 93.75 335 TYR A O 1
ATOM 2794 N N . SER A 1 336 ? 8.406 13.237 -7.913 1.00 95.00 336 SER A N 1
ATOM 2795 C CA . SER A 1 336 ? 7.241 13.216 -8.809 1.00 95.00 336 SER A CA 1
ATOM 2796 C C . SER A 1 336 ? 7.523 13.930 -10.135 1.00 95.00 336 SER A C 1
ATOM 2798 O O . SER A 1 336 ? 7.155 13.419 -11.186 1.00 95.00 336 SER A O 1
ATOM 2800 N N . LEU A 1 337 ? 8.251 15.056 -10.102 1.00 95.31 337 LEU A N 1
ATOM 2801 C CA . LEU A 1 337 ? 8.701 15.744 -11.320 1.00 95.31 337 LEU A CA 1
ATOM 2802 C C . LEU A 1 337 ? 9.696 14.894 -12.126 1.00 95.31 337 LEU A C 1
ATOM 2804 O O . LEU A 1 337 ? 9.661 14.890 -13.351 1.00 95.31 337 LEU A O 1
ATOM 2808 N N . ALA A 1 338 ? 10.572 14.160 -11.439 1.00 96.62 338 ALA A N 1
ATOM 2809 C CA . ALA A 1 338 ? 11.554 13.297 -12.085 1.00 96.62 338 ALA A CA 1
ATOM 2810 C C . ALA A 1 338 ? 10.874 12.140 -12.833 1.00 96.62 338 ALA A C 1
ATOM 2812 O O . ALA A 1 338 ? 11.226 11.859 -13.974 1.00 96.62 338 ALA A O 1
ATOM 2813 N N . VAL A 1 339 ? 9.845 11.532 -12.234 1.00 97.19 339 VAL A N 1
ATOM 2814 C CA . VAL A 1 339 ? 9.002 10.517 -12.889 1.00 97.19 339 VAL A CA 1
ATOM 2815 C C . VAL A 1 339 ? 8.287 11.092 -14.115 1.00 97.19 339 VAL A C 1
ATOM 2817 O O . VAL A 1 339 ? 8.285 10.459 -15.168 1.00 97.19 339 VAL A O 1
ATOM 2820 N N . ASP A 1 340 ? 7.716 12.296 -14.010 1.00 97.00 340 ASP A N 1
ATOM 2821 C CA . ASP A 1 340 ? 7.022 12.944 -15.133 1.00 97.00 340 ASP A CA 1
ATOM 2822 C C . ASP A 1 340 ? 7.954 13.182 -16.322 1.00 97.00 340 ASP A C 1
ATOM 2824 O O . ASP A 1 340 ? 7.590 12.912 -17.468 1.00 97.00 340 ASP A O 1
ATOM 2828 N N . ASN A 1 341 ? 9.170 13.656 -16.046 1.00 97.56 341 ASN A N 1
ATOM 2829 C CA . ASN A 1 341 ? 10.175 13.878 -17.076 1.00 97.56 341 ASN A CA 1
ATOM 2830 C C . ASN A 1 341 ? 10.654 12.557 -17.682 1.00 97.56 341 ASN A C 1
ATOM 2832 O O . ASN A 1 341 ? 10.770 12.479 -18.899 1.00 97.56 341 ASN A O 1
ATOM 2836 N N . VAL A 1 342 ? 10.834 11.493 -16.893 1.00 98.12 342 VAL A N 1
ATOM 2837 C CA . VAL A 1 342 ? 11.171 10.165 -17.433 1.00 98.12 342 VAL A CA 1
ATOM 2838 C C . VAL A 1 342 ? 10.059 9.645 -18.352 1.00 98.12 342 VAL A C 1
ATOM 2840 O O . VAL A 1 342 ? 10.343 9.233 -19.479 1.00 98.12 342 VAL A O 1
ATOM 2843 N N . LEU A 1 343 ? 8.793 9.719 -17.927 1.00 97.25 343 LEU A N 1
ATOM 2844 C CA . LEU A 1 343 ? 7.647 9.338 -18.760 1.00 97.25 343 LEU A CA 1
ATOM 2845 C C . LEU A 1 343 ? 7.636 10.114 -20.079 1.00 97.25 343 LEU A C 1
ATOM 2847 O O . LEU A 1 343 ? 7.524 9.508 -21.145 1.00 97.25 343 LEU A O 1
ATOM 2851 N N . LYS A 1 344 ? 7.804 11.437 -20.018 1.00 96.81 344 LYS A N 1
ATOM 2852 C CA . LYS A 1 344 ? 7.723 12.319 -21.185 1.00 96.81 344 LYS A CA 1
ATOM 2853 C C . LYS A 1 344 ? 8.932 12.201 -22.114 1.00 96.81 344 LYS A C 1
ATOM 2855 O O . LYS A 1 344 ? 8.762 12.066 -23.320 1.00 96.81 344 LYS A O 1
ATOM 2860 N N . GLU A 1 345 ? 10.141 12.280 -21.573 1.00 97.06 345 GLU A N 1
ATOM 2861 C CA . GLU A 1 345 ? 11.386 12.405 -22.339 1.00 97.06 345 GLU A CA 1
ATOM 2862 C C . GLU A 1 345 ? 11.923 11.056 -22.821 1.00 97.06 345 GLU A C 1
ATOM 2864 O O . GLU A 1 345 ? 12.475 10.981 -23.916 1.00 97.06 345 GLU A O 1
ATOM 2869 N N . VAL A 1 346 ? 11.786 10.000 -22.011 1.00 97.38 346 VAL A N 1
ATOM 2870 C CA . VAL A 1 346 ? 12.367 8.681 -22.317 1.00 97.38 346 VAL A CA 1
ATOM 2871 C C . VAL A 1 346 ? 11.346 7.772 -22.988 1.00 97.38 346 VAL A C 1
ATOM 2873 O O . VAL A 1 346 ? 11.677 7.066 -23.942 1.00 97.38 346 VAL A O 1
ATOM 2876 N N . PHE A 1 347 ? 10.104 7.794 -22.501 1.00 96.31 347 PHE A N 1
ATOM 2877 C CA . PHE A 1 347 ? 9.058 6.874 -22.951 1.00 96.31 347 PHE A CA 1
ATOM 2878 C C . PHE A 1 347 ? 7.982 7.528 -23.823 1.00 96.31 347 PHE A C 1
ATOM 2880 O O . PHE A 1 347 ? 7.171 6.811 -24.401 1.00 96.31 347 PHE A O 1
ATOM 2887 N N . ASN A 1 348 ? 7.986 8.858 -23.974 1.00 95.50 348 ASN A N 1
ATOM 2888 C CA . ASN A 1 348 ? 6.980 9.606 -24.734 1.00 95.50 348 ASN A CA 1
ATOM 2889 C C . ASN A 1 348 ? 5.533 9.346 -24.254 1.00 95.50 348 ASN A C 1
ATOM 2891 O O . ASN A 1 348 ? 4.608 9.208 -25.057 1.00 95.50 348 ASN A O 1
ATOM 2895 N N . PHE A 1 349 ? 5.342 9.259 -22.936 1.00 95.56 349 PHE A N 1
ATOM 2896 C CA . PHE A 1 349 ? 4.041 9.184 -22.270 1.00 95.56 349 PHE A CA 1
ATOM 2897 C C . PHE A 1 349 ? 3.669 10.530 -21.656 1.00 95.56 349 PHE A C 1
ATOM 2899 O O . PHE A 1 349 ? 4.507 11.229 -21.084 1.00 95.56 349 PHE A O 1
ATOM 2906 N N . SER A 1 350 ? 2.386 10.880 -21.728 1.00 93.38 350 SER A N 1
ATOM 2907 C CA . SER A 1 350 ? 1.851 12.007 -20.972 1.00 93.38 350 SER A CA 1
ATOM 2908 C C . SER A 1 350 ? 1.793 11.645 -19.485 1.00 93.38 350 SER A C 1
ATOM 2910 O O . SER A 1 350 ? 1.193 10.626 -19.138 1.00 93.38 350 SER A O 1
ATOM 2912 N N . PRO A 1 351 ? 2.384 12.456 -18.591 1.00 94.50 351 PRO A N 1
ATOM 2913 C CA . PRO A 1 351 ? 2.246 12.233 -17.162 1.00 94.50 351 PRO A CA 1
ATOM 2914 C C . PRO A 1 351 ? 0.779 12.343 -16.724 1.00 94.50 351 PRO A C 1
ATOM 2916 O O . PRO A 1 351 ? 0.061 13.222 -17.213 1.00 94.50 351 PRO A O 1
ATOM 2919 N N . PRO A 1 352 ? 0.315 11.494 -15.793 1.00 93.94 352 PRO A N 1
ATOM 2920 C CA . PRO A 1 352 ? -1.066 11.542 -15.345 1.00 93.94 352 PRO A CA 1
ATOM 2921 C C . PRO A 1 352 ? -1.337 12.785 -14.498 1.00 93.94 352 PRO A C 1
ATOM 2923 O O . PRO A 1 352 ? -0.485 13.247 -13.731 1.00 93.94 352 PRO A O 1
ATOM 2926 N N . LYS A 1 353 ? -2.572 13.291 -14.563 1.00 95.50 353 LYS A N 1
ATOM 2927 C CA . LYS A 1 353 ? -3.018 14.368 -13.674 1.00 95.50 353 LYS A CA 1
ATOM 2928 C C . LYS A 1 353 ? -2.929 13.895 -12.222 1.00 95.50 353 LYS A C 1
ATOM 2930 O O . LYS A 1 353 ? -3.491 12.857 -11.874 1.00 95.50 353 LYS A O 1
ATOM 2935 N N . ARG A 1 354 ? -2.278 14.677 -11.355 1.00 95.25 354 ARG A N 1
ATOM 2936 C CA . ARG A 1 354 ? -2.243 14.403 -9.912 1.00 95.25 354 ARG A CA 1
ATOM 2937 C C . ARG A 1 354 ? -3.350 15.146 -9.177 1.00 95.25 354 ARG A C 1
ATOM 2939 O O . ARG A 1 354 ? -3.499 16.355 -9.344 1.00 95.25 354 ARG A O 1
ATOM 2946 N N . ILE A 1 355 ? -4.086 14.431 -8.331 1.00 94.69 355 ILE A N 1
ATOM 2947 C CA . ILE A 1 355 ? -4.998 15.023 -7.346 1.00 94.69 355 ILE A CA 1
ATOM 2948 C C . ILE A 1 355 ? -4.439 14.727 -5.960 1.00 94.69 355 ILE A C 1
ATOM 2950 O O . ILE A 1 355 ? -4.127 13.581 -5.635 1.00 94.69 355 ILE A O 1
ATOM 2954 N N . VAL A 1 356 ? -4.295 15.769 -5.145 1.00 92.94 356 VAL A N 1
ATOM 2955 C CA . VAL A 1 356 ? -3.759 15.641 -3.790 1.00 92.94 356 VAL A CA 1
ATOM 2956 C C . VAL A 1 356 ? -4.913 15.521 -2.800 1.00 92.94 356 VAL A C 1
ATOM 2958 O O . VAL A 1 356 ? -5.795 16.378 -2.766 1.00 92.94 356 VAL A O 1
ATOM 2961 N N . LEU A 1 357 ? -4.900 14.475 -1.976 1.00 89.19 357 LEU A N 1
ATOM 2962 C CA . LEU A 1 357 ? -5.753 14.354 -0.794 1.00 89.19 357 LEU A CA 1
ATOM 2963 C C . LEU A 1 357 ? -4.923 14.722 0.443 1.00 89.19 357 LEU A C 1
ATOM 2965 O O . LEU A 1 357 ? -4.408 13.859 1.151 1.00 89.19 357 LEU A O 1
ATOM 2969 N N . SER A 1 358 ? -4.740 16.024 0.667 1.00 80.75 358 SER A N 1
ATOM 2970 C CA . SER A 1 358 ? -3.890 16.554 1.747 1.00 80.75 358 SER A CA 1
ATOM 2971 C C . SER A 1 358 ? -4.584 16.600 3.112 1.00 80.75 358 SER A C 1
ATOM 2973 O O . SER A 1 358 ? -3.926 16.792 4.136 1.00 80.75 358 SER A O 1
ATOM 2975 N N . SER A 1 359 ? -5.906 16.428 3.144 1.00 83.44 359 SER A N 1
ATOM 2976 C CA . SER A 1 359 ? -6.724 16.473 4.354 1.00 83.44 359 SER A CA 1
ATOM 2977 C C . SER A 1 359 ? -6.468 15.242 5.232 1.00 83.44 359 SER A C 1
ATOM 2979 O O . SER A 1 359 ? -6.928 14.131 4.957 1.00 83.44 359 SER A O 1
ATOM 2981 N N . LYS A 1 360 ? -5.713 15.449 6.317 1.00 87.38 360 LYS A N 1
ATOM 2982 C CA . LYS A 1 360 ? -5.369 14.409 7.293 1.00 87.38 360 LYS A CA 1
ATOM 2983 C C . LYS A 1 360 ? -6.499 14.224 8.305 1.00 87.38 360 LYS A C 1
ATOM 2985 O O . LYS A 1 360 ? -6.799 15.179 9.019 1.00 87.38 360 LYS A O 1
ATOM 2990 N N . PRO A 1 361 ? -7.109 13.033 8.411 1.00 94.44 361 PRO A N 1
ATOM 2991 C CA . PRO A 1 361 ? -8.124 12.774 9.424 1.00 94.44 361 PRO A CA 1
ATOM 2992 C C . PRO A 1 361 ? -7.570 12.992 10.834 1.00 94.44 361 PRO A C 1
ATOM 2994 O O . PRO A 1 361 ? -6.449 12.586 11.128 1.00 94.44 361 PRO A O 1
ATOM 2997 N N . ILE A 1 362 ? -8.369 13.603 11.708 1.00 95.38 362 ILE A N 1
ATOM 2998 C CA . ILE A 1 362 ? -8.038 13.770 13.126 1.00 95.38 362 ILE A CA 1
ATOM 2999 C C . ILE A 1 362 ? -8.949 12.863 13.933 1.00 95.38 362 ILE A C 1
ATOM 3001 O O . ILE A 1 362 ? -10.166 13.048 13.925 1.00 95.38 362 ILE A O 1
ATOM 3005 N N . PHE A 1 363 ? -8.357 11.908 14.640 1.00 95.88 363 PHE A N 1
ATOM 3006 C CA . PHE A 1 363 ? -9.067 10.990 15.518 1.00 95.88 363 PHE A CA 1
ATOM 3007 C C . PHE A 1 363 ? -9.021 11.479 16.965 1.00 95.88 363 PHE A C 1
ATOM 3009 O O . PHE A 1 363 ? -7.953 11.772 17.505 1.00 95.88 363 PHE A O 1
ATOM 3016 N N . LYS A 1 364 ? -10.187 11.541 17.606 1.00 95.12 364 LYS A N 1
ATOM 3017 C CA . LYS A 1 364 ? -10.332 11.816 19.033 1.00 95.12 364 LYS A CA 1
ATOM 3018 C C . LYS A 1 364 ? -10.855 10.565 19.734 1.00 95.12 364 LYS A C 1
ATOM 3020 O O . LYS A 1 364 ? -12.026 10.221 19.591 1.00 95.12 364 LYS A O 1
ATOM 3025 N N . GLY A 1 365 ? -9.982 9.911 20.492 1.00 94.00 365 GLY A N 1
ATOM 3026 C CA . GLY A 1 365 ? -10.286 8.741 21.313 1.00 94.00 365 GLY A CA 1
ATOM 3027 C C . GLY A 1 365 ? -10.037 8.981 22.798 1.00 94.00 365 GLY A C 1
ATOM 3028 O O . GLY A 1 365 ? -9.561 10.042 23.215 1.00 94.00 365 GLY A O 1
ATOM 3029 N N . ILE A 1 366 ? -10.306 7.965 23.618 1.00 93.62 366 ILE A N 1
ATOM 3030 C CA . ILE A 1 366 ? -10.131 8.044 25.075 1.00 93.62 366 ILE A CA 1
ATOM 3031 C C . ILE A 1 366 ? -8.674 8.294 25.482 1.00 93.62 366 ILE A C 1
ATOM 3033 O O . ILE A 1 366 ? -8.440 8.769 26.591 1.00 93.62 366 ILE A O 1
ATOM 3037 N N . ALA A 1 367 ? -7.714 7.972 24.605 1.00 90.81 367 ALA A N 1
ATOM 3038 C CA . ALA A 1 367 ? -6.276 8.026 24.862 1.00 90.81 367 ALA A CA 1
ATOM 3039 C C . ALA A 1 367 ? -5.546 9.207 24.194 1.00 90.81 367 ALA A C 1
ATOM 3041 O O . ALA A 1 367 ? -4.358 9.390 24.459 1.00 90.81 367 ALA A O 1
ATOM 3042 N N . THR A 1 368 ? -6.207 9.988 23.332 1.00 87.56 368 THR A N 1
ATOM 3043 C CA . THR A 1 368 ? -5.550 10.978 22.448 1.00 87.56 368 THR A CA 1
ATOM 3044 C C . THR A 1 368 ? -5.525 12.404 23.009 1.00 87.56 368 THR A C 1
ATOM 3046 O O . THR A 1 368 ? -4.961 13.291 22.380 1.00 87.56 368 THR A O 1
ATOM 3049 N N . GLY A 1 369 ? -6.142 12.647 24.172 1.00 78.94 369 GLY A N 1
ATOM 3050 C CA . GLY A 1 369 ? -6.299 13.996 24.732 1.00 78.94 369 GLY A CA 1
ATOM 3051 C C . GLY A 1 369 ? -7.324 14.858 23.977 1.00 78.94 369 GLY A C 1
ATOM 3052 O O . GLY A 1 369 ? -8.062 14.367 23.119 1.00 78.94 369 GLY A O 1
ATOM 3053 N N . ASP A 1 370 ? -7.387 16.152 24.307 1.00 80.50 370 ASP A N 1
ATOM 3054 C CA . ASP A 1 370 ? -8.461 17.046 23.845 1.00 80.50 370 ASP A CA 1
ATOM 3055 C C . ASP A 1 370 ? -8.400 17.409 22.361 1.00 80.50 370 ASP A C 1
ATOM 3057 O O . ASP A 1 370 ? -9.453 17.564 21.730 1.00 80.50 370 ASP A O 1
ATOM 3061 N N . THR A 1 371 ? -7.189 17.507 21.809 1.00 83.38 371 THR A N 1
ATOM 3062 C CA . THR A 1 371 ? -6.926 17.913 20.421 1.00 83.38 371 THR A CA 1
ATOM 3063 C C . THR A 1 371 ? -7.103 16.778 19.413 1.00 83.38 371 THR A C 1
ATOM 3065 O O . THR A 1 371 ? -7.207 17.045 18.217 1.00 83.38 371 THR A O 1
ATOM 3068 N N . GLY A 1 372 ? -7.157 15.523 19.876 1.00 89.94 372 GLY A N 1
ATOM 3069 C CA . GLY A 1 372 ? -7.060 14.348 19.009 1.00 89.94 372 GLY A CA 1
ATOM 3070 C C . GLY A 1 372 ? -5.661 14.180 18.403 1.00 89.94 372 GLY A C 1
ATOM 3071 O O . GLY A 1 372 ? -4.716 14.869 18.796 1.00 89.94 372 GLY A O 1
ATOM 3072 N N . CYS A 1 373 ? -5.529 13.261 17.447 1.00 90.38 373 CYS A N 1
ATOM 3073 C CA . CYS A 1 373 ? -4.285 13.000 16.724 1.00 90.38 373 CYS A CA 1
ATOM 3074 C C . CYS A 1 373 ? -4.498 12.806 15.215 1.00 90.38 373 CYS A C 1
ATOM 3076 O O . CYS A 1 373 ? -5.490 12.223 14.780 1.00 90.38 373 CYS A O 1
ATOM 3078 N N . GLU A 1 374 ? -3.548 13.302 14.417 1.00 89.81 374 GLU A N 1
ATOM 3079 C CA . GLU A 1 374 ? -3.543 13.188 12.945 1.00 89.81 374 GLU A CA 1
ATOM 3080 C C . GLU A 1 374 ? -2.963 11.864 12.437 1.00 89.81 374 GLU A C 1
ATOM 3082 O O . GLU A 1 374 ? -3.122 11.505 11.271 1.00 89.81 374 GLU A O 1
ATOM 3087 N N . ASP A 1 375 ? -2.240 11.149 13.292 1.00 88.12 375 ASP A N 1
ATOM 3088 C CA . ASP A 1 375 ? -1.467 9.968 12.930 1.00 88.12 375 ASP A CA 1
ATOM 3089 C C . ASP A 1 375 ? -2.068 8.670 13.483 1.00 88.12 375 ASP A C 1
ATOM 3091 O O . ASP A 1 375 ? -1.425 7.620 13.444 1.00 88.12 375 ASP A O 1
ATOM 3095 N N . ALA A 1 376 ? -3.320 8.703 13.951 1.00 92.50 376 ALA A N 1
ATOM 3096 C CA . ALA A 1 376 ? -4.054 7.488 14.282 1.00 92.50 376 ALA A CA 1
ATOM 3097 C C . ALA A 1 376 ? -4.024 6.496 13.111 1.00 92.50 376 ALA A C 1
ATOM 3099 O O . ALA A 1 376 ? -4.190 6.862 11.941 1.00 92.50 376 ALA A O 1
ATOM 3100 N N . THR A 1 377 ? -3.811 5.222 13.429 1.00 94.69 377 THR A N 1
ATOM 3101 C CA . THR A 1 377 ? -3.946 4.140 12.451 1.00 94.69 377 THR A CA 1
ATOM 3102 C C . THR A 1 377 ? -5.363 3.600 12.451 1.00 94.69 377 THR A C 1
ATOM 3104 O O . THR A 1 377 ? -6.061 3.669 13.468 1.00 94.69 377 THR A O 1
ATOM 3107 N N . LEU A 1 378 ? -5.737 2.965 11.340 1.00 95.88 378 LEU A N 1
ATOM 3108 C CA . LEU A 1 378 ? -6.950 2.157 11.235 1.00 95.88 378 LEU A CA 1
ATOM 3109 C C . LEU A 1 378 ? -7.113 1.228 12.446 1.00 95.88 378 LEU A C 1
ATOM 3111 O O . LEU A 1 378 ? -8.149 1.236 13.102 1.00 95.88 378 LEU A O 1
ATOM 3115 N N . PHE A 1 379 ? -6.056 0.484 12.783 1.00 95.81 379 PHE A N 1
ATOM 3116 C CA . PHE A 1 379 ? -6.075 -0.472 13.887 1.00 95.81 379 PHE A CA 1
ATOM 3117 C C . PHE A 1 379 ? -6.374 0.206 15.230 1.00 95.81 379 PHE A C 1
ATOM 3119 O O . PHE A 1 379 ? -7.207 -0.274 15.992 1.00 95.81 379 PHE A O 1
ATOM 3126 N N . SER A 1 380 ? -5.716 1.333 15.526 1.00 94.38 380 SER A N 1
ATOM 3127 C CA . SER A 1 380 ? -5.936 2.053 16.787 1.00 94.38 380 SER A CA 1
ATOM 3128 C C . SER A 1 380 ? -7.345 2.630 16.908 1.00 94.38 380 SER A C 1
ATOM 3130 O O . SER A 1 380 ? -7.913 2.608 17.995 1.00 94.38 380 SER A O 1
ATOM 3132 N N . SER A 1 381 ? -7.925 3.113 15.809 1.00 95.88 381 SER A N 1
ATOM 3133 C CA . SER A 1 381 ? -9.254 3.727 15.824 1.00 95.88 381 SER A CA 1
ATOM 3134 C C . SER A 1 381 ? -10.371 2.699 15.975 1.00 95.88 381 SER A C 1
ATOM 3136 O O . SER A 1 381 ? -11.340 2.961 16.680 1.00 95.88 381 SER A O 1
ATOM 3138 N N . LEU A 1 382 ? -10.209 1.504 15.400 1.00 96.75 382 LEU A N 1
ATOM 3139 C CA . LEU A 1 382 ? -11.190 0.413 15.492 1.00 96.75 382 LEU A CA 1
ATOM 3140 C C . LEU A 1 382 ? -11.328 -0.200 16.892 1.00 96.75 382 LEU A C 1
ATOM 3142 O O . LEU A 1 382 ? -12.266 -0.945 17.154 1.00 96.75 382 LEU A O 1
ATOM 3146 N N . ILE A 1 383 ? -10.416 0.117 17.814 1.00 96.06 383 ILE A N 1
ATOM 3147 C CA . ILE A 1 383 ? -10.586 -0.211 19.238 1.00 96.06 383 ILE A CA 1
ATOM 3148 C C . ILE A 1 383 ? -11.811 0.515 19.814 1.00 96.06 383 ILE A C 1
ATOM 3150 O O . ILE A 1 383 ? -12.458 0.014 20.735 1.00 96.06 383 ILE A O 1
ATOM 3154 N N . GLU A 1 384 ? -12.112 1.700 19.284 1.00 95.44 384 GLU A N 1
ATOM 3155 C CA . GLU A 1 384 ? -13.083 2.635 19.846 1.00 95.44 384 GLU A CA 1
ATOM 3156 C C . GLU A 1 384 ? -14.255 2.974 18.913 1.00 95.44 384 GLU A C 1
ATOM 3158 O O . GLU A 1 384 ? -15.157 3.705 19.323 1.00 95.44 384 GLU A O 1
ATOM 3163 N N . ILE A 1 385 ? -14.223 2.503 17.664 1.00 95.69 385 ILE A N 1
ATOM 3164 C CA . ILE A 1 385 ? -15.239 2.790 16.649 1.00 95.69 385 ILE A CA 1
ATOM 3165 C C . ILE A 1 385 ? -15.539 1.517 15.859 1.00 95.69 385 ILE A C 1
ATOM 3167 O O . ILE A 1 385 ? -14.621 0.871 15.348 1.00 95.69 385 ILE A O 1
ATOM 3171 N N . GLU A 1 386 ? -16.818 1.191 15.704 1.00 94.94 386 GLU A N 1
ATOM 3172 C CA . GLU A 1 386 ? -17.264 0.141 14.787 1.00 94.94 386 GLU A CA 1
ATOM 3173 C C . GLU A 1 386 ? -16.824 0.413 13.329 1.00 94.94 386 GLU A C 1
ATOM 3175 O O . GLU A 1 386 ? -16.896 1.553 12.859 1.00 94.94 386 GLU A O 1
ATOM 3180 N N . PRO A 1 387 ? -16.427 -0.614 12.546 1.00 96.44 387 PRO A N 1
ATOM 3181 C CA . PRO A 1 387 ? -15.875 -0.418 11.204 1.00 96.44 387 PRO A CA 1
ATOM 3182 C C . PRO A 1 387 ? -16.720 0.467 10.281 1.00 96.44 387 PRO A C 1
ATOM 3184 O O . PRO A 1 387 ? -16.174 1.361 9.636 1.00 96.44 387 PRO A O 1
ATOM 3187 N N . ARG A 1 388 ? -18.041 0.252 10.226 1.00 96.25 388 ARG A N 1
ATOM 3188 C CA . ARG A 1 388 ? -18.941 1.020 9.347 1.00 96.25 388 ARG A CA 1
ATOM 3189 C C . ARG A 1 388 ? -19.020 2.491 9.748 1.00 96.25 388 ARG A C 1
ATOM 3191 O O . ARG A 1 388 ? -18.925 3.366 8.900 1.00 96.25 388 ARG A O 1
ATOM 3198 N N . VAL A 1 389 ? -19.074 2.756 11.052 1.00 96.31 389 VAL A N 1
ATOM 3199 C CA . VAL A 1 389 ? -19.106 4.117 11.601 1.00 96.31 389 VAL A CA 1
ATOM 3200 C C . VAL A 1 389 ? -17.796 4.856 11.312 1.00 96.31 389 VAL A C 1
ATOM 3202 O O . VAL A 1 389 ? -17.808 6.056 11.037 1.00 96.31 389 VAL A O 1
ATOM 3205 N N . LEU A 1 390 ? -16.656 4.155 11.330 1.00 96.88 390 LEU A N 1
ATOM 3206 C CA . LEU A 1 390 ? -15.375 4.731 10.918 1.00 96.88 390 LEU A CA 1
ATOM 3207 C C . LEU A 1 390 ? -15.351 5.055 9.415 1.00 96.88 390 LEU A C 1
ATOM 3209 O O . LEU A 1 390 ? -14.872 6.126 9.046 1.00 96.88 390 LEU A O 1
ATOM 3213 N N . GLY A 1 391 ? -15.862 4.156 8.566 1.00 96.75 391 GLY A N 1
ATOM 3214 C CA . GLY A 1 391 ? -15.986 4.377 7.120 1.00 96.75 391 GLY A CA 1
ATOM 3215 C C . GLY A 1 391 ? -16.809 5.625 6.797 1.00 96.75 391 GLY A C 1
ATOM 3216 O O . GLY A 1 391 ? -16.316 6.526 6.117 1.00 96.75 391 GLY A O 1
ATOM 3217 N N . ASP A 1 392 ? -17.996 5.740 7.395 1.00 95.81 392 ASP A N 1
ATOM 3218 C CA . ASP A 1 392 ? -18.889 6.892 7.223 1.00 95.81 392 ASP A CA 1
ATOM 3219 C C . ASP A 1 392 ? -18.221 8.209 7.660 1.00 95.81 392 ASP A C 1
ATOM 3221 O O . ASP A 1 392 ? -18.303 9.222 6.966 1.00 95.81 392 ASP A O 1
ATOM 3225 N N . GLN A 1 393 ? -17.492 8.206 8.783 1.00 95.31 393 GLN A N 1
ATOM 3226 C CA . GLN A 1 393 ? -16.770 9.395 9.256 1.00 95.31 393 GLN A CA 1
ATOM 3227 C C . GLN A 1 393 ? -15.570 9.778 8.373 1.00 95.31 393 GLN A C 1
ATOM 3229 O O . GLN A 1 393 ? -15.141 10.933 8.400 1.00 95.31 393 GLN A O 1
ATOM 3234 N N . LEU A 1 394 ? -15.008 8.838 7.605 1.00 95.69 394 LEU A N 1
ATOM 3235 C CA . LEU A 1 394 ? -13.915 9.097 6.660 1.00 95.69 394 LEU A CA 1
ATOM 3236 C C . LEU A 1 394 ? -14.409 9.668 5.320 1.00 95.69 394 LEU A C 1
ATOM 3238 O O . LEU A 1 394 ? -13.616 10.303 4.614 1.00 95.69 394 LEU A O 1
ATOM 3242 N N . LEU A 1 395 ? -15.697 9.500 5.003 1.00 93.19 395 LEU A N 1
ATOM 3243 C CA . LEU A 1 395 ? -16.382 10.001 3.803 1.00 93.19 395 LEU A CA 1
ATOM 3244 C C . LEU A 1 395 ? -16.775 11.490 3.884 1.00 93.19 395 LEU A C 1
ATOM 3246 O O . LEU A 1 395 ? -17.785 11.923 3.332 1.00 93.19 395 LEU A O 1
ATOM 3250 N N . THR A 1 396 ? -15.973 12.326 4.543 1.00 88.25 396 THR A N 1
ATOM 3251 C CA . THR A 1 396 ? -16.099 13.785 4.395 1.00 88.25 396 THR A CA 1
ATOM 3252 C C . THR A 1 396 ? -15.542 14.256 3.054 1.00 88.25 396 THR A C 1
ATOM 3254 O O . THR A 1 396 ? -14.714 13.583 2.430 1.00 88.25 396 THR A O 1
ATOM 3257 N N . LYS A 1 397 ? -15.964 15.452 2.617 1.00 87.31 397 LYS A N 1
ATOM 3258 C CA . LYS A 1 397 ? -15.560 16.034 1.328 1.00 87.31 397 LYS A CA 1
ATOM 3259 C C . LYS A 1 397 ? -14.041 16.039 1.153 1.00 87.31 397 LYS A C 1
ATOM 3261 O O . LYS A 1 397 ? -13.283 16.196 2.110 1.00 87.31 397 LYS A O 1
ATOM 3266 N N . TRP A 1 398 ? -13.599 15.948 -0.099 1.00 86.81 398 TRP A N 1
ATOM 3267 C CA . TRP A 1 398 ? -12.184 15.845 -0.472 1.00 86.81 398 TRP A CA 1
ATOM 3268 C C . TRP A 1 398 ? -11.281 16.880 0.221 1.00 86.81 398 TRP A C 1
ATOM 3270 O O . TRP A 1 398 ? -10.252 16.539 0.807 1.00 86.81 398 TRP A O 1
ATOM 3280 N N . ASN A 1 399 ? -11.713 18.142 0.233 1.00 85.50 399 ASN A N 1
ATOM 3281 C CA . ASN A 1 399 ? -10.942 19.270 0.765 1.00 85.50 399 ASN A CA 1
ATOM 3282 C C . ASN A 1 399 ? -11.161 19.526 2.267 1.00 85.50 399 ASN A C 1
ATOM 3284 O O . ASN A 1 399 ? -10.585 20.462 2.816 1.00 85.50 399 ASN A O 1
ATOM 3288 N N . GLU A 1 400 ? -11.985 18.722 2.940 1.00 90.75 400 GLU A N 1
ATOM 3289 C CA . GLU A 1 400 ? -12.295 18.878 4.360 1.00 90.75 400 GLU A CA 1
ATOM 3290 C C . GLU A 1 400 ? -11.541 17.832 5.188 1.00 90.75 400 GLU A C 1
ATOM 3292 O O . GLU A 1 400 ? -11.456 16.659 4.819 1.00 90.75 400 GLU A O 1
ATOM 3297 N N . THR A 1 401 ? -10.996 18.252 6.330 1.00 91.94 401 THR A N 1
ATOM 3298 C CA . THR A 1 401 ? -10.348 17.352 7.290 1.00 91.94 401 THR A CA 1
ATOM 3299 C C . THR A 1 401 ? -11.405 16.586 8.090 1.00 91.94 401 THR A C 1
ATOM 3301 O O . THR A 1 401 ? -12.110 17.216 8.886 1.00 91.94 401 THR A O 1
ATOM 3304 N N . PRO A 1 402 ? -11.499 15.244 7.957 1.00 94.06 402 PRO A N 1
ATOM 3305 C CA . PRO A 1 402 ? -12.413 14.454 8.775 1.00 94.06 402 PRO A CA 1
ATOM 3306 C C . PRO A 1 402 ? -12.083 14.605 10.265 1.00 94.06 402 PRO A C 1
ATOM 3308 O O . PRO A 1 402 ? -10.933 14.432 10.679 1.00 94.06 402 PRO A O 1
ATOM 3311 N N . LYS A 1 403 ? -13.092 14.922 11.080 1.00 94.94 403 LYS A N 1
ATOM 3312 C CA . LYS A 1 403 ? -12.991 14.972 12.546 1.00 94.94 403 LYS A CA 1
ATOM 3313 C C . LYS A 1 403 ? -13.664 13.733 13.119 1.00 94.94 403 LYS A C 1
ATOM 3315 O O . LYS A 1 403 ? -14.867 13.733 13.358 1.00 94.94 403 LYS A O 1
ATOM 3320 N N . ILE A 1 404 ? -12.871 12.691 13.322 1.00 95.50 404 ILE A N 1
ATOM 3321 C CA . ILE A 1 404 ? -13.342 11.369 13.715 1.00 95.50 404 ILE A CA 1
ATOM 3322 C C . ILE A 1 404 ? -13.402 11.301 15.237 1.00 95.50 404 ILE A C 1
ATOM 3324 O O . ILE A 1 404 ? -12.425 11.630 15.915 1.00 95.50 404 ILE A O 1
ATOM 3328 N N . LYS A 1 405 ? -14.535 10.873 15.788 1.00 93.69 405 LYS A N 1
ATOM 3329 C CA . LYS A 1 405 ? -14.731 10.738 17.235 1.00 93.69 405 LYS A CA 1
ATOM 3330 C C . LYS A 1 405 ? -15.025 9.293 17.605 1.00 93.69 405 LYS A C 1
ATOM 3332 O O . LYS A 1 405 ? -15.823 8.629 16.948 1.00 93.69 405 LYS A O 1
ATOM 3337 N N . SER A 1 406 ? -14.375 8.848 18.676 1.00 92.56 406 SER A N 1
ATOM 3338 C CA . SER A 1 406 ? -14.711 7.622 19.396 1.00 92.56 406 SER A CA 1
ATOM 3339 C C . SER A 1 406 ? -16.190 7.609 19.776 1.00 92.56 406 SER A C 1
ATOM 3341 O O . SER A 1 406 ? -16.749 8.641 20.148 1.00 92.56 406 SER A O 1
ATOM 3343 N N . GLU A 1 407 ? -16.815 6.435 19.718 1.00 91.25 407 GLU A N 1
ATOM 3344 C CA . GLU A 1 407 ? -18.234 6.255 20.061 1.00 91.25 407 GLU A CA 1
ATOM 3345 C C . GLU A 1 407 ? -18.498 6.372 21.574 1.00 91.25 407 GLU A C 1
ATOM 3347 O O . GLU A 1 407 ? -19.638 6.293 22.037 1.00 91.25 407 GLU A O 1
ATOM 3352 N N . PHE A 1 408 ? -17.436 6.536 22.365 1.00 88.19 408 PHE A N 1
ATOM 3353 C CA . PHE A 1 408 ? -17.467 6.453 23.819 1.00 88.19 408 PHE A CA 1
ATOM 3354 C C . PHE A 1 408 ? -17.201 7.784 24.537 1.00 88.19 408 PHE A C 1
ATOM 3356 O O . PHE A 1 408 ? -17.207 7.788 25.773 1.00 88.19 408 PHE A O 1
ATOM 3363 N N . ILE A 1 409 ? -16.975 8.887 23.806 1.00 83.50 409 ILE A N 1
ATOM 3364 C CA . ILE A 1 409 ? -16.640 10.212 24.369 1.00 83.50 409 ILE A CA 1
ATOM 3365 C C . ILE A 1 409 ? -17.642 11.313 24.029 1.00 83.50 409 ILE A C 1
ATOM 3367 O O . ILE A 1 409 ? -18.184 11.324 22.904 1.00 83.50 409 ILE A O 1
#

Radius of gyration: 22.28 Å; chains: 1; bounding box: 52×46×68 Å

pLDDT: mean 92.6, std 6.02, range [49.75, 98.19]

Foldseek 3Di:
DVLLVLLQLLLVLQLQQLVVLCVQLVHDADPLLNVCSVCLSPFFEEEEEDAQQLDFLLLLLQLLQCLVPPLVGGQYEYEHAQQDACVVDQSNFALQAFAQQHTQVRDPDHLGHDWDNQARQQPIFADDLVSLVVSLVVQLVRLVNLLVSLQVPDPDHFDPVRSVVLSVLSVVLSVLLSVSNVRHGTRSSSRVVSSLVLCCFAPVVRSSRYGYGYQQSSQLSCQVLLVVQQVCQLVLLVLLQVLQVVCVVVVHDAPDPDRDDSQWGQKWKQDPVRNDIFTWGDDPPFIWTADPPPRDIDGDHPVDPMRIHGHPLSVLLSVVSNVHQEYEYQDDDNCNVSSQSCNCVRVNGHGHHYDHQPQQAFEDDSRNPDRGDSRNTPSNQSSQDRSNLSSVQSPDDSPHHRHHYGPRD